Protein AF-0000000082273141 (afdb_homodimer)

Organism: NCBI:txid303405

Sequence (694 aa):
MTLQQPKITPKPLPSIAEYGPHAIEVQDLTFGYNTNASSSMVKENSSNVLHSLNLTLPTGSRCLLIGANGSGKSTLLRILAGRHLTQQPVKVLGLNSFRDTKLNFHRAYLDCDWGMTSIAFVGASVPMMADIPVHKMMERLQNSYPERRDELAVMLGIDLNWRMHQLSDGQRRRVQILLGLVRPFKILLLDEITTSLDVCVRQDLLKWLVKESDERGATILYATHIFDGLDDWASHLFYLTNKGTCGWQGKMEDLEVYKELKANNHPAKMLSIAEHWLRKELEEARAKNEYEKAQYAGMELDPTDRQGGYASGRNIPMEETTTTGGVKRQGRLSDLMGNAGKMDSHRMTLQQPKITPKPLPSIAEYGPHAIEVQDLTFGYNTNASSSMVKENSSNVLHSLNLTLPTGSRCLLIGANGSGKSTLLRILAGRHLTQQPVKVLGLNSFRDTKLNFHRAYLDCDWGMTSIAFVGASVPMMADIPVHKMMERLQNSYPERRDELAVMLGIDLNWRMHQLSDGQRRRVQILLGLVRPFKILLLDEITTSLDVCVRQDLLKWLVKESDERGATILYATHIFDGLDDWASHLFYLTNKGTCGWQGKMEDLEVYKELKANNHPAKMLSIAEHWLRKELEEARAKNEYEKAQYAGMELDPTDRQGGYASGRNIPMEETTTTGGVKRQGRLSDLMGNAGKMDSHR

pLDDT: mean 74.32, std 26.77, range [15.71, 98.38]

Secondary structure (DSSP, 8-state):
---------PPPPPPPPP--SEEEEEEEEEE-----S--TTS------SEEEEEEEEETT-EEEEEE-TTSSHHHHHHHHTT-S--SS-EEETTEETTT-GGGGGTEEEE-S--SSS----SS----TTSS-BGGGTTHHHHHHSHHHHHHHHHHHT--TT-BGGG--HHHHHHHHHHHHHSS--SEEEEESGGGGS-HHHHHHHHHHHHHHHHHH--EEEEE-S--TT-TTT-SEEEEE-TTSSEEEEEEGGG-HHHHHHHHTT-TTHHHHHHHHHHHHHHHHHHHHHHHHHHHHHHS---GGGG-----------------------------------------/---------PPPPPPPPP--SEEEEEEEEEE-----S--TTS------SEEEEEEEEETT-EEEEEE-TTSSHHHHHHHHTT-S--SS-EEETTEETTT-GGGGGTEEEE-S--SSS----SS----TTSS-BGGGTTHHHHHHSHHHHHHHHHHHT--TT-BGGG--HHHHHHHHHHHHHSS--SEEEEESGGGGS-HHHHHHHHHHHHHHHHHH--EEEEE-S--TT-TTT-SEEEEE-TTSSEEEEEEGGG-HHHHHHHHTT-S-HHHHHHHHHHHHHHHHHHHHHHHHHHHHHHS---GGGG-----------------------------------------

Nearest PDB structures (foldseek):
  4dbl-assembly1_C  TM=8.024E-01  e=1.564E-14  Escherichia coli K-12
  2qi9-assembly1_D  TM=7.974E-01  e=2.039E-13  Escherichia coli
  7z16-assembly1_J  TM=7.383E-01  e=4.704E-13  Escherichia coli
  8w9m-assembly1_C  TM=7.267E-01  e=9.631E-13  Nostoc sp. PCC 7120 = FACHB-418
  7kyo-assembly1_B  TM=7.365E-01  e=4.286E-12  Streptococcus pneumoniae D39

Structure (mmCIF, N/CA/C/O backbone):
data_AF-0000000082273141-model_v1
#
loop_
_entity.id
_entity.type
_entity.pdbx_description
1 polymer 'ABC transporter'
#
loop_
_atom_site.group_PDB
_atom_site.id
_atom_site.type_symbol
_atom_site.label_atom_id
_atom_site.label_alt_id
_atom_site.label_comp_id
_atom_site.label_asym_id
_atom_site.label_entity_id
_atom_site.label_seq_id
_atom_site.pdbx_PDB_ins_code
_atom_site.Cartn_x
_atom_site.Cartn_y
_atom_site.Cartn_z
_atom_site.occupancy
_atom_site.B_iso_or_equiv
_atom_site.auth_seq_id
_atom_site.auth_comp_id
_atom_site.auth_asym_id
_atom_site.auth_atom_id
_atom_site.pdbx_PDB_model_num
ATOM 1 N N . MET A 1 1 ? 36.844 30.719 -4.695 1 26.41 1 MET A N 1
ATOM 2 C CA . MET A 1 1 ? 35.688 31.422 -4.152 1 26.41 1 MET A CA 1
ATOM 3 C C . MET A 1 1 ? 34.406 30.594 -4.324 1 26.41 1 MET A C 1
ATOM 5 O O . MET A 1 1 ? 34.031 30.266 -5.449 1 26.41 1 MET A O 1
ATOM 9 N N . THR A 1 2 ? 34.156 29.656 -3.455 1 32 2 THR A N 1
ATOM 10 C CA . THR A 1 2 ? 33.031 28.75 -3.377 1 32 2 THR A CA 1
ATOM 11 C C . THR A 1 2 ? 31.703 29.516 -3.576 1 32 2 THR A C 1
ATOM 13 O O . THR A 1 2 ? 31.406 30.438 -2.834 1 32 2 THR A O 1
ATOM 16 N N . LEU A 1 3 ? 31.406 29.766 -4.801 1 34 3 LEU A N 1
ATOM 17 C CA . LEU A 1 3 ? 30.203 30.578 -4.973 1 34 3 LEU A CA 1
ATOM 18 C C . LEU A 1 3 ? 29.125 30.188 -3.961 1 34 3 LEU A C 1
ATOM 20 O O . LEU A 1 3 ? 28.656 29.047 -3.951 1 34 3 LEU A O 1
ATOM 24 N N . GLN A 1 4 ? 29.328 30.578 -2.779 1 38.22 4 GLN A N 1
ATOM 25 C CA . GLN A 1 4 ? 28.312 30.5 -1.731 1 38.22 4 GLN A CA 1
ATOM 26 C C . GLN A 1 4 ? 26.938 30.859 -2.27 1 38.22 4 GLN A C 1
ATOM 28 O O . GLN A 1 4 ? 26.75 31.953 -2.82 1 38.22 4 GLN A O 1
ATOM 33 N N . GLN A 1 5 ? 26.312 29.906 -2.91 1 45.69 5 GLN A N 1
ATOM 34 C CA . GLN A 1 5 ? 24.953 30.281 -3.287 1 45.69 5 GLN A CA 1
ATOM 35 C C . GLN A 1 5 ? 24.297 31.141 -2.211 1 45.69 5 GLN A C 1
ATOM 37 O O . GLN A 1 5 ? 24.438 30.875 -1.018 1 45.69 5 GLN A O 1
ATOM 42 N N . PRO A 1 6 ? 24.172 32.438 -2.459 1 43.22 6 PRO A N 1
ATOM 43 C CA . PRO A 1 6 ? 23.562 33.281 -1.438 1 43.22 6 PRO A CA 1
ATOM 44 C C . PRO A 1 6 ? 22.422 32.594 -0.688 1 43.22 6 PRO A C 1
ATOM 46 O O . PRO A 1 6 ? 21.609 31.906 -1.3 1 43.22 6 PRO A O 1
ATOM 49 N N . LYS A 1 7 ? 22.656 32.281 0.499 1 52.94 7 LYS A N 1
ATOM 50 C CA . LYS A 1 7 ? 21.609 31.797 1.394 1 52.94 7 LYS A CA 1
ATOM 51 C C . LYS A 1 7 ? 20.359 32.656 1.283 1 52.94 7 LYS A C 1
ATOM 53 O O . LYS A 1 7 ? 20.391 33.844 1.607 1 52.94 7 LYS A O 1
ATOM 58 N N . ILE A 1 8 ? 19.562 32.469 0.302 1 57.81 8 ILE A N 1
ATOM 59 C CA . ILE A 1 8 ? 18.281 33.188 0.272 1 57.81 8 ILE A CA 1
ATOM 60 C C . ILE A 1 8 ? 17.531 32.969 1.574 1 57.81 8 ILE A C 1
ATOM 62 O O . ILE A 1 8 ? 17.203 31.812 1.913 1 57.81 8 ILE A O 1
ATOM 66 N N . THR A 1 9 ? 17.578 33.906 2.494 1 62.28 9 THR A N 1
ATOM 67 C CA . THR A 1 9 ? 16.781 33.844 3.719 1 62.28 9 THR A CA 1
ATOM 68 C C . THR A 1 9 ? 15.297 33.75 3.4 1 62.28 9 THR A C 1
ATOM 70 O O . THR A 1 9 ? 14.758 34.625 2.707 1 62.28 9 THR A O 1
ATOM 73 N N . PRO A 1 10 ? 14.719 32.688 3.654 1 65.06 10 PRO A N 1
ATOM 74 C CA . PRO A 1 10 ? 13.289 32.594 3.369 1 65.06 10 PRO A CA 1
ATOM 75 C C . PRO A 1 10 ? 12.484 33.75 4.012 1 65.06 10 PRO A C 1
ATOM 77 O O . PRO A 1 10 ? 12.836 34.219 5.098 1 65.06 10 PRO A O 1
ATOM 80 N N . LYS A 1 11 ? 11.664 34.406 3.197 1 67.5 11 LYS A N 1
ATOM 81 C CA . LYS A 1 11 ? 10.734 35.375 3.795 1 67.5 11 LYS A CA 1
ATOM 82 C C . LYS A 1 11 ? 9.969 34.75 4.957 1 67.5 11 LYS A C 1
ATOM 84 O O . LYS A 1 11 ? 9.578 33.562 4.895 1 67.5 11 LYS A O 1
ATOM 89 N N . PRO A 1 12 ? 9.977 35.5 6.004 1 72.06 12 PRO A N 1
ATOM 90 C CA . PRO A 1 12 ? 9.258 34.969 7.156 1 72.06 12 PRO A CA 1
ATOM 91 C C . PRO A 1 12 ? 7.824 34.562 6.824 1 72.06 12 PRO A C 1
ATOM 93 O O . PRO A 1 12 ? 7.148 35.25 6.055 1 72.06 12 PRO A O 1
ATOM 96 N N . LEU A 1 13 ? 7.43 33.438 7.211 1 74.81 13 LEU A N 1
ATOM 97 C CA . LEU A 1 13 ? 6.07 32.938 7.02 1 74.81 13 LEU A CA 1
ATOM 98 C C . LEU A 1 13 ? 5.074 33.812 7.801 1 74.81 13 LEU A C 1
ATOM 100 O O . LEU A 1 13 ? 5.422 34.375 8.836 1 74.81 13 LEU A O 1
ATOM 104 N N . PRO A 1 14 ? 3.893 33.969 7.223 1 78.25 14 PRO A N 1
ATOM 105 C CA . PRO A 1 14 ? 2.877 34.719 7.984 1 78.25 14 PRO A CA 1
ATOM 106 C C . PRO A 1 14 ? 2.607 34.094 9.352 1 78.25 14 PRO A C 1
ATOM 108 O O . PRO A 1 14 ? 2.592 32.875 9.484 1 78.25 14 PRO A O 1
ATOM 111 N N . SER A 1 15 ? 2.574 34.938 10.344 1 80.44 15 SER A N 1
ATOM 112 C CA . SER A 1 15 ? 2.381 34.438 11.703 1 80.44 15 SER A CA 1
ATOM 113 C C . SER A 1 15 ? 0.929 34.031 11.945 1 80.44 15 SER A C 1
ATOM 115 O O . SER A 1 15 ? 0.011 34.656 11.383 1 80.44 15 SER A O 1
ATOM 117 N N . ILE A 1 16 ? 0.769 33 12.586 1 80.81 16 ILE A N 1
ATOM 118 C CA . ILE A 1 16 ? -0.553 32.562 13.023 1 80.81 16 ILE A CA 1
ATOM 119 C C . ILE A 1 16 ? -0.771 32.938 14.484 1 80.81 16 ILE A C 1
ATOM 121 O O . ILE A 1 16 ? 0.121 32.75 15.32 1 80.81 16 ILE A O 1
ATOM 125 N N . ALA A 1 17 ? -1.943 33.531 14.672 1 79.94 17 ALA A N 1
ATOM 126 C CA . ALA A 1 17 ? -2.291 33.906 16.047 1 79.94 17 ALA A CA 1
ATOM 127 C C . ALA A 1 17 ? -2.326 32.656 16.953 1 79.94 17 ALA A C 1
ATOM 129 O O . ALA A 1 17 ? -2.465 31.531 16.469 1 79.94 17 ALA A O 1
ATOM 130 N N . GLU A 1 18 ? -2.008 32.938 18.172 1 79.56 18 GLU A N 1
ATOM 131 C CA . GLU A 1 18 ? -2.104 31.859 19.156 1 79.56 18 GLU A CA 1
ATOM 132 C C . GLU A 1 18 ? -3.48 31.203 19.109 1 79.56 18 GLU A C 1
ATOM 134 O O . GLU A 1 18 ? -4.5 31.891 18.984 1 79.56 18 GLU A O 1
ATOM 139 N N . TYR A 1 19 ? -3.402 30.016 19.031 1 80.88 19 TYR A N 1
ATOM 140 C CA . TYR A 1 19 ? -4.648 29.266 19.031 1 80.88 19 TYR A CA 1
ATOM 141 C C . TYR A 1 19 ? -4.719 28.328 20.234 1 80.88 19 TYR A C 1
ATOM 143 O O . TYR A 1 19 ? -3.766 28.234 21.016 1 80.88 19 TYR A O 1
ATOM 151 N N . GLY A 1 20 ? -5.855 27.75 20.656 1 78.5 20 GLY A N 1
ATOM 152 C CA . GLY A 1 20 ? -6.098 26.875 21.781 1 78.5 20 GLY A CA 1
ATOM 153 C C . GLY A 1 20 ? -5.305 25.578 21.719 1 78.5 20 GLY A C 1
ATOM 154 O O . GLY A 1 20 ? -4.324 25.484 20.969 1 78.5 20 GLY A O 1
ATOM 155 N N . PRO A 1 21 ? -5.621 24.734 22.547 1 89.69 21 PRO A N 1
ATOM 156 C CA . PRO A 1 21 ? -4.883 23.469 22.703 1 89.69 21 PRO A CA 1
ATOM 157 C C . PRO A 1 21 ? -5.062 22.531 21.5 1 89.69 21 PRO A C 1
ATOM 159 O O . PRO A 1 21 ? -4.277 21.609 21.328 1 89.69 21 PRO A O 1
ATOM 162 N N . HIS A 1 22 ? -6.07 22.906 20.719 1 93.94 22 HIS A N 1
ATOM 163 C CA . HIS A 1 22 ? -6.367 21.984 19.625 1 93.94 22 HIS A CA 1
ATOM 164 C C . HIS A 1 22 ? -5.957 22.578 18.281 1 93.94 22 HIS A C 1
ATOM 166 O O . HIS A 1 22 ? -6.352 23.703 17.938 1 93.94 22 HIS A O 1
ATOM 172 N N . ALA A 1 23 ? -5.184 21.859 17.531 1 95.12 23 ALA A N 1
ATOM 173 C CA . ALA A 1 23 ? -4.738 22.281 16.219 1 95.12 23 ALA A CA 1
ATOM 174 C C . ALA A 1 23 ? -5.852 22.125 15.18 1 95.12 23 ALA A C 1
ATOM 176 O O . ALA A 1 23 ? -5.918 22.875 14.203 1 95.12 23 ALA A O 1
ATOM 177 N N . ILE A 1 24 ? -6.688 21.125 15.367 1 95.81 24 ILE A N 1
ATOM 178 C CA . ILE A 1 24 ? -7.812 20.875 14.477 1 95.81 24 ILE A CA 1
ATOM 179 C C . ILE A 1 24 ? -9.102 20.75 15.297 1 95.81 24 ILE A C 1
ATOM 181 O O . ILE A 1 24 ? -9.133 20.031 16.297 1 95.81 24 ILE A O 1
ATOM 185 N N . GLU A 1 25 ? -10.125 21.5 14.852 1 95.12 25 GLU A N 1
ATOM 186 C CA . GLU A 1 25 ? -11.445 21.453 15.477 1 95.12 25 GLU A CA 1
ATOM 187 C C . GLU A 1 25 ? -12.555 21.422 14.422 1 95.12 25 GLU A C 1
ATOM 189 O O . GLU A 1 25 ? -12.719 22.375 13.664 1 95.12 25 GLU A O 1
ATOM 194 N N . VAL A 1 26 ? -13.227 20.344 14.406 1 94.88 26 VAL A N 1
ATOM 195 C CA . VAL A 1 26 ? -14.375 20.172 13.523 1 94.88 26 VAL A CA 1
ATOM 196 C C . VAL A 1 26 ? -15.625 19.906 14.352 1 94.88 26 VAL A C 1
ATOM 198 O O . VAL A 1 26 ? -15.641 19 15.203 1 94.88 26 VAL A O 1
ATOM 201 N N . GLN A 1 27 ? -16.656 20.688 14.078 1 92.81 27 GLN A N 1
ATOM 202 C CA . GLN A 1 27 ? -17.891 20.547 14.836 1 92.81 27 GLN A CA 1
ATOM 203 C C . GLN A 1 27 ? -19.078 20.266 13.922 1 92.81 27 GLN A C 1
ATOM 205 O O . GLN A 1 27 ? -19.406 21.094 13.062 1 92.81 27 GLN A O 1
ATOM 210 N N . ASP A 1 28 ? -19.688 19.141 14.125 1 93.81 28 ASP A N 1
ATOM 211 C CA . ASP A 1 28 ? -20.938 18.75 13.477 1 93.81 28 ASP A CA 1
ATOM 212 C C . ASP A 1 28 ? -20.844 18.922 11.961 1 93.81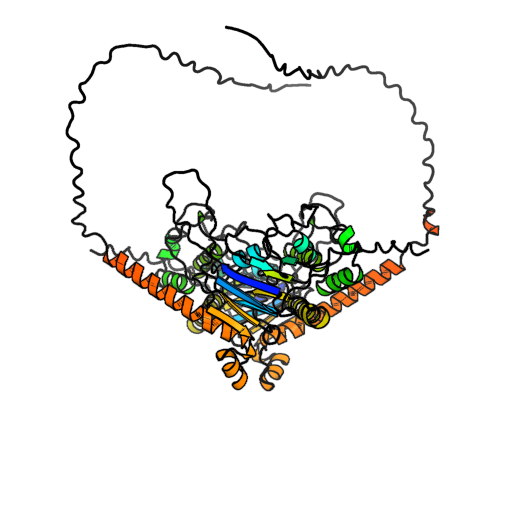 28 ASP A C 1
ATOM 214 O O . ASP A 1 28 ? -21.719 19.547 11.352 1 93.81 28 ASP A O 1
ATOM 218 N N . LEU A 1 29 ? -19.844 18.453 11.43 1 93.69 29 LEU A N 1
ATOM 219 C CA . LEU A 1 29 ? -19.609 18.609 10.008 1 93.69 29 LEU A CA 1
ATOM 220 C C . LEU A 1 29 ? -20.422 17.609 9.195 1 93.69 29 LEU A C 1
ATOM 222 O O . LEU A 1 29 ? -20.312 16.391 9.414 1 93.69 29 LEU A O 1
ATOM 226 N N . THR A 1 30 ? -21.266 18.078 8.391 1 93.19 30 THR A N 1
ATOM 227 C CA . THR A 1 30 ? -21.953 17.281 7.375 1 93.19 30 THR A CA 1
ATOM 228 C C . THR A 1 30 ? -21.578 17.75 5.973 1 93.19 30 THR A C 1
ATOM 230 O O . THR A 1 30 ? -21.578 18.953 5.695 1 93.19 30 THR A O 1
ATOM 233 N N . PHE A 1 31 ? -21.109 16.812 5.18 1 92.38 31 PHE A N 1
ATOM 234 C CA . PHE A 1 31 ? -20.609 17.188 3.867 1 92.38 31 PHE A CA 1
ATOM 235 C C . PHE A 1 31 ? -20.938 16.125 2.828 1 92.38 31 PHE A C 1
ATOM 237 O O . PHE A 1 31 ? -20.828 14.93 3.104 1 92.38 31 PHE A O 1
ATOM 244 N N . GLY A 1 32 ? -21.312 16.562 1.681 1 88.19 32 GLY A N 1
ATOM 245 C CA . GLY A 1 32 ? -21.531 15.742 0.5 1 88.19 32 GLY A CA 1
ATOM 246 C C . GLY A 1 32 ? -21.125 16.438 -0.789 1 88.19 32 GLY A C 1
ATOM 247 O O . GLY A 1 32 ? -21.094 17.656 -0.86 1 88.19 32 GLY A O 1
ATOM 248 N N . TYR A 1 33 ? -20.641 15.664 -1.784 1 81.19 33 TYR A N 1
ATOM 249 C CA . TYR A 1 33 ? -20.266 16.219 -3.078 1 81.19 33 TYR A CA 1
ATOM 250 C C . TYR A 1 33 ? -21.5 16.562 -3.908 1 81.19 33 TYR A C 1
ATOM 252 O O . TYR A 1 33 ? -22.484 15.828 -3.869 1 81.19 33 TYR A O 1
ATOM 260 N N . ASN A 1 34 ? -21.609 17.844 -4.281 1 64.12 34 ASN A N 1
ATOM 261 C CA . ASN A 1 34 ? -22.75 18.234 -5.113 1 64.12 34 ASN A CA 1
ATOM 262 C C . ASN A 1 34 ? -22.656 17.641 -6.516 1 64.12 34 ASN A C 1
ATOM 264 O O . ASN A 1 34 ? -21.609 17.734 -7.168 1 64.12 34 ASN A O 1
ATOM 268 N N . THR A 1 35 ? -22.938 16.594 -6.859 1 52.5 35 THR A N 1
ATOM 269 C CA . THR A 1 35 ? -23.062 16.203 -8.258 1 52.5 35 THR A CA 1
ATOM 270 C C . THR A 1 35 ? -23.766 17.297 -9.062 1 52.5 35 THR A C 1
ATOM 272 O O . THR A 1 35 ? -24.875 17.719 -8.703 1 52.5 35 THR A O 1
ATOM 275 N N . ASN A 1 36 ? -23.141 18.375 -9.602 1 44.72 36 ASN A N 1
ATOM 276 C CA . ASN A 1 36 ? -23.812 19.344 -10.469 1 44.72 36 ASN A CA 1
ATOM 277 C C . ASN A 1 36 ? -25.125 18.781 -11.016 1 44.72 36 ASN A C 1
ATOM 279 O O . ASN A 1 36 ? -25.312 17.578 -11.102 1 44.72 36 ASN A O 1
ATOM 283 N N . ALA A 1 37 ? -25.969 20.031 -11.812 1 34.28 37 ALA A N 1
ATOM 284 C CA . ALA A 1 37 ? -27.312 20.484 -12.211 1 34.28 37 ALA A CA 1
ATOM 285 C C . ALA A 1 37 ? -27.906 19.562 -13.273 1 34.28 37 ALA A C 1
ATOM 287 O O . ALA A 1 37 ? -29.094 19.656 -13.578 1 34.28 37 ALA A O 1
ATOM 288 N N . SER A 1 38 ? -27.234 19.453 -14.508 1 34.12 38 SER A N 1
ATOM 289 C CA . SER A 1 38 ? -28.172 19.438 -15.617 1 34.12 38 SER A CA 1
ATOM 290 C C . SER A 1 38 ? -29.109 18.25 -15.523 1 34.12 38 SER A C 1
ATOM 292 O O . SER A 1 38 ? -30.234 18.281 -16.047 1 34.12 38 SER A O 1
ATOM 294 N N . SER A 1 39 ? -28.688 16.984 -16.078 1 32.84 39 SER A N 1
ATOM 295 C CA . SER A 1 39 ? -29.844 16.203 -16.516 1 32.84 39 SER A CA 1
ATOM 296 C C . SER A 1 39 ? -30.797 15.93 -15.344 1 32.84 39 SER A C 1
ATOM 298 O O . SER A 1 39 ? -30.359 15.727 -14.211 1 32.84 39 SER A O 1
ATOM 300 N N . SER A 1 40 ? -32.094 16.344 -15.492 1 34.38 40 SER A N 1
ATOM 301 C CA . SER A 1 40 ? -33.375 16.172 -14.836 1 34.38 40 SER A CA 1
ATOM 302 C C . SER A 1 40 ? -33.406 14.945 -13.938 1 34.38 40 SER A C 1
ATOM 304 O O . SER A 1 40 ? -34.062 14.938 -12.906 1 34.38 40 SER A O 1
ATOM 306 N N . MET A 1 41 ? -33.406 13.766 -14.617 1 31.83 41 MET A N 1
ATOM 307 C CA . MET A 1 41 ? -33.906 12.531 -14.031 1 31.83 41 MET A CA 1
ATOM 308 C C . MET A 1 41 ? -32.938 11.953 -13.023 1 31.83 41 MET A C 1
ATOM 310 O O . MET A 1 41 ? -33.062 10.797 -12.617 1 31.83 41 MET A O 1
ATOM 314 N N . VAL A 1 42 ? -31.672 12.305 -13.281 1 35.78 42 VAL A N 1
ATOM 315 C CA . VAL A 1 42 ? -30.812 11.414 -12.516 1 35.78 42 VAL A CA 1
ATOM 316 C C . VAL A 1 42 ? -31.047 11.617 -11.023 1 35.78 42 VAL A C 1
ATOM 318 O O . VAL A 1 42 ? -31.109 12.75 -10.547 1 35.78 42 VAL A O 1
ATOM 321 N N . LYS A 1 43 ? -31.281 10.578 -10.281 1 37.06 43 LYS A N 1
ATOM 322 C CA . LYS A 1 43 ? -31.672 10.359 -8.898 1 37.06 43 LYS A CA 1
ATOM 323 C C . LYS A 1 43 ? -30.828 11.195 -7.938 1 37.06 43 LYS A C 1
ATOM 325 O O . LYS A 1 43 ? -29.625 11.297 -8.102 1 37.06 43 LYS A O 1
ATOM 330 N N . GLU A 1 44 ? -31.156 12.312 -7.301 1 38.47 44 GLU A N 1
ATOM 331 C CA . GLU A 1 44 ? -30.891 13.148 -6.133 1 38.47 44 GLU A CA 1
ATOM 332 C C . GLU A 1 44 ? -30.031 12.422 -5.105 1 38.47 44 GLU A C 1
ATOM 334 O O . GLU A 1 44 ? -29.938 12.844 -3.953 1 38.47 44 GLU A O 1
ATOM 339 N N . ASN A 1 45 ? -29.719 11.203 -5.18 1 42.81 45 ASN A N 1
ATOM 340 C CA . ASN A 1 45 ? -29.172 10.703 -3.918 1 42.81 45 ASN A CA 1
ATOM 341 C C . ASN A 1 45 ? -27.828 11.344 -3.602 1 42.81 45 ASN A C 1
ATOM 343 O O . ASN A 1 45 ? -26.781 10.836 -4.016 1 42.81 45 ASN A O 1
ATOM 347 N N . SER A 1 46 ? -27.703 12.594 -3.625 1 50.5 46 SER A N 1
ATOM 348 C CA . SER A 1 46 ? -26.594 13.367 -3.074 1 50.5 46 SER A CA 1
ATOM 349 C C . SER A 1 46 ? -26.109 12.781 -1.752 1 50.5 46 SER A C 1
ATOM 351 O O . SER A 1 46 ? -26.672 13.078 -0.694 1 50.5 46 SER A O 1
ATOM 353 N N . SER A 1 47 ? -25.672 11.555 -1.657 1 67.75 47 SER A N 1
ATOM 354 C CA . SER A 1 47 ? -25.406 10.883 -0.388 1 67.75 47 SER A CA 1
ATOM 355 C C . SER A 1 47 ? -24.203 11.516 0.316 1 67.75 47 SER A C 1
ATOM 357 O O . SER A 1 47 ? -23.156 11.727 -0.299 1 67.75 47 SER A O 1
ATOM 359 N N . ASN A 1 48 ? -24.5 12.305 1.427 1 81.88 48 ASN A N 1
ATOM 360 C CA . ASN A 1 48 ? -23.469 12.82 2.336 1 81.88 48 ASN A CA 1
ATOM 361 C C . ASN A 1 48 ? -22.406 11.766 2.637 1 81.88 48 ASN A C 1
ATOM 363 O O . ASN A 1 48 ? -22.719 10.586 2.803 1 81.88 48 ASN A O 1
ATOM 367 N N . VAL A 1 49 ? -21.219 12.242 2.443 1 89.38 49 VAL A N 1
ATOM 368 C CA . VAL A 1 49 ? -20.078 11.383 2.736 1 89.38 49 VAL A CA 1
ATOM 369 C C . VAL A 1 49 ? -19.766 11.438 4.23 1 89.38 49 VAL A C 1
ATOM 371 O O . VAL A 1 49 ? -19.438 10.414 4.84 1 89.38 49 VAL A O 1
ATOM 374 N N . LEU A 1 50 ? -19.859 12.633 4.824 1 94.62 50 LEU A N 1
ATOM 375 C CA . LEU A 1 50 ? -19.641 12.844 6.25 1 94.62 50 LEU A CA 1
ATOM 376 C C . LEU A 1 50 ? -20.922 13.297 6.93 1 94.62 50 LEU A C 1
ATOM 378 O O . LEU A 1 50 ? -21.688 14.094 6.367 1 94.62 50 LEU A O 1
ATOM 382 N N . HIS A 1 51 ? -21.156 12.773 8.117 1 95 51 HIS A N 1
ATOM 383 C CA . HIS A 1 51 ? -22.406 13.047 8.828 1 95 51 HIS A CA 1
ATOM 384 C C . HIS A 1 51 ? -22.141 13.469 10.266 1 95 51 HIS A C 1
ATOM 386 O O . HIS A 1 51 ? -21.734 12.648 11.094 1 95 51 HIS A O 1
ATOM 392 N N . SER A 1 52 ? -22.453 14.727 10.555 1 94.81 52 SER A N 1
ATOM 393 C CA . SER A 1 52 ? -22.359 15.281 11.898 1 94.81 52 SER A CA 1
ATOM 394 C C . SER A 1 52 ? -21.047 14.875 12.57 1 94.81 52 SER A C 1
ATOM 396 O O . SER A 1 52 ? -21.047 14.367 13.688 1 94.81 52 SER A O 1
ATOM 398 N N . LEU A 1 53 ? -20 15.086 11.898 1 96.38 53 LEU A N 1
ATOM 399 C CA . LEU A 1 53 ? -18.688 14.625 12.336 1 96.38 53 LEU A CA 1
ATOM 400 C C . LEU A 1 53 ? -18.047 15.633 13.281 1 96.38 53 LEU A C 1
ATOM 402 O O . LEU A 1 53 ? -18.031 16.844 13 1 96.38 53 LEU A O 1
ATOM 406 N N . ASN A 1 54 ? -17.578 15.164 14.414 1 96.56 54 ASN A N 1
ATOM 407 C CA . ASN A 1 54 ? -16.781 15.938 15.359 1 96.56 54 ASN A CA 1
ATOM 408 C C . ASN A 1 54 ? -15.344 15.414 15.43 1 96.56 54 ASN A C 1
ATOM 410 O O . ASN A 1 54 ? -15.125 14.203 15.5 1 96.56 54 ASN A O 1
ATOM 414 N N . LEU A 1 55 ? -14.422 16.281 15.328 1 96.81 55 LEU A N 1
ATOM 415 C CA . LEU A 1 55 ? -13.008 15.93 15.383 1 96.81 55 LEU A CA 1
ATOM 416 C C . LEU A 1 55 ? -12.211 16.984 16.141 1 96.81 55 LEU A C 1
ATOM 418 O O . LEU A 1 55 ? -12.328 18.188 15.852 1 96.81 55 LEU A O 1
ATOM 422 N N . THR A 1 56 ? -11.523 16.625 17.125 1 96.38 56 THR A N 1
ATOM 423 C CA . THR A 1 56 ? -10.609 17.5 17.859 1 96.38 56 THR A CA 1
ATOM 424 C C . THR A 1 56 ? -9.227 16.859 17.969 1 96.38 56 THR A C 1
ATOM 426 O O . THR A 1 56 ? -9.094 15.734 18.469 1 96.38 56 THR A O 1
ATOM 429 N N . LEU A 1 57 ? -8.25 17.531 17.516 1 97.12 57 LEU A N 1
ATOM 430 C CA . LEU A 1 57 ? -6.879 17.047 17.594 1 97.12 57 LEU A CA 1
ATOM 431 C C . LEU A 1 57 ? -5.984 18.031 18.344 1 97.12 57 LEU A C 1
ATOM 433 O O . LEU A 1 57 ? -5.867 19.188 17.938 1 97.12 57 LEU A O 1
ATOM 437 N N . PRO A 1 58 ? -5.324 17.609 19.406 1 96.94 58 PRO A N 1
ATOM 438 C CA . PRO A 1 58 ? -4.406 18.484 20.141 1 96.94 58 PRO A CA 1
ATOM 439 C C . PRO A 1 58 ? -3.18 18.875 19.312 1 96.94 58 PRO A C 1
ATOM 441 O O . PRO A 1 58 ? -2.727 18.094 18.469 1 96.94 58 PRO A O 1
ATOM 444 N N . THR A 1 59 ? -2.686 20.031 19.641 1 95.75 59 THR A N 1
ATOM 445 C CA . THR A 1 59 ? -1.464 20.5 18.984 1 95.75 59 THR A CA 1
ATOM 446 C C . THR A 1 59 ? -0.295 19.562 19.312 1 95.75 59 THR A C 1
ATOM 448 O O . THR A 1 59 ? -0.115 19.156 20.453 1 95.75 59 THR A O 1
ATOM 451 N N . GLY A 1 60 ? 0.429 19.141 18.25 1 96 60 GLY A N 1
ATOM 452 C CA . GLY A 1 60 ? 1.604 18.297 18.438 1 96 60 GLY A CA 1
ATOM 453 C C . GLY A 1 60 ? 1.285 16.812 18.438 1 96 60 GLY A C 1
ATOM 454 O O . GLY A 1 60 ? 2.174 15.984 18.625 1 96 60 GLY A O 1
ATOM 455 N N . SER A 1 61 ? 0.056 16.5 18.188 1 97.06 61 SER A N 1
ATOM 456 C CA . SER A 1 61 ? -0.341 15.094 18.203 1 97.06 61 SER A CA 1
ATOM 457 C C . SER A 1 61 ? -0.063 14.422 16.859 1 97.06 61 SER A C 1
ATOM 459 O O . SER A 1 61 ? -0.004 15.094 15.828 1 97.06 61 SER A O 1
ATOM 461 N N . ARG A 1 62 ? 0.245 13.203 16.875 1 98.12 62 ARG A N 1
ATOM 462 C CA . ARG A 1 62 ? 0.285 12.305 15.719 1 98.12 62 ARG A CA 1
ATOM 463 C C . ARG A 1 62 ? -0.909 11.352 15.727 1 98.12 62 ARG A C 1
ATOM 465 O O . ARG A 1 62 ? -0.941 10.391 16.5 1 98.12 62 ARG A O 1
ATOM 472 N N . CYS A 1 63 ? -1.835 11.633 14.82 1 98.38 63 CYS A N 1
ATOM 473 C CA . CYS A 1 63 ? -3.098 10.906 14.836 1 98.38 63 CYS A CA 1
ATOM 474 C C . CYS A 1 63 ? -3.227 10.008 13.609 1 98.38 63 CYS A C 1
ATOM 476 O O . CYS A 1 63 ? -2.982 10.445 12.484 1 98.38 63 CYS A O 1
ATOM 478 N N . LEU A 1 64 ? -3.537 8.773 13.875 1 97.81 64 LEU A N 1
ATOM 479 C CA . LEU A 1 64 ? -3.877 7.855 12.789 1 97.81 64 LEU A CA 1
ATOM 480 C C . LEU A 1 64 ? -5.375 7.887 12.5 1 97.81 64 LEU A C 1
ATOM 482 O O . LEU A 1 64 ? -6.191 7.738 13.414 1 97.81 64 LEU A O 1
ATOM 486 N N . LEU A 1 65 ? -5.695 8.195 11.289 1 97.75 65 LEU A N 1
ATOM 487 C CA . LEU A 1 65 ? -7.074 8.156 10.805 1 97.75 65 LEU A CA 1
ATOM 488 C C . LEU A 1 65 ? -7.418 6.781 10.242 1 97.75 65 LEU A C 1
ATOM 490 O O . LEU A 1 65 ? -6.914 6.395 9.188 1 97.75 65 LEU A O 1
ATOM 494 N N . ILE A 1 66 ? -8.266 6.082 10.984 1 96.81 66 ILE A N 1
ATOM 495 C CA . ILE A 1 66 ? -8.617 4.715 10.617 1 96.81 66 ILE A CA 1
ATOM 496 C C . ILE A 1 66 ? -10.062 4.668 10.133 1 96.81 66 ILE A C 1
ATOM 498 O O . ILE A 1 66 ? -10.953 5.258 10.75 1 96.81 66 ILE A O 1
ATOM 502 N N . GLY A 1 67 ? -10.305 4.008 9.07 1 95.25 67 GLY A N 1
ATOM 503 C CA . GLY A 1 67 ? -11.617 3.834 8.477 1 95.25 67 GLY A CA 1
ATOM 504 C C . GLY A 1 67 ? -11.609 2.941 7.254 1 95.25 67 GLY A C 1
ATOM 505 O O . GLY A 1 67 ? -10.555 2.732 6.641 1 95.25 67 GLY A O 1
ATOM 506 N N . ALA A 1 68 ? -12.773 2.445 6.953 1 90.88 68 ALA A N 1
ATOM 507 C CA . ALA A 1 68 ? -12.898 1.587 5.781 1 90.88 68 ALA A CA 1
ATOM 508 C C . ALA A 1 68 ? -12.727 2.389 4.492 1 90.88 68 ALA A C 1
ATOM 510 O O . ALA A 1 68 ? -12.766 3.621 4.512 1 90.88 68 ALA A O 1
ATOM 511 N N . ASN A 1 69 ? -12.438 1.63 3.418 1 85.56 69 ASN A N 1
ATOM 512 C CA . ASN A 1 69 ? -12.438 2.297 2.121 1 85.56 69 ASN A CA 1
ATOM 513 C C . ASN A 1 69 ? -13.789 2.939 1.815 1 85.56 69 ASN A C 1
ATOM 515 O O . ASN A 1 69 ? -14.836 2.324 2.027 1 85.56 69 ASN A O 1
ATOM 519 N N . GLY A 1 70 ? -13.805 4.141 1.436 1 83.62 70 GLY A N 1
ATOM 520 C CA . GLY A 1 70 ? -15.031 4.848 1.093 1 83.62 70 GLY A CA 1
ATOM 521 C C . GLY A 1 70 ? -15.695 5.492 2.289 1 83.62 70 GLY A C 1
ATOM 522 O O . GLY A 1 70 ? -16.781 6.066 2.166 1 83.62 70 GLY A O 1
ATOM 523 N N . SER A 1 71 ? -15.047 5.434 3.391 1 90.94 71 SER A N 1
ATOM 524 C CA . SER A 1 71 ? -15.648 5.977 4.605 1 90.94 71 SER A CA 1
ATOM 525 C C . SER A 1 71 ? -15.648 7.5 4.586 1 90.94 71 SER A C 1
ATOM 527 O O . SER A 1 71 ? -16.391 8.133 5.348 1 90.94 71 SER A O 1
ATOM 529 N N . GLY A 1 72 ? -14.758 8.117 3.818 1 92.56 72 GLY A N 1
ATOM 530 C CA . GLY A 1 72 ? -14.68 9.57 3.742 1 92.56 72 GLY A CA 1
ATOM 531 C C . GLY A 1 72 ? -13.359 10.125 4.238 1 92.56 72 GLY A C 1
ATOM 532 O O . GLY A 1 72 ? -13.219 11.336 4.414 1 92.56 72 GLY A O 1
ATOM 533 N N . LYS A 1 73 ? -12.383 9.266 4.465 1 95.06 73 LYS A N 1
ATOM 534 C CA . LYS A 1 73 ? -11.078 9.703 4.965 1 95.06 73 LYS A CA 1
ATOM 535 C C . LYS A 1 73 ? -10.484 10.789 4.07 1 95.06 73 LYS A C 1
ATOM 537 O O . LYS A 1 73 ? -10.086 11.852 4.551 1 95.06 73 LYS A O 1
ATOM 542 N N . SER A 1 74 ? -10.477 10.508 2.773 1 91.44 74 SER A N 1
ATOM 543 C CA . SER A 1 74 ? -9.906 11.461 1.827 1 91.44 74 SER A CA 1
ATOM 544 C C . SER A 1 74 ? -10.711 12.75 1.787 1 91.44 74 SER A C 1
ATOM 546 O O . SER A 1 74 ? -10.141 13.836 1.683 1 91.44 74 SER A O 1
ATOM 548 N N . THR A 1 75 ? -11.992 12.641 1.876 1 91 75 THR A N 1
ATOM 549 C CA . THR A 1 75 ? -12.852 13.82 1.905 1 91 75 THR A CA 1
ATOM 550 C C . THR A 1 75 ? -12.547 14.68 3.129 1 91 75 THR A C 1
ATOM 552 O O . THR A 1 75 ? -12.391 15.898 3.016 1 91 75 THR A O 1
ATOM 555 N N . LEU A 1 76 ? -12.438 14.031 4.258 1 95.38 76 LEU A N 1
ATOM 556 C CA . LEU A 1 76 ? -12.125 14.742 5.488 1 95.38 76 LEU A CA 1
ATOM 557 C C . LEU A 1 76 ? -10.781 15.453 5.379 1 95.38 76 LEU A C 1
ATOM 559 O O . LEU A 1 76 ? -10.672 16.641 5.715 1 95.38 76 LEU A O 1
ATOM 563 N N . LEU A 1 77 ? -9.805 14.773 4.879 1 94.94 77 LEU A N 1
ATOM 564 C CA . LEU A 1 77 ? -8.469 15.352 4.746 1 94.94 77 LEU A CA 1
ATOM 565 C C . LEU A 1 77 ? -8.469 16.516 3.76 1 94.94 77 LEU A C 1
ATOM 567 O O . LEU A 1 77 ? -7.801 17.516 3.982 1 94.94 77 LEU A O 1
ATOM 571 N N . ARG A 1 78 ? -9.234 16.422 2.748 1 91.5 78 ARG A N 1
ATOM 572 C CA . ARG A 1 78 ? -9.336 17.5 1.771 1 91.5 78 ARG A CA 1
ATOM 573 C C . ARG A 1 78 ? -10.008 18.734 2.377 1 91.5 78 ARG A C 1
ATOM 575 O O . ARG A 1 78 ? -9.617 19.859 2.084 1 91.5 78 ARG A O 1
ATOM 582 N N . ILE A 1 79 ? -10.977 18.484 3.121 1 92.62 79 ILE A N 1
ATOM 583 C CA . ILE A 1 79 ? -11.656 19.578 3.797 1 92.62 79 ILE A CA 1
ATOM 584 C C . ILE A 1 79 ? -10.688 20.281 4.742 1 92.62 79 ILE A C 1
ATOM 586 O O . ILE A 1 79 ? -10.594 21.516 4.742 1 92.62 79 ILE A O 1
ATOM 590 N N . LEU A 1 80 ? -9.953 19.516 5.504 1 94.56 80 LEU A N 1
ATOM 591 C CA . LEU A 1 80 ? -8.984 20.078 6.434 1 94.56 80 LEU A CA 1
ATOM 592 C C . LEU A 1 80 ? -7.871 20.812 5.684 1 94.56 80 LEU A C 1
ATOM 594 O O . LEU A 1 80 ? -7.285 21.766 6.207 1 94.56 80 LEU A O 1
ATOM 598 N N . ALA A 1 81 ? -7.625 20.312 4.465 1 91.75 81 ALA A N 1
ATOM 599 C CA . ALA A 1 81 ? -6.598 20.906 3.623 1 91.75 81 ALA A CA 1
ATOM 600 C C . ALA A 1 81 ? -7.105 22.188 2.965 1 91.75 81 ALA A C 1
ATOM 602 O O . ALA A 1 81 ? -6.352 22.891 2.283 1 91.75 81 ALA A O 1
ATOM 603 N N . GLY A 1 82 ? -8.383 22.469 3.104 1 89.69 82 GLY A N 1
ATOM 604 C CA . GLY A 1 82 ? -8.969 23.688 2.545 1 89.69 82 GLY A CA 1
ATOM 605 C C . GLY A 1 82 ? -9.359 23.531 1.086 1 89.69 82 GLY A C 1
ATOM 606 O O . GLY A 1 82 ? -9.453 24.531 0.358 1 89.69 82 GLY A O 1
ATOM 607 N N . ARG A 1 83 ? -9.539 22.328 0.697 1 86.06 83 ARG A N 1
ATOM 608 C CA . ARG A 1 83 ? -9.859 22.094 -0.707 1 86.06 83 ARG A CA 1
ATOM 609 C C . ARG A 1 83 ? -11.367 22.141 -0.94 1 86.06 83 ARG A C 1
ATOM 611 O O . ARG A 1 83 ? -11.82 22.25 -2.082 1 86.06 83 ARG A O 1
ATOM 618 N N . HIS A 1 84 ? -12.102 22.109 0.078 1 86 84 HIS A N 1
ATOM 619 C CA . HIS A 1 84 ? -13.555 22.172 -0.034 1 86 84 HIS A CA 1
ATOM 620 C C . HIS A 1 84 ? -14.141 23.141 0.993 1 86 84 HIS A C 1
ATOM 622 O O . HIS A 1 84 ? -13.688 23.188 2.139 1 86 84 HIS A O 1
ATOM 628 N N . LEU A 1 85 ? -15.141 23.812 0.49 1 81.31 85 LEU A N 1
ATOM 629 C CA . LEU A 1 85 ? -15.906 24.656 1.39 1 81.31 85 LEU A CA 1
ATOM 630 C C . LEU A 1 85 ? -16.969 23.859 2.137 1 81.31 85 LEU A C 1
ATOM 632 O O . LEU A 1 85 ? -17.578 22.953 1.568 1 81.31 85 LEU A O 1
ATOM 636 N N . THR A 1 86 ? -17.078 24.188 3.369 1 84.88 86 THR A N 1
ATOM 637 C CA . THR A 1 86 ? -18.078 23.531 4.188 1 84.88 86 THR A CA 1
ATOM 638 C C . THR A 1 86 ? -19.016 24.547 4.824 1 84.88 86 THR A C 1
ATOM 640 O O . THR A 1 86 ? -18.656 25.719 4.977 1 84.88 86 THR A O 1
ATOM 643 N N . GLN A 1 87 ? -20.172 24.047 5.133 1 82.25 87 GLN A N 1
ATOM 644 C CA . GLN A 1 87 ? -21.141 24.891 5.809 1 82.25 87 GLN A CA 1
ATOM 645 C C . GLN A 1 87 ? -20.828 25.031 7.293 1 82.25 87 GLN A C 1
ATOM 647 O O . GLN A 1 87 ? -20.969 26.094 7.875 1 82.25 87 GLN A O 1
ATOM 652 N N . GLN A 1 88 ? -20.406 24 7.863 1 84.31 88 GLN A N 1
ATOM 653 C CA . GLN A 1 88 ? -20.078 23.984 9.289 1 84.31 88 GLN A CA 1
ATOM 654 C C . GLN A 1 88 ? -18.625 24.406 9.523 1 84.31 88 GLN A C 1
ATOM 656 O O . GLN A 1 88 ? -17.797 24.344 8.609 1 84.31 88 GLN A O 1
ATOM 661 N N . PRO A 1 89 ? -18.438 24.828 10.68 1 84.56 89 PRO A N 1
ATOM 662 C CA . PRO A 1 89 ? -17.094 25.328 10.992 1 84.56 89 PRO A CA 1
ATOM 663 C C . PRO A 1 89 ? -16.047 24.219 11.023 1 84.56 89 PRO A C 1
ATOM 665 O O . PRO A 1 89 ? -16.25 23.188 11.688 1 84.56 89 PRO A O 1
ATOM 668 N N . VAL A 1 90 ? -15.078 24.422 10.289 1 89.06 90 VAL A N 1
ATOM 669 C CA . VAL A 1 90 ? -13.859 23.625 10.312 1 89.06 90 VAL A CA 1
ATOM 670 C C . VAL A 1 90 ? -12.656 24.516 10.57 1 89.06 90 VAL A C 1
ATOM 672 O O . VAL A 1 90 ? -12.305 25.359 9.742 1 89.06 90 VAL A O 1
ATOM 675 N N . LYS A 1 91 ? -12.117 24.328 11.75 1 87.94 91 LYS A N 1
ATOM 676 C CA . LYS A 1 91 ? -11.008 25.188 12.141 1 87.94 91 LYS A CA 1
ATOM 677 C C . LYS A 1 91 ? -9.695 24.422 12.164 1 87.94 91 LYS A C 1
ATOM 679 O O . LYS A 1 91 ? -9.633 23.297 12.688 1 87.94 91 LYS A O 1
ATOM 684 N N . VAL A 1 92 ? -8.711 25.047 11.625 1 86.5 92 VAL A N 1
ATOM 685 C CA . VAL A 1 92 ? -7.336 24.562 11.641 1 86.5 92 VAL A CA 1
ATOM 686 C C . VAL A 1 92 ? -6.41 25.656 12.156 1 86.5 92 VAL A C 1
ATOM 688 O O . VAL A 1 92 ? -6.379 26.766 11.609 1 86.5 92 VAL A O 1
ATOM 691 N N . LEU A 1 93 ? -5.723 25.391 13.211 1 90.5 93 LEU A N 1
ATOM 692 C CA . LEU A 1 93 ? -4.895 26.375 13.891 1 90.5 93 LEU A CA 1
ATOM 693 C C . LEU A 1 93 ? -5.707 27.625 14.234 1 90.5 93 LEU A C 1
ATOM 695 O O . LEU A 1 93 ? -5.246 28.75 14.031 1 90.5 93 LEU A O 1
ATOM 699 N N . GLY A 1 94 ? -6.898 27.328 14.555 1 86.19 94 GLY A N 1
ATOM 700 C CA . GLY A 1 94 ? -7.785 28.406 14.977 1 86.19 94 GLY A CA 1
ATOM 701 C C . GLY A 1 94 ? -8.391 29.172 13.812 1 86.19 94 GLY A C 1
ATOM 702 O O . GLY A 1 94 ? -9.188 30.094 14.016 1 86.19 94 GLY A O 1
ATOM 703 N N . LEU A 1 95 ? -8 28.812 12.625 1 85.75 95 LEU A N 1
ATOM 704 C CA . LEU A 1 95 ? -8.453 29.516 11.422 1 85.75 95 LEU A CA 1
ATOM 705 C C . LEU A 1 95 ? -9.391 28.656 10.602 1 85.75 95 LEU A C 1
ATOM 707 O O . LEU A 1 95 ? -9.375 27.422 10.719 1 85.75 95 LEU A O 1
ATOM 711 N N . ASN A 1 96 ? -10.195 29.328 9.867 1 85.25 96 ASN A N 1
ATOM 712 C CA . ASN A 1 96 ? -11.078 28.594 8.977 1 85.25 96 ASN A CA 1
ATOM 713 C C . ASN A 1 96 ? -10.289 27.875 7.883 1 85.25 96 ASN A C 1
ATOM 715 O O . ASN A 1 96 ? -9.539 28.5 7.137 1 85.25 96 ASN A O 1
ATOM 719 N N . SER A 1 97 ? -10.5 26.656 7.758 1 82.38 97 SER A N 1
ATOM 720 C CA . SER A 1 97 ? -9.68 25.797 6.918 1 82.38 97 SER A CA 1
ATOM 721 C C . SER A 1 97 ? -9.727 26.234 5.457 1 82.38 97 SER A C 1
ATOM 723 O O . SER A 1 97 ? -8.719 26.156 4.75 1 82.38 97 SER A O 1
ATOM 725 N N . PHE A 1 98 ? -10.82 26.688 5.023 1 80.31 98 PHE A N 1
ATOM 726 C CA . PHE A 1 98 ? -11 27.047 3.619 1 80.31 98 PHE A CA 1
ATOM 727 C C . PHE A 1 98 ? -10.703 28.516 3.383 1 80.31 98 PHE A C 1
ATOM 729 O O . PHE A 1 98 ? -10.016 28.875 2.422 1 80.31 98 PHE A O 1
ATOM 736 N N . ARG A 1 99 ? -11.047 29.359 4.191 1 79.12 99 ARG A N 1
ATOM 737 C CA . ARG A 1 99 ? -11.102 30.781 3.928 1 79.12 99 ARG A CA 1
ATOM 738 C C . ARG A 1 99 ? -9.766 31.453 4.25 1 79.12 99 ARG A C 1
ATOM 740 O O . ARG A 1 99 ? -9.414 32.469 3.641 1 79.12 99 ARG A O 1
ATOM 747 N N . ASP A 1 100 ? -9.094 30.906 5.168 1 83.88 100 ASP A N 1
ATOM 748 C CA . ASP A 1 100 ? -7.883 31.594 5.613 1 83.88 100 ASP A CA 1
ATOM 749 C C . ASP A 1 100 ? -6.66 31.109 4.832 1 83.88 100 ASP A C 1
ATOM 751 O O . ASP A 1 100 ? -6.121 30.031 5.109 1 83.88 100 ASP A O 1
ATOM 755 N N . THR A 1 101 ? -6.125 31.844 4.027 1 79.19 101 THR A N 1
ATOM 756 C CA . THR A 1 101 ? -5.055 31.5 3.1 1 79.19 101 THR A CA 1
ATOM 757 C C . THR A 1 101 ? -3.713 31.422 3.822 1 79.19 101 THR A C 1
ATOM 759 O O . THR A 1 101 ? -2.754 30.859 3.305 1 79.19 101 THR A O 1
ATOM 762 N N . LYS A 1 102 ? -3.656 32.031 5.008 1 80.31 102 LYS A N 1
ATOM 763 C CA . LYS A 1 102 ? -2.432 31.922 5.797 1 80.31 102 LYS A CA 1
ATOM 764 C C . LYS A 1 102 ? -2.09 30.469 6.086 1 80.31 102 LYS A C 1
ATOM 766 O O . LYS A 1 102 ? -0.919 30.125 6.258 1 80.31 102 LYS A O 1
ATOM 771 N N . LEU A 1 103 ? -3.104 29.719 6.113 1 85.81 103 LEU A N 1
ATOM 772 C CA . LEU A 1 103 ? -2.93 28.312 6.438 1 85.81 103 LEU A CA 1
ATOM 773 C C . LEU A 1 103 ? -2.107 27.609 5.363 1 85.81 103 LEU A C 1
ATOM 775 O O . LEU A 1 103 ? -1.483 26.578 5.633 1 85.81 103 LEU A O 1
ATOM 779 N N . ASN A 1 104 ? -2.092 28.125 4.273 1 82.12 104 ASN A N 1
ATOM 780 C CA . ASN A 1 104 ? -1.383 27.5 3.166 1 82.12 104 ASN A CA 1
ATOM 781 C C . ASN A 1 104 ? 0.122 27.453 3.418 1 82.12 104 ASN A C 1
ATOM 783 O O . ASN A 1 104 ? 0.823 26.609 2.863 1 82.12 104 ASN A O 1
ATOM 787 N N . PHE A 1 105 ? 0.514 28.281 4.316 1 82.94 105 PHE A N 1
ATOM 788 C CA . PHE A 1 105 ? 1.941 28.344 4.609 1 82.94 105 PHE A CA 1
ATOM 789 C C . PHE A 1 105 ? 2.297 27.422 5.777 1 82.94 105 PHE A C 1
ATOM 791 O O . PHE A 1 105 ? 3.473 27.141 6.008 1 82.94 105 PHE A O 1
ATOM 798 N N . HIS A 1 106 ? 1.273 27 6.453 1 90.25 106 HIS A N 1
ATOM 799 C CA . HIS A 1 106 ? 1.542 26.266 7.68 1 90.25 106 HIS A CA 1
ATOM 800 C C . HIS A 1 106 ? 0.968 24.844 7.609 1 90.25 106 HIS A C 1
ATOM 802 O O . HIS A 1 106 ? 1.19 24.031 8.508 1 90.25 106 HIS A O 1
ATOM 808 N N . ARG A 1 107 ? 0.291 24.609 6.527 1 91.75 107 ARG A N 1
ATOM 809 C CA . ARG A 1 107 ? -0.373 23.328 6.328 1 91.75 107 ARG A CA 1
ATOM 810 C C . ARG A 1 107 ? 0.166 22.609 5.094 1 91.75 107 ARG A C 1
ATOM 812 O O . ARG A 1 107 ? 0.332 23.234 4.039 1 91.75 107 ARG A O 1
ATOM 819 N N . ALA A 1 108 ? 0.522 21.359 5.25 1 91.81 108 ALA A N 1
ATOM 820 C CA . ALA A 1 108 ? 0.916 20.516 4.129 1 91.81 108 ALA A CA 1
ATOM 821 C C . ALA A 1 108 ? -0.051 19.344 3.955 1 91.81 108 ALA A C 1
ATOM 823 O O . ALA A 1 108 ? -0.496 18.75 4.938 1 91.81 108 ALA A O 1
ATOM 824 N N . TYR A 1 109 ? -0.425 19.172 2.768 1 91.88 109 TYR A N 1
ATOM 825 C CA . TYR A 1 109 ? -1.301 18.062 2.408 1 91.88 109 TYR A CA 1
ATOM 826 C C . TYR A 1 109 ? -0.678 17.219 1.311 1 91.88 109 TYR A C 1
ATOM 828 O O . TYR A 1 109 ? -0.34 17.719 0.238 1 91.88 109 TYR A O 1
ATOM 836 N N . LEU A 1 110 ? -0.476 15.906 1.602 1 91.06 110 LEU A N 1
ATOM 837 C CA . LEU A 1 110 ? 0.091 14.961 0.644 1 91.06 110 LEU A CA 1
ATOM 838 C C . LEU A 1 110 ? -0.875 13.82 0.373 1 91.06 110 LEU A C 1
ATOM 840 O O . LEU A 1 110 ? -1.327 13.148 1.305 1 91.06 110 LEU A O 1
ATOM 844 N N . ASP A 1 111 ? -1.263 13.617 -0.867 1 86.81 111 ASP A N 1
ATOM 845 C CA . ASP A 1 111 ? -2.111 12.5 -1.27 1 86.81 111 ASP A CA 1
ATOM 846 C C . ASP A 1 111 ? -1.496 11.734 -2.439 1 86.81 111 ASP A C 1
ATOM 848 O O . ASP A 1 111 ? -0.403 12.07 -2.9 1 86.81 111 ASP A O 1
ATOM 852 N N . CYS A 1 112 ? -2.107 10.562 -2.877 1 72.12 112 CYS A N 1
ATOM 853 C CA . CYS A 1 112 ? -1.582 9.711 -3.938 1 72.12 112 CYS A CA 1
ATOM 854 C C . CYS A 1 112 ? -1.943 10.266 -5.312 1 72.12 112 CYS A C 1
ATOM 856 O O . CYS A 1 112 ? -1.392 9.828 -6.324 1 72.12 112 CYS A O 1
ATOM 858 N N . ASP A 1 113 ? -2.906 11.07 -5.547 1 59.91 113 ASP A N 1
ATOM 859 C CA . ASP A 1 113 ? -3.387 11.547 -6.84 1 59.91 113 ASP A CA 1
ATOM 860 C C . ASP A 1 113 ? -2.438 12.594 -7.43 1 59.91 113 ASP A C 1
ATOM 862 O O . ASP A 1 113 ? -2.236 13.656 -6.844 1 59.91 113 ASP A O 1
ATOM 866 N N . TRP A 1 114 ? -1.374 12.133 -8.164 1 49.62 114 TRP A N 1
ATOM 867 C CA . TRP A 1 114 ? -0.43 13.047 -8.789 1 49.62 114 TRP A CA 1
ATOM 868 C C . TRP A 1 114 ? -1.134 13.953 -9.797 1 49.62 114 TRP A C 1
ATOM 870 O O . TRP A 1 114 ? -0.722 15.094 -10.016 1 49.62 114 TRP A O 1
ATOM 880 N N . GLY A 1 115 ? -1.745 13.188 -10.82 1 43.81 115 GLY A N 1
ATOM 881 C CA . GLY A 1 115 ? -2.146 13.844 -12.055 1 43.81 115 GLY A CA 1
ATOM 882 C C . GLY A 1 115 ? -2.758 15.211 -11.828 1 43.81 115 GLY A C 1
ATOM 883 O O . GLY A 1 115 ? -2.582 16.125 -12.648 1 43.81 115 GLY A O 1
ATOM 884 N N . MET A 1 116 ? -3.939 15.117 -11.305 1 37.78 116 MET A N 1
ATOM 885 C CA . MET A 1 116 ? -4.797 16.297 -11.43 1 37.78 116 MET A CA 1
ATOM 886 C C . MET A 1 116 ? -4.227 17.469 -10.648 1 37.78 116 MET A C 1
ATOM 888 O O . MET A 1 116 ? -4.652 18.609 -10.836 1 37.78 116 MET A O 1
ATOM 892 N N . THR A 1 117 ? -4.059 17.234 -9.383 1 36.44 117 THR A N 1
ATOM 893 C CA . THR A 1 117 ? -3.834 18.453 -8.617 1 36.44 117 THR A CA 1
ATOM 894 C C . THR A 1 117 ? -2.424 18.984 -8.859 1 36.44 117 THR A C 1
ATOM 896 O O . THR A 1 117 ? -1.446 18.25 -8.75 1 36.44 117 THR A O 1
ATOM 899 N N . SER A 1 118 ? -2.25 19.922 -9.68 1 35.69 118 SER A N 1
ATOM 900 C CA . SER A 1 118 ? -1.18 20.891 -9.469 1 35.69 118 SER A CA 1
ATOM 901 C C . SER A 1 118 ? -0.685 20.859 -8.023 1 35.69 118 SER A C 1
ATOM 903 O O . SER A 1 118 ? -1.484 20.797 -7.09 1 35.69 118 SER A O 1
ATOM 905 N N . ILE A 1 119 ? 0.216 19.906 -7.656 1 38.38 119 ILE A N 1
ATOM 906 C CA . ILE A 1 119 ? 0.687 20.375 -6.359 1 38.38 119 ILE A CA 1
ATOM 907 C C . ILE A 1 119 ? 0.286 21.844 -6.168 1 38.38 119 ILE A C 1
ATOM 909 O O . ILE A 1 119 ? 0.738 22.719 -6.906 1 38.38 119 ILE A O 1
ATOM 913 N N . ALA A 1 120 ? -0.94 22.125 -6.176 1 34.62 120 ALA A N 1
ATOM 914 C CA . ALA A 1 120 ? -1.318 23.5 -5.855 1 34.62 120 ALA A CA 1
ATOM 915 C C . ALA A 1 120 ? -0.288 24.141 -4.938 1 34.62 120 ALA A C 1
ATOM 917 O O . ALA A 1 120 ? -0.368 24.016 -3.715 1 34.62 120 ALA A O 1
ATOM 918 N N . PHE A 1 121 ? 0.977 23.797 -5.18 1 35.81 121 PHE A N 1
ATOM 919 C CA . PHE A 1 121 ? 1.784 24.766 -4.449 1 35.81 121 PHE A CA 1
ATOM 920 C C . PHE A 1 121 ? 1.314 26.188 -4.734 1 35.81 121 PHE A C 1
ATOM 922 O O . PHE A 1 121 ? 0.766 26.453 -5.805 1 35.81 121 PHE A O 1
ATOM 929 N N . VAL A 1 122 ? 1.022 26.766 -3.832 1 33.09 122 VAL A N 1
ATOM 930 C CA . VAL A 1 122 ? 0.839 28.203 -3.992 1 33.09 122 VAL A CA 1
ATOM 931 C C . VAL A 1 122 ? 1.829 28.734 -5.023 1 33.09 122 VAL A C 1
ATOM 933 O O . VAL A 1 122 ? 3.039 28.75 -4.785 1 33.09 122 VAL A O 1
ATOM 936 N N . GLY A 1 123 ? 1.463 28.844 -6.352 1 35.16 123 GLY A N 1
ATOM 937 C CA . GLY A 1 123 ? 2.059 29.688 -7.371 1 35.16 123 GLY A CA 1
ATOM 938 C C . GLY A 1 123 ? 2.469 28.938 -8.617 1 35.16 123 GLY A C 1
ATOM 939 O O . GLY A 1 123 ? 2.74 29.531 -9.656 1 35.16 123 GLY A O 1
ATOM 940 N N . ALA A 1 124 ? 3.133 27.641 -8.641 1 36.22 124 ALA A N 1
ATOM 941 C CA . ALA A 1 124 ? 3.598 27.141 -9.93 1 36.22 124 ALA A CA 1
ATOM 942 C C . ALA A 1 124 ? 3.141 25.703 -10.164 1 36.22 124 ALA A C 1
ATOM 944 O O . ALA A 1 124 ? 3.365 24.844 -9.312 1 36.22 124 ALA A O 1
ATOM 945 N N . SER A 1 125 ? 2.014 25.469 -10.844 1 43 125 SER A N 1
ATOM 946 C CA . SER A 1 125 ? 1.657 24.156 -11.352 1 43 125 SER A CA 1
ATOM 947 C C . SER A 1 125 ? 2.76 23.578 -12.234 1 43 125 SER A C 1
ATOM 949 O O . SER A 1 125 ? 3.119 24.172 -13.25 1 43 125 SER A O 1
ATOM 951 N N . VAL A 1 126 ? 3.801 22.984 -11.875 1 45.28 126 VAL A N 1
ATOM 952 C CA . VAL A 1 126 ? 4.824 22.422 -12.742 1 45.28 126 VAL A CA 1
ATOM 953 C C . VAL A 1 126 ? 4.355 21.078 -13.297 1 45.28 126 VAL A C 1
ATOM 955 O O . VAL A 1 126 ? 3.973 20.188 -12.539 1 45.28 126 VAL A O 1
ATOM 958 N N . PRO A 1 127 ? 4.098 21.078 -14.539 1 49.97 127 PRO A N 1
ATOM 959 C CA . PRO A 1 127 ? 3.809 19.766 -15.133 1 49.97 127 PRO A CA 1
ATOM 960 C C . PRO A 1 127 ? 4.887 18.734 -14.828 1 49.97 127 PRO A C 1
ATOM 962 O O . PRO A 1 127 ? 6.074 18.984 -15.062 1 49.97 127 PRO A O 1
ATOM 965 N N . MET A 1 128 ? 4.676 17.875 -13.969 1 54.94 128 MET A N 1
ATOM 966 C CA . MET A 1 128 ? 5.625 16.859 -13.516 1 54.94 128 MET A CA 1
ATOM 967 C C . MET A 1 128 ? 6.191 16.078 -14.703 1 54.94 128 MET A C 1
ATOM 969 O O . MET A 1 128 ? 7.172 15.352 -14.555 1 54.94 128 MET A O 1
ATOM 973 N N . MET A 1 129 ? 5.656 16.266 -15.875 1 58.28 129 MET A N 1
ATOM 974 C CA . MET A 1 129 ? 6.148 15.516 -17.031 1 58.28 129 MET A CA 1
ATOM 975 C C . MET A 1 129 ? 7.156 16.328 -17.828 1 58.28 129 MET A C 1
ATOM 977 O O . MET A 1 129 ? 7.676 15.867 -18.844 1 58.28 129 MET A O 1
ATOM 981 N N . ALA A 1 130 ? 7.512 17.5 -17.266 1 59.5 130 ALA A N 1
ATOM 982 C CA . ALA A 1 130 ? 8.469 18.344 -17.984 1 59.5 130 ALA A CA 1
ATOM 983 C C . ALA A 1 130 ? 9.906 17.891 -17.703 1 59.5 130 ALA A C 1
ATOM 985 O O . ALA A 1 130 ? 10.156 17.188 -16.734 1 59.5 130 ALA A O 1
ATOM 986 N N . ASP A 1 131 ? 10.828 18 -18.641 1 72.62 131 ASP A N 1
ATOM 987 C CA . ASP A 1 131 ? 12.258 17.75 -18.469 1 72.62 131 ASP A CA 1
ATOM 988 C C . ASP A 1 131 ? 12.875 18.75 -17.484 1 72.62 131 ASP A C 1
ATOM 990 O O . ASP A 1 131 ? 13.625 19.641 -17.891 1 72.62 131 ASP A O 1
ATOM 994 N N . ILE A 1 132 ? 12.555 18.656 -16.281 1 78.5 132 ILE A N 1
ATOM 995 C CA . ILE A 1 132 ? 13.023 19.516 -15.203 1 78.5 132 ILE A CA 1
ATOM 996 C C . ILE A 1 132 ? 13.703 18.688 -14.117 1 78.5 132 ILE A C 1
ATOM 998 O O . ILE A 1 132 ? 13.141 17.688 -13.648 1 78.5 132 ILE A O 1
ATOM 1002 N N . PRO A 1 133 ? 14.945 19.031 -13.891 1 83.56 133 PRO A N 1
ATOM 1003 C CA . PRO A 1 133 ? 15.57 18.328 -12.773 1 83.56 133 PRO A CA 1
ATOM 1004 C C . PRO A 1 133 ? 14.875 18.594 -11.438 1 83.56 133 PRO A C 1
ATOM 1006 O O . PRO A 1 133 ? 14.25 19.641 -11.258 1 83.56 133 PRO A O 1
ATOM 1009 N N . VAL A 1 134 ? 15.023 17.766 -10.492 1 84.19 134 VAL A N 1
ATOM 1010 C CA . VAL A 1 134 ? 14.336 17.797 -9.203 1 84.19 134 VAL A CA 1
ATOM 1011 C C . VAL A 1 134 ? 14.742 19.062 -8.438 1 84.19 134 VAL A C 1
ATOM 1013 O O . VAL A 1 134 ? 13.906 19.719 -7.828 1 84.19 134 VAL A O 1
ATOM 1016 N N . HIS A 1 135 ? 16.047 19.391 -8.531 1 85.88 135 HIS A N 1
ATOM 1017 C CA . HIS A 1 135 ? 16.516 20.531 -7.738 1 85.88 135 HIS A CA 1
ATOM 1018 C C . HIS A 1 135 ? 15.93 21.828 -8.258 1 85.88 135 HIS A C 1
ATOM 1020 O O . HIS A 1 135 ? 15.953 22.844 -7.562 1 85.88 135 HIS A O 1
ATOM 1026 N N . LYS A 1 136 ? 15.383 21.812 -9.453 1 82.88 136 LYS A N 1
ATOM 1027 C CA . LYS A 1 136 ? 14.789 23 -10.047 1 82.88 136 LYS A CA 1
ATOM 1028 C C . LYS A 1 136 ? 13.289 23.062 -9.773 1 82.88 136 LYS A C 1
ATOM 1030 O O . LYS A 1 136 ? 12.648 24.078 -10.031 1 82.88 136 LYS A O 1
ATOM 1035 N N . MET A 1 137 ? 12.852 21.984 -9.32 1 78.06 137 MET A N 1
ATOM 1036 C CA . MET A 1 137 ? 11.445 22 -8.914 1 78.06 137 MET A CA 1
ATOM 1037 C C . MET A 1 137 ? 11.25 22.859 -7.676 1 78.06 137 MET A C 1
ATOM 1039 O O . MET A 1 137 ? 11.859 22.609 -6.637 1 78.06 137 MET A O 1
ATOM 1043 N N . MET A 1 138 ? 10.414 23.859 -7.762 1 77.31 138 MET A N 1
ATOM 1044 C CA . MET A 1 138 ? 10.227 24.797 -6.648 1 77.31 138 MET A CA 1
ATOM 1045 C C . MET A 1 138 ? 11.562 25.234 -6.078 1 77.31 138 MET A C 1
ATOM 1047 O O . MET A 1 138 ? 11.789 25.172 -4.867 1 77.31 138 MET A O 1
ATOM 1051 N N . GLU A 1 139 ? 12.352 25.609 -6.898 1 82.19 139 GLU A N 1
ATOM 1052 C CA . GLU A 1 139 ? 13.742 25.938 -6.602 1 82.19 139 GLU A CA 1
ATOM 1053 C C . GLU A 1 139 ? 13.836 26.953 -5.461 1 82.19 139 GLU A C 1
ATOM 1055 O O . GLU A 1 139 ? 14.656 26.797 -4.555 1 82.19 139 GLU A O 1
ATOM 1060 N N . ARG A 1 140 ? 13.016 27.922 -5.457 1 79.94 140 ARG A N 1
ATOM 1061 C CA . ARG A 1 140 ? 13.047 28.938 -4.41 1 79.94 140 ARG A CA 1
ATOM 1062 C C . ARG A 1 140 ? 12.734 28.328 -3.047 1 79.94 140 ARG A C 1
ATOM 1064 O O . ARG A 1 140 ? 13.398 28.641 -2.055 1 79.94 140 ARG A O 1
ATOM 1071 N N . LEU A 1 141 ? 11.781 27.531 -3.047 1 82.56 141 LEU A N 1
ATOM 1072 C CA . LEU A 1 141 ? 11.398 26.875 -1.805 1 82.56 141 LEU A CA 1
ATOM 1073 C C . LEU A 1 141 ? 12.523 25.969 -1.304 1 82.56 141 LEU A C 1
ATOM 1075 O O . LEU A 1 141 ? 12.898 26.031 -0.13 1 82.56 141 LEU A O 1
ATOM 1079 N N . GLN A 1 142 ? 13.023 25.25 -2.17 1 84.94 142 GLN A N 1
ATOM 1080 C CA . GLN A 1 142 ? 14.086 24.312 -1.799 1 84.94 142 GLN A CA 1
ATOM 1081 C C . GLN A 1 142 ? 15.312 25.062 -1.281 1 84.94 142 GLN A C 1
ATOM 1083 O O . GLN A 1 142 ? 15.945 24.641 -0.312 1 84.94 142 GLN A O 1
ATOM 1088 N N . ASN A 1 143 ? 15.547 26.125 -1.897 1 88.25 143 ASN A N 1
ATOM 1089 C CA . ASN A 1 143 ? 16.719 26.906 -1.519 1 88.25 143 ASN A CA 1
ATOM 1090 C C . ASN A 1 143 ? 16.5 27.641 -0.204 1 88.25 143 ASN A C 1
ATOM 1092 O O . ASN A 1 143 ? 17.453 28.062 0.446 1 88.25 143 ASN A O 1
ATOM 1096 N N . SER A 1 144 ? 15.305 27.812 0.113 1 90 144 SER A N 1
ATOM 1097 C CA . SER A 1 144 ? 14.992 28.469 1.376 1 90 144 SER A CA 1
ATOM 1098 C C . SER A 1 144 ? 15.258 27.547 2.562 1 90 144 SER A C 1
ATOM 1100 O O . SER A 1 144 ? 15.445 28.016 3.688 1 90 144 SER A O 1
ATOM 1102 N N . TYR A 1 145 ? 15.266 26.266 2.309 1 92.06 145 TYR A N 1
ATOM 1103 C CA . TYR A 1 145 ? 15.484 25.281 3.359 1 92.06 145 TYR A CA 1
ATOM 1104 C C . TYR A 1 145 ? 16.453 24.188 2.896 1 92.06 145 TYR A C 1
ATOM 1106 O O . TYR A 1 145 ? 16.109 23.016 2.895 1 92.06 145 TYR A O 1
ATOM 1114 N N . PRO A 1 146 ? 17.641 24.531 2.668 1 91.81 146 PRO A N 1
ATOM 1115 C CA . PRO A 1 146 ? 18.594 23.594 2.061 1 91.81 146 PRO A CA 1
ATOM 1116 C C . PRO A 1 146 ? 18.906 22.406 2.965 1 91.81 146 PRO A C 1
ATOM 1118 O O . PRO A 1 146 ? 19.047 21.281 2.482 1 91.81 146 PRO A O 1
ATOM 1121 N N . GLU A 1 147 ? 19.078 22.688 4.27 1 93.25 147 GLU A N 1
ATOM 1122 C CA . GLU A 1 147 ? 19.391 21.594 5.184 1 93.25 147 GLU A CA 1
ATOM 1123 C C . GLU A 1 147 ? 18.25 20.578 5.25 1 93.25 147 GLU A C 1
ATOM 1125 O O . GLU A 1 147 ? 18.484 19.375 5.195 1 93.25 147 GLU A O 1
ATOM 1130 N N . ARG A 1 148 ? 17.094 21.125 5.363 1 94.12 148 ARG A N 1
ATOM 1131 C CA . ARG A 1 148 ? 15.906 20.281 5.395 1 94.12 148 ARG A CA 1
ATOM 1132 C C . ARG A 1 148 ? 15.742 19.516 4.082 1 94.12 148 ARG A C 1
ATOM 1134 O O . ARG A 1 148 ? 15.453 18.312 4.082 1 94.12 148 ARG A O 1
ATOM 1141 N N . ARG A 1 149 ? 15.945 20.188 3.035 1 94 149 ARG A N 1
ATOM 1142 C CA . ARG A 1 149 ? 15.883 19.578 1.713 1 94 149 ARG A CA 1
ATOM 1143 C C . ARG A 1 149 ? 16.875 18.422 1.605 1 94 149 ARG A C 1
ATOM 1145 O O . ARG A 1 149 ? 16.5 17.328 1.171 1 94 149 ARG A O 1
ATOM 1152 N N . ASP A 1 150 ? 18.047 18.656 2.012 1 93.38 150 ASP A N 1
ATOM 1153 C CA . ASP A 1 150 ? 19.094 17.641 1.884 1 93.38 150 ASP A CA 1
ATOM 1154 C C . ASP A 1 150 ? 18.812 16.438 2.785 1 93.38 150 ASP A C 1
ATOM 1156 O O . ASP A 1 150 ? 19.031 15.297 2.387 1 93.38 150 ASP A O 1
ATOM 1160 N N . GLU A 1 151 ? 18.359 16.703 3.928 1 95.12 151 GLU A N 1
ATOM 1161 C CA . GLU A 1 151 ? 17.984 15.633 4.844 1 95.12 151 GLU A CA 1
ATOM 1162 C C . GLU A 1 151 ? 16.875 14.766 4.246 1 95.12 151 GLU A C 1
ATOM 1164 O O . GLU A 1 151 ? 16.969 13.531 4.266 1 95.12 151 GLU A O 1
ATOM 1169 N N . LEU A 1 152 ? 15.906 15.391 3.707 1 96.19 152 LEU A N 1
ATOM 1170 C CA . LEU A 1 152 ? 14.781 14.688 3.102 1 96.19 152 LEU A CA 1
ATOM 1171 C C . LEU A 1 152 ? 15.227 13.914 1.862 1 96.19 152 LEU A C 1
ATOM 1173 O O . LEU A 1 152 ? 14.797 12.781 1.644 1 96.19 152 LEU A O 1
ATOM 1177 N N . ALA A 1 153 ? 16.047 14.523 1.076 1 93.44 153 ALA A N 1
ATOM 1178 C CA . ALA A 1 153 ? 16.547 13.875 -0.138 1 93.44 153 ALA A CA 1
ATOM 1179 C C . ALA A 1 153 ? 17.297 12.594 0.191 1 93.44 153 ALA A C 1
ATOM 1181 O O . ALA A 1 153 ? 17.078 11.555 -0.445 1 93.44 153 ALA A O 1
ATOM 1182 N N . VAL A 1 154 ? 18.094 12.672 1.18 1 92.12 154 VAL A N 1
ATOM 1183 C CA . VAL A 1 154 ? 18.875 11.508 1.604 1 92.12 154 VAL A CA 1
ATOM 1184 C C . VAL A 1 154 ? 17.938 10.438 2.158 1 92.12 154 VAL A C 1
ATOM 1186 O O . VAL A 1 154 ? 18.031 9.266 1.785 1 92.12 154 VAL A O 1
ATOM 1189 N N . MET A 1 155 ? 17.078 10.789 2.941 1 93.62 155 MET A N 1
ATOM 1190 C CA . MET A 1 155 ? 16.156 9.859 3.588 1 93.62 155 MET A CA 1
ATOM 1191 C C . MET A 1 155 ? 15.289 9.148 2.557 1 93.62 155 MET A C 1
ATOM 1193 O O . MET A 1 155 ? 15.078 7.941 2.645 1 93.62 155 MET A O 1
ATOM 1197 N N . LEU A 1 156 ? 14.844 9.922 1.558 1 92.75 156 LEU A N 1
ATOM 1198 C CA . LEU A 1 156 ? 13.93 9.383 0.562 1 92.75 156 LEU A CA 1
ATOM 1199 C C . LEU A 1 156 ? 14.695 8.75 -0.595 1 92.75 156 LEU A C 1
ATOM 1201 O O . LEU A 1 156 ? 14.094 8.148 -1.486 1 92.75 156 LEU A O 1
ATOM 1205 N N . GLY A 1 157 ? 15.953 8.859 -0.574 1 88.12 157 GLY A N 1
ATOM 1206 C CA . GLY A 1 157 ? 16.766 8.305 -1.643 1 88.12 157 GLY A CA 1
ATOM 1207 C C . GLY A 1 157 ? 16.594 9.023 -2.969 1 88.12 157 GLY A C 1
ATOM 1208 O O . GLY A 1 157 ? 16.453 8.375 -4.012 1 88.12 157 GLY A O 1
ATOM 1209 N N . ILE A 1 158 ? 16.547 10.289 -2.898 1 89.31 158 ILE A N 1
ATOM 1210 C CA . ILE A 1 158 ? 16.312 11.102 -4.09 1 89.31 158 ILE A CA 1
ATOM 1211 C C . ILE A 1 158 ? 17.625 11.719 -4.555 1 89.31 158 ILE A C 1
ATOM 1213 O O . ILE A 1 158 ? 18.391 12.25 -3.744 1 89.31 158 ILE A O 1
ATOM 1217 N N . ASP A 1 159 ? 17.828 11.57 -5.816 1 87.31 159 ASP A N 1
ATOM 1218 C CA . ASP A 1 159 ? 18.875 12.344 -6.469 1 87.31 159 ASP A CA 1
ATOM 1219 C C . ASP A 1 159 ? 18.328 13.641 -7.059 1 87.31 159 ASP A C 1
ATOM 1221 O O . ASP A 1 159 ? 17.469 13.602 -7.953 1 87.31 159 ASP A O 1
ATOM 1225 N N . LEU A 1 160 ? 18.844 14.656 -6.598 1 89.44 160 LEU A N 1
ATOM 1226 C CA . LEU A 1 160 ? 18.312 15.961 -6.984 1 89.44 160 LEU A CA 1
ATOM 1227 C C . LEU A 1 160 ? 18.578 16.25 -8.453 1 89.44 160 LEU A C 1
ATOM 1229 O O . LEU A 1 160 ? 17.969 17.141 -9.039 1 89.44 160 LEU A O 1
ATOM 1233 N N . ASN A 1 161 ? 19.391 15.492 -9.047 1 87.38 161 ASN A N 1
ATOM 1234 C CA . ASN A 1 161 ? 19.703 15.68 -10.461 1 87.38 161 ASN A CA 1
ATOM 1235 C C . ASN A 1 161 ? 18.797 14.836 -11.352 1 87.38 161 ASN A C 1
ATOM 1237 O O . ASN A 1 161 ? 18.844 14.961 -12.578 1 87.38 161 ASN A O 1
ATOM 1241 N N . TRP A 1 162 ? 18.031 14.039 -10.664 1 85.19 162 TRP A N 1
ATOM 1242 C CA . TRP A 1 162 ? 17.047 13.297 -11.453 1 85.19 162 TRP A CA 1
ATOM 1243 C C . TRP A 1 162 ? 16.219 14.234 -12.312 1 85.19 162 TRP A C 1
ATOM 1245 O O . TRP A 1 162 ? 15.828 15.32 -11.859 1 85.19 162 TRP A O 1
ATOM 1255 N N . ARG A 1 163 ? 15.977 13.789 -13.484 1 84.5 163 ARG A N 1
ATOM 1256 C CA . ARG A 1 163 ? 15.055 14.531 -14.336 1 84.5 163 ARG A CA 1
ATOM 1257 C C . ARG A 1 163 ? 13.641 13.945 -14.242 1 84.5 163 ARG A C 1
ATOM 1259 O O . ARG A 1 163 ? 13.453 12.742 -14.414 1 84.5 163 ARG A O 1
ATOM 1266 N N . MET A 1 164 ? 12.641 14.703 -14.133 1 82 164 MET A N 1
ATOM 1267 C CA . MET A 1 164 ? 11.281 14.305 -13.773 1 82 164 MET A CA 1
ATOM 1268 C C . MET A 1 164 ? 10.688 13.383 -14.836 1 82 164 MET A C 1
ATOM 1270 O O . MET A 1 164 ? 10.016 12.406 -14.5 1 82 164 MET A O 1
ATOM 1274 N N . HIS A 1 165 ? 10.93 13.656 -16.031 1 76.19 165 HIS A N 1
ATOM 1275 C CA . HIS A 1 165 ? 10.32 12.891 -17.109 1 76.19 165 HIS A CA 1
ATOM 1276 C C . HIS A 1 165 ? 10.891 11.477 -17.156 1 76.19 165 HIS A C 1
ATOM 1278 O O . HIS A 1 165 ? 10.297 10.586 -17.781 1 76.19 165 HIS A O 1
ATOM 1284 N N . GLN A 1 166 ? 11.992 11.258 -16.547 1 78.44 166 GLN A N 1
ATOM 1285 C CA . GLN A 1 166 ? 12.664 9.969 -16.594 1 78.44 166 GLN A CA 1
ATOM 1286 C C . GLN A 1 166 ? 12.352 9.141 -15.344 1 78.44 166 GLN A C 1
ATOM 1288 O O . GLN A 1 166 ? 12.766 7.984 -15.242 1 78.44 166 GLN A O 1
ATOM 1293 N N . LEU A 1 167 ? 11.594 9.695 -14.516 1 78.69 167 LEU A N 1
ATOM 1294 C CA . LEU A 1 167 ? 11.383 9.047 -13.227 1 78.69 167 LEU A CA 1
ATOM 1295 C C . LEU A 1 167 ? 10.25 8.023 -13.312 1 78.69 167 LEU A C 1
ATOM 1297 O O . LEU A 1 167 ? 9.258 8.258 -14.008 1 78.69 167 LEU A O 1
ATOM 1301 N N . SER A 1 168 ? 10.484 6.922 -12.664 1 71.88 168 SER A N 1
ATOM 1302 C CA . SER A 1 168 ? 9.375 5.992 -12.445 1 71.88 168 SER A CA 1
ATOM 1303 C C . SER A 1 168 ? 8.289 6.617 -11.578 1 71.88 168 SER A C 1
ATOM 1305 O O . SER A 1 168 ? 8.492 7.68 -10.992 1 71.88 168 SER A O 1
ATOM 1307 N N . ASP A 1 169 ? 7.109 5.988 -11.484 1 71.31 169 ASP A N 1
ATOM 1308 C CA . ASP A 1 169 ? 6.023 6.473 -10.641 1 71.31 169 ASP A CA 1
ATOM 1309 C C . ASP A 1 169 ? 6.445 6.523 -9.172 1 71.31 169 ASP A C 1
ATOM 1311 O O . ASP A 1 169 ? 6.125 7.477 -8.461 1 71.31 169 ASP A O 1
ATOM 1315 N N . GLY A 1 170 ? 7.133 5.512 -8.805 1 76 170 GLY A N 1
ATOM 1316 C CA . GLY A 1 170 ? 7.602 5.492 -7.43 1 76 170 GLY A CA 1
ATOM 1317 C C . GLY A 1 170 ? 8.594 6.602 -7.121 1 76 170 GLY A C 1
ATOM 1318 O O . GLY A 1 170 ? 8.531 7.211 -6.051 1 76 170 GLY A O 1
ATOM 1319 N N . GLN A 1 171 ? 9.461 6.828 -8.008 1 78.81 171 GLN A N 1
ATOM 1320 C CA . GLN A 1 171 ? 10.43 7.906 -7.84 1 78.81 171 GLN A CA 1
ATOM 1321 C C . GLN A 1 171 ? 9.742 9.266 -7.824 1 78.81 171 GLN A C 1
ATOM 1323 O O . GLN A 1 171 ? 10.102 10.141 -7.031 1 78.81 171 GLN A O 1
ATOM 1328 N N . ARG A 1 172 ? 8.852 9.36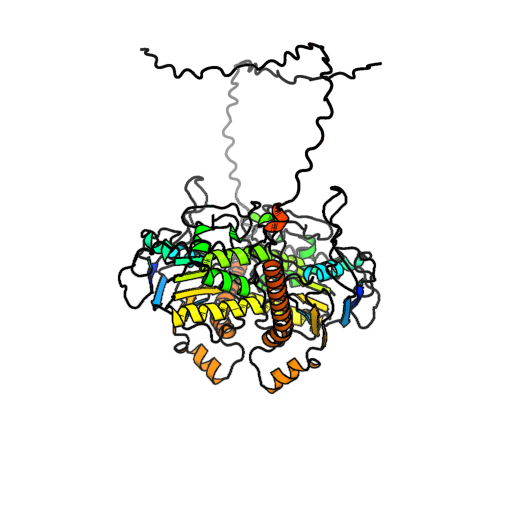7 -8.633 1 82.06 172 ARG A N 1
ATOM 1329 C CA . ARG A 1 172 ? 8.094 10.609 -8.688 1 82.06 172 ARG A CA 1
ATOM 1330 C C . ARG A 1 172 ? 7.375 10.867 -7.367 1 82.06 172 ARG A C 1
ATOM 1332 O O . ARG A 1 172 ? 7.32 12 -6.895 1 82.06 172 ARG A O 1
ATOM 1339 N N . ARG A 1 173 ? 6.883 9.867 -6.867 1 84.19 173 ARG A N 1
ATOM 1340 C CA . ARG A 1 173 ? 6.199 9.992 -5.582 1 84.19 173 ARG A CA 1
ATOM 1341 C C . ARG A 1 173 ? 7.164 10.445 -4.488 1 84.19 173 ARG A C 1
ATOM 1343 O O . ARG A 1 173 ? 6.812 11.273 -3.652 1 84.19 173 ARG A O 1
ATOM 1350 N N . ARG A 1 174 ? 8.281 9.922 -4.492 1 88.19 174 ARG A N 1
ATOM 1351 C CA . ARG A 1 174 ? 9.281 10.336 -3.514 1 88.19 174 ARG A CA 1
ATOM 1352 C C . ARG A 1 174 ? 9.594 11.82 -3.643 1 88.19 174 ARG A C 1
ATOM 1354 O O . ARG A 1 174 ? 9.742 12.523 -2.637 1 88.19 174 ARG A O 1
ATOM 1361 N N . VAL A 1 175 ? 9.719 12.234 -4.855 1 88 175 VAL A N 1
ATOM 1362 C CA . VAL A 1 175 ? 9.977 13.656 -5.098 1 88 175 VAL A CA 1
ATOM 1363 C C . VAL A 1 175 ? 8.805 14.492 -4.602 1 88 175 VAL A C 1
ATOM 1365 O O . VAL A 1 175 ? 8.992 15.555 -4.008 1 88 175 VAL A O 1
ATOM 1368 N N . GLN A 1 176 ? 7.621 14.016 -4.828 1 85.94 176 GLN A N 1
ATOM 1369 C CA . GLN A 1 176 ? 6.43 14.703 -4.332 1 85.94 176 GLN A CA 1
ATOM 1370 C C . GLN A 1 176 ? 6.469 14.852 -2.814 1 85.94 176 GLN A C 1
ATOM 1372 O O . GLN A 1 176 ? 6.145 15.914 -2.281 1 85.94 176 GLN A O 1
ATOM 1377 N N . ILE A 1 177 ? 6.805 13.82 -2.188 1 91.69 177 ILE A N 1
ATOM 1378 C CA . ILE A 1 177 ? 6.898 13.844 -0.731 1 91.69 177 ILE A CA 1
ATOM 1379 C C . ILE A 1 177 ? 7.941 14.867 -0.294 1 91.69 177 ILE A C 1
ATOM 1381 O O . ILE A 1 177 ? 7.699 15.656 0.617 1 91.69 177 ILE A O 1
ATOM 1385 N N . LEU A 1 178 ? 9.07 14.828 -0.98 1 92.5 178 LEU A N 1
ATOM 1386 C CA . LEU A 1 178 ? 10.125 15.789 -0.684 1 92.5 178 LEU A CA 1
ATOM 1387 C C . LEU A 1 178 ? 9.609 17.219 -0.788 1 92.5 178 LEU A C 1
ATOM 1389 O O . LEU A 1 178 ? 9.758 18 0.149 1 92.5 178 LEU A O 1
ATOM 1393 N N . LEU A 1 179 ? 8.992 17.531 -1.822 1 89.06 179 LEU A N 1
ATOM 1394 C CA . LEU A 1 179 ? 8.531 18.891 -2.08 1 89.06 179 LEU A CA 1
ATOM 1395 C C . LEU A 1 179 ? 7.426 19.281 -1.103 1 89.06 179 LEU A C 1
ATOM 1397 O O . LEU A 1 179 ? 7.305 20.453 -0.737 1 89.06 179 LEU A O 1
ATOM 1401 N N . GLY A 1 180 ? 6.699 18.328 -0.694 1 89.5 180 GLY A N 1
ATOM 1402 C CA . GLY A 1 180 ? 5.629 18.594 0.256 1 89.5 180 GLY A CA 1
ATOM 1403 C C . GLY A 1 180 ? 6.129 18.812 1.671 1 89.5 180 GLY A C 1
ATOM 1404 O O . GLY A 1 180 ? 5.445 19.422 2.488 1 89.5 180 GLY A O 1
ATOM 1405 N N . LEU A 1 181 ? 7.309 18.359 1.931 1 94.12 181 LEU A N 1
ATOM 1406 C CA . LEU A 1 181 ? 7.77 18.359 3.314 1 94.12 181 LEU A CA 1
ATOM 1407 C C . LEU A 1 181 ? 8.906 19.359 3.51 1 94.12 181 LEU A C 1
ATOM 1409 O O . LEU A 1 181 ? 9.305 19.625 4.641 1 94.12 181 LEU A O 1
ATOM 1413 N N . VAL A 1 182 ? 9.391 19.875 2.463 1 92.81 182 VAL A N 1
ATOM 1414 C CA . VAL A 1 182 ? 10.57 20.734 2.545 1 92.81 182 VAL A CA 1
ATOM 1415 C C . VAL A 1 182 ? 10.266 21.969 3.383 1 92.81 182 VAL A C 1
ATOM 1417 O O . VAL A 1 182 ? 11.086 22.391 4.195 1 92.81 182 VAL A O 1
ATOM 1420 N N . ARG A 1 183 ? 9.125 22.516 3.199 1 91.06 183 ARG A N 1
ATOM 1421 C CA . ARG A 1 183 ? 8.734 23.641 4.035 1 91.06 183 ARG A CA 1
ATOM 1422 C C . ARG A 1 183 ? 8.281 23.172 5.414 1 91.06 183 ARG A C 1
ATOM 1424 O O . ARG A 1 183 ? 7.477 22.25 5.523 1 91.06 183 ARG A O 1
ATOM 1431 N N . PRO A 1 184 ? 8.758 23.844 6.352 1 92.31 184 PRO A N 1
ATOM 1432 C CA . PRO A 1 184 ? 8.258 23.484 7.684 1 92.31 184 PRO A CA 1
ATOM 1433 C C . PRO A 1 184 ? 6.758 23.703 7.828 1 92.31 184 PRO A C 1
ATOM 1435 O O . PRO A 1 184 ? 6.219 24.688 7.324 1 92.31 184 PRO A O 1
ATOM 1438 N N . PHE A 1 185 ? 6.098 22.812 8.5 1 93.06 185 PHE A N 1
ATOM 1439 C CA . PHE A 1 185 ? 4.648 22.828 8.648 1 93.06 185 PHE A CA 1
ATOM 1440 C C . PHE A 1 185 ? 4.25 22.719 10.117 1 93.06 185 PHE A C 1
ATOM 1442 O O . PHE A 1 185 ? 4.984 22.156 10.922 1 93.06 185 PHE A O 1
ATOM 1449 N N . LYS A 1 186 ? 3.094 23.266 10.391 1 94.38 186 LYS A N 1
ATOM 1450 C CA . LYS A 1 186 ? 2.484 23.078 11.703 1 94.38 186 LYS A CA 1
ATOM 1451 C C . LYS A 1 186 ? 1.448 21.953 11.672 1 94.38 186 LYS A C 1
ATOM 1453 O O . LYS A 1 186 ? 1.215 21.297 12.688 1 94.38 186 LYS A O 1
ATOM 1458 N N . ILE A 1 187 ? 0.842 21.781 10.492 1 95.94 187 ILE A N 1
ATOM 1459 C CA . ILE A 1 187 ? -0.131 20.734 10.25 1 95.94 187 ILE A CA 1
ATOM 1460 C C . ILE A 1 187 ? 0.279 19.922 9.023 1 95.94 187 ILE A C 1
ATOM 1462 O O . ILE A 1 187 ? 0.6 20.484 7.977 1 95.94 187 ILE A O 1
ATOM 1466 N N . LEU A 1 188 ? 0.333 18.656 9.203 1 96.75 188 LEU A N 1
ATOM 1467 C CA . LEU A 1 188 ? 0.61 17.75 8.078 1 96.75 188 LEU A CA 1
ATOM 1468 C C . LEU A 1 188 ? -0.516 16.75 7.906 1 96.75 188 LEU A C 1
ATOM 1470 O O . LEU A 1 188 ? -0.866 16.031 8.852 1 96.75 188 LEU A O 1
ATOM 1474 N N . LEU A 1 189 ? -1.121 16.766 6.75 1 96.88 189 LEU A N 1
ATOM 1475 C CA . LEU A 1 189 ? -2.166 15.82 6.375 1 96.88 189 LEU A CA 1
ATOM 1476 C C . LEU A 1 189 ? -1.65 14.82 5.344 1 96.88 189 LEU A C 1
ATOM 1478 O O . LEU A 1 189 ? -1.224 15.211 4.254 1 96.88 189 LEU A O 1
ATOM 1482 N N . LEU A 1 190 ? -1.67 13.57 5.711 1 95.56 190 LEU A N 1
ATOM 1483 C CA . LEU A 1 190 ? -1.153 12.508 4.848 1 95.56 190 LEU A CA 1
ATOM 1484 C C . LEU A 1 190 ? -2.262 11.539 4.457 1 95.56 190 LEU A C 1
ATOM 1486 O O . LEU A 1 190 ? -2.928 10.969 5.328 1 95.56 190 LEU A O 1
ATOM 1490 N N . ASP A 1 191 ? -2.439 11.375 3.207 1 93.69 191 ASP A N 1
ATOM 1491 C CA . ASP A 1 191 ? -3.465 10.477 2.691 1 93.69 191 ASP A CA 1
ATOM 1492 C C . ASP A 1 191 ? -2.844 9.336 1.884 1 93.69 191 ASP A C 1
ATOM 1494 O O . ASP A 1 191 ? -2.582 9.492 0.688 1 93.69 191 ASP A O 1
ATOM 1498 N N . GLU A 1 192 ? -2.637 8.195 2.512 1 89.44 192 GLU A N 1
ATOM 1499 C CA . GLU A 1 192 ? -2.141 6.961 1.919 1 89.44 192 GLU A CA 1
ATOM 1500 C C . GLU A 1 192 ? -0.865 7.203 1.119 1 89.44 192 GLU A C 1
ATOM 1502 O O . GLU A 1 192 ? -0.68 6.625 0.045 1 89.44 192 GLU A O 1
ATOM 1507 N N . ILE A 1 193 ? -0.005 7.977 1.581 1 85.94 193 ILE A N 1
ATOM 1508 C CA . ILE A 1 193 ? 1.12 8.469 0.792 1 85.94 193 ILE A CA 1
ATOM 1509 C C . ILE A 1 193 ? 2.279 7.477 0.878 1 85.94 193 ILE A C 1
ATOM 1511 O O . ILE A 1 193 ? 3.168 7.477 0.022 1 85.94 193 ILE A O 1
ATOM 1515 N N . THR A 1 194 ? 2.299 6.605 1.829 1 86.44 194 THR A N 1
ATOM 1516 C CA . THR A 1 194 ? 3.479 5.777 2.062 1 86.44 194 THR A CA 1
ATOM 1517 C C . THR A 1 194 ? 3.361 4.449 1.319 1 86.44 194 THR A C 1
ATOM 1519 O O . THR A 1 194 ? 4.27 3.617 1.378 1 86.44 194 THR A O 1
ATOM 1522 N N . THR A 1 195 ? 2.318 4.215 0.579 1 81.06 195 THR A N 1
ATOM 1523 C CA . THR A 1 195 ? 2.062 2.941 -0.085 1 81.06 195 THR A CA 1
ATOM 1524 C C . THR A 1 195 ? 3.107 2.672 -1.163 1 81.06 195 THR A C 1
ATOM 1526 O O . THR A 1 195 ? 3.375 1.518 -1.503 1 81.06 195 THR A O 1
ATOM 1529 N N . SER A 1 196 ? 3.734 3.695 -1.686 1 75.94 196 SER A N 1
ATOM 1530 C CA . SER A 1 196 ? 4.68 3.523 -2.785 1 75.94 196 SER A CA 1
ATOM 1531 C C . SER A 1 196 ? 6.109 3.393 -2.268 1 75.94 196 SER A C 1
ATOM 1533 O O . SER A 1 196 ? 7.039 3.162 -3.047 1 75.94 196 SER A O 1
ATOM 1535 N N . LEU A 1 197 ? 6.258 3.549 -1.003 1 88 197 LEU A N 1
ATOM 1536 C CA . LEU A 1 197 ? 7.59 3.514 -0.414 1 88 197 LEU A CA 1
ATOM 1537 C C . LEU A 1 197 ? 7.961 2.096 0.012 1 88 197 LEU A C 1
ATOM 1539 O O . LEU A 1 197 ? 7.094 1.32 0.421 1 88 197 LEU A O 1
ATOM 1543 N N . ASP A 1 198 ? 9.305 1.758 -0.093 1 88.06 198 ASP A N 1
ATOM 1544 C CA . ASP A 1 198 ? 9.758 0.481 0.445 1 88.06 198 ASP A CA 1
ATOM 1545 C C . ASP A 1 198 ? 9.781 0.505 1.972 1 88.06 198 ASP A C 1
ATOM 1547 O O . ASP A 1 198 ? 9.555 1.549 2.586 1 88.06 198 ASP A O 1
ATOM 1551 N N . VAL A 1 199 ? 10.047 -0.624 2.496 1 90.75 199 VAL A N 1
ATOM 1552 C CA . VAL A 1 199 ? 9.914 -0.875 3.928 1 90.75 199 VAL A CA 1
ATOM 1553 C C . VAL A 1 199 ? 10.828 0.072 4.703 1 90.75 199 VAL A C 1
ATOM 1555 O O . VAL A 1 199 ? 10.375 0.769 5.617 1 90.75 199 VAL A O 1
ATOM 1558 N N . CYS A 1 200 ? 12.094 0.18 4.355 1 93.12 200 CYS A N 1
ATOM 1559 C CA . CYS A 1 200 ? 13.07 0.946 5.121 1 93.12 200 CYS A CA 1
ATOM 1560 C C . CYS A 1 200 ? 12.82 2.443 4.98 1 93.12 200 CYS A C 1
ATOM 1562 O O . CYS A 1 200 ? 12.891 3.182 5.965 1 93.12 200 CYS A O 1
ATOM 1564 N N . VAL A 1 201 ? 12.531 2.883 3.812 1 92.69 201 VAL A N 1
ATOM 1565 C CA . VAL A 1 201 ? 12.281 4.297 3.564 1 92.69 201 VAL A CA 1
ATOM 1566 C C . VAL A 1 201 ? 11.016 4.734 4.309 1 92.69 201 VAL A C 1
ATOM 1568 O O . VAL A 1 201 ? 10.984 5.812 4.902 1 92.69 201 VAL A O 1
ATOM 1571 N N . ARG A 1 202 ? 10.016 3.938 4.277 1 93.81 202 ARG A N 1
ATOM 1572 C CA . ARG A 1 202 ? 8.797 4.234 5.008 1 93.81 202 ARG A CA 1
ATOM 1573 C C . ARG A 1 202 ? 9.07 4.395 6.5 1 93.81 202 ARG A C 1
ATOM 1575 O O . ARG A 1 202 ? 8.609 5.348 7.125 1 93.81 202 ARG A O 1
ATOM 1582 N N . GLN A 1 203 ? 9.812 3.516 7.027 1 93.69 203 GLN A N 1
ATOM 1583 C CA . GLN A 1 203 ? 10.156 3.576 8.445 1 93.69 203 GLN A CA 1
ATOM 1584 C C . GLN A 1 203 ? 10.938 4.844 8.773 1 93.69 203 GLN A C 1
ATOM 1586 O O . GLN A 1 203 ? 10.688 5.492 9.789 1 93.69 203 GLN A O 1
ATOM 1591 N N . ASP A 1 204 ? 11.859 5.141 7.93 1 95.31 204 ASP A N 1
ATOM 1592 C CA . ASP A 1 204 ? 12.656 6.348 8.141 1 95.31 204 ASP A CA 1
ATOM 1593 C C . ASP A 1 204 ? 11.773 7.598 8.102 1 95.31 204 ASP A C 1
ATOM 1595 O O . ASP A 1 204 ? 11.953 8.508 8.914 1 95.31 204 ASP A O 1
ATOM 1599 N N . LEU A 1 205 ? 10.93 7.609 7.168 1 96 205 LEU A N 1
ATOM 1600 C CA . LEU A 1 205 ? 10.016 8.742 7.066 1 96 205 LEU A CA 1
ATOM 1601 C C . LEU A 1 205 ? 9.156 8.867 8.32 1 96 205 LEU A C 1
ATOM 1603 O O . LEU A 1 205 ? 9 9.961 8.867 1 96 205 LEU A O 1
ATOM 1607 N N . LEU A 1 206 ? 8.633 7.809 8.781 1 96.12 206 LEU A N 1
ATOM 1608 C CA . LEU A 1 206 ? 7.789 7.816 9.969 1 96.12 206 LEU A CA 1
ATOM 1609 C C . LEU A 1 206 ? 8.57 8.281 11.195 1 96.12 206 LEU A C 1
ATOM 1611 O O . LEU A 1 206 ? 8.055 9.039 12.016 1 96.12 206 LEU A O 1
ATOM 1615 N N . LYS A 1 207 ? 9.766 7.824 11.266 1 96.06 207 LYS A N 1
ATOM 1616 C CA . LYS A 1 207 ? 10.625 8.281 12.352 1 96.06 207 LYS A CA 1
ATOM 1617 C C . LYS A 1 207 ? 10.891 9.773 12.258 1 96.06 207 LYS A C 1
ATOM 1619 O O . LYS A 1 207 ? 10.875 10.484 13.266 1 96.06 207 LYS A O 1
ATOM 1624 N N . TRP A 1 208 ? 11.148 10.156 11.078 1 97.12 208 TRP A N 1
ATOM 1625 C CA . TRP A 1 208 ? 11.383 11.578 10.836 1 97.12 208 TRP A CA 1
ATOM 1626 C C . TRP A 1 208 ? 10.164 12.406 11.234 1 97.12 208 TRP A C 1
ATOM 1628 O O . TRP A 1 208 ? 10.305 13.484 11.82 1 97.12 208 TRP A O 1
ATOM 1638 N N . LEU A 1 209 ? 9.031 11.953 11.016 1 97.44 209 LEU A N 1
ATOM 1639 C CA . LEU A 1 209 ? 7.801 12.648 11.352 1 97.44 209 LEU A CA 1
ATOM 1640 C C . LEU A 1 209 ? 7.602 12.711 12.867 1 97.44 209 LEU A C 1
ATOM 1642 O O . LEU A 1 209 ? 7.043 13.68 13.383 1 97.44 209 LEU A O 1
ATOM 1646 N N . VAL A 1 210 ? 8.016 11.727 13.555 1 97.56 210 VAL A N 1
ATOM 1647 C CA . VAL A 1 210 ? 7.977 11.766 15.016 1 97.56 210 VAL A CA 1
ATOM 1648 C C . VAL A 1 210 ? 8.828 12.93 15.523 1 97.56 210 VAL A C 1
ATOM 1650 O O . VAL A 1 210 ? 8.406 13.672 16.406 1 97.56 210 VAL A O 1
ATOM 1653 N N . LYS A 1 211 ? 9.977 13.016 14.922 1 96.12 211 LYS A N 1
ATOM 1654 C CA . LYS A 1 211 ? 10.867 14.109 15.305 1 96.12 211 LYS A CA 1
ATOM 1655 C C . LYS A 1 211 ? 10.227 15.469 15.039 1 96.12 211 LYS A C 1
ATOM 1657 O O . LYS A 1 211 ? 10.312 16.375 15.875 1 96.12 211 LYS A O 1
ATOM 1662 N N . GLU A 1 212 ? 9.57 15.586 13.922 1 96.31 212 GLU A N 1
ATOM 1663 C CA . GLU A 1 212 ? 8.883 16.828 13.578 1 96.31 212 GLU A CA 1
ATOM 1664 C C . GLU A 1 212 ? 7.805 17.156 14.602 1 96.31 212 GLU A C 1
ATOM 1666 O O . GLU A 1 212 ? 7.629 18.328 14.969 1 96.31 212 GLU A O 1
ATOM 1671 N N . SER A 1 213 ? 7.109 16.219 15.062 1 96.38 213 SER A N 1
ATOM 1672 C CA . SER A 1 213 ? 6.047 16.422 16.047 1 96.38 213 SER A CA 1
ATOM 1673 C C . SER A 1 213 ? 6.617 16.719 17.422 1 96.38 213 SER A C 1
ATOM 1675 O O . SER A 1 213 ? 6.227 17.703 18.062 1 96.38 213 SER A O 1
ATOM 1677 N N . ASP A 1 214 ? 7.574 16 17.844 1 95.25 214 ASP A N 1
ATOM 1678 C CA . ASP A 1 214 ? 8.109 16.094 19.203 1 95.25 214 ASP A CA 1
ATOM 1679 C C . ASP A 1 214 ? 8.961 17.344 19.375 1 95.25 214 ASP A C 1
ATOM 1681 O O . ASP A 1 214 ? 8.875 18.031 20.406 1 95.25 214 ASP A O 1
ATOM 1685 N N . GLU A 1 215 ? 9.727 17.641 18.375 1 94.5 215 GLU A N 1
ATOM 1686 C CA . GLU A 1 215 ? 10.68 18.734 18.516 1 94.5 215 GLU A CA 1
ATOM 1687 C C . GLU A 1 215 ? 10.086 20.047 18.031 1 94.5 215 GLU A C 1
ATOM 1689 O O . GLU A 1 215 ? 10.336 21.109 18.625 1 94.5 215 GLU A O 1
ATOM 1694 N N . ARG A 1 216 ? 9.258 19.969 17 1 93.12 216 ARG A N 1
ATOM 1695 C CA . ARG A 1 216 ? 8.781 21.219 16.406 1 93.12 216 ARG A CA 1
ATOM 1696 C C . ARG A 1 216 ? 7.312 21.453 16.75 1 93.12 216 ARG A C 1
ATOM 1698 O O . ARG A 1 216 ? 6.762 22.5 16.438 1 93.12 216 ARG A O 1
ATOM 1705 N N . GLY A 1 217 ? 6.656 20.453 17.266 1 94.12 217 GLY A N 1
ATOM 1706 C CA . GLY A 1 217 ? 5.266 20.594 17.672 1 94.12 217 GLY A CA 1
ATOM 1707 C C . GLY A 1 217 ? 4.289 20.469 16.516 1 94.12 217 GLY A C 1
ATOM 1708 O O . GLY A 1 217 ? 3.166 20.969 16.594 1 94.12 217 GLY A O 1
ATOM 1709 N N . ALA A 1 218 ? 4.707 19.875 15.461 1 96.12 218 ALA A N 1
ATOM 1710 C CA . ALA A 1 218 ? 3.838 19.688 14.305 1 96.12 218 ALA A CA 1
ATOM 1711 C C . ALA A 1 218 ? 2.725 18.688 14.625 1 96.12 218 ALA A C 1
ATOM 1713 O O . ALA A 1 218 ? 2.955 17.688 15.297 1 96.12 218 ALA A O 1
ATOM 1714 N N . THR A 1 219 ? 1.5 19.016 14.203 1 97.75 219 THR A N 1
ATOM 1715 C CA . THR A 1 219 ? 0.363 18.109 14.305 1 97.75 219 THR A CA 1
ATOM 1716 C C . THR A 1 219 ? 0.185 17.328 13.008 1 97.75 219 THR A C 1
ATOM 1718 O O . THR A 1 219 ? 0.167 17.906 11.922 1 97.75 219 THR A O 1
ATOM 1721 N N . ILE A 1 220 ? 0.106 16.016 13.133 1 97.94 220 ILE A N 1
ATOM 1722 C CA . ILE A 1 220 ? 0.069 15.164 11.953 1 97.94 220 ILE A CA 1
ATOM 1723 C C . ILE A 1 220 ? -1.194 14.305 11.977 1 97.94 220 ILE A C 1
ATOM 1725 O O . ILE A 1 220 ? -1.515 13.688 12.992 1 97.94 220 ILE A O 1
ATOM 1729 N N . LEU A 1 221 ? -1.999 14.352 10.945 1 98.25 221 LEU A N 1
ATOM 1730 C CA . LEU A 1 221 ? -3.111 13.445 10.688 1 98.25 221 LEU A CA 1
ATOM 1731 C C . LEU A 1 221 ? -2.801 12.531 9.508 1 98.25 221 LEU A C 1
ATOM 1733 O O . LEU A 1 221 ? -2.639 13 8.375 1 98.25 221 LEU A O 1
ATOM 1737 N N . TYR A 1 222 ? -2.713 11.25 9.812 1 97.69 222 TYR A N 1
ATOM 1738 C CA . TYR A 1 222 ? -2.209 10.273 8.844 1 97.69 222 TYR A CA 1
ATOM 1739 C C . TYR A 1 222 ? -3.234 9.172 8.594 1 97.69 222 TYR A C 1
ATOM 1741 O O . TYR A 1 222 ? -3.551 8.391 9.492 1 97.69 222 TYR A O 1
ATOM 1749 N N . ALA A 1 223 ? -3.793 9.133 7.348 1 96.5 223 ALA A N 1
ATOM 1750 C CA . ALA A 1 223 ? -4.676 8.055 6.914 1 96.5 223 ALA A CA 1
ATOM 1751 C C . ALA A 1 223 ? -3.891 6.965 6.188 1 96.5 223 ALA A C 1
ATOM 1753 O O . ALA A 1 223 ? -3.213 7.234 5.191 1 96.5 223 ALA A O 1
ATOM 1754 N N . THR A 1 224 ? -3.994 5.73 6.684 1 93 224 THR A N 1
ATOM 1755 C CA . THR A 1 224 ? -3.295 4.625 6.039 1 93 224 THR A CA 1
ATOM 1756 C C . THR A 1 224 ? -3.973 3.297 6.359 1 93 224 THR A C 1
ATOM 1758 O O . THR A 1 224 ? -4.699 3.189 7.352 1 93 224 THR A O 1
ATOM 1761 N N . HIS A 1 225 ? -3.762 2.352 5.484 1 91.12 225 HIS A N 1
ATOM 1762 C CA . HIS A 1 225 ? -4.195 0.979 5.723 1 91.12 225 HIS A CA 1
ATOM 1763 C C . HIS A 1 225 ? -3.006 0.071 6.023 1 91.12 225 HIS A C 1
ATOM 1765 O O . HIS A 1 225 ? -3.168 -1.143 6.168 1 91.12 225 HIS A O 1
ATOM 1771 N N . ILE A 1 226 ? -1.912 0.587 6.102 1 91.5 226 ILE A N 1
ATOM 1772 C CA . ILE A 1 226 ? -0.691 -0.141 6.43 1 91.5 226 ILE A CA 1
ATOM 1773 C C . ILE A 1 226 ? -0.249 0.204 7.848 1 91.5 226 ILE A C 1
ATOM 1775 O O . ILE A 1 226 ? 0.053 1.361 8.148 1 91.5 226 ILE A O 1
ATOM 1779 N N . PHE A 1 227 ? -0.144 -0.785 8.695 1 92.44 227 PHE A N 1
ATOM 1780 C CA . PHE A 1 227 ? 0.114 -0.5 10.102 1 92.44 227 PHE A CA 1
ATOM 1781 C C . PHE A 1 227 ? 1.49 -1.01 10.508 1 92.44 227 PHE A C 1
ATOM 1783 O O . PHE A 1 227 ? 1.861 -0.933 11.688 1 92.44 227 PHE A O 1
ATOM 1790 N N . ASP A 1 228 ? 2.258 -1.426 9.5 1 89.56 228 ASP A N 1
ATOM 1791 C CA . ASP A 1 228 ? 3.625 -1.871 9.758 1 89.56 228 ASP A CA 1
ATOM 1792 C C . ASP A 1 228 ? 4.445 -0.768 10.422 1 89.56 228 ASP A C 1
ATOM 1794 O O . ASP A 1 228 ? 4.613 0.314 9.859 1 89.56 228 ASP A O 1
ATOM 1798 N N . GLY A 1 229 ? 4.914 -1.041 11.656 1 86.38 229 GLY A N 1
ATOM 1799 C CA . GLY A 1 229 ? 5.816 -0.106 12.312 1 86.38 229 GLY A CA 1
ATOM 1800 C C . GLY A 1 229 ? 5.094 1.046 12.984 1 86.38 229 GLY A C 1
ATOM 1801 O O . GLY A 1 229 ? 5.727 2.014 13.414 1 86.38 229 GLY A O 1
ATOM 1802 N N . LEU A 1 230 ? 3.801 0.959 13.086 1 90.44 230 LEU A N 1
ATOM 1803 C CA . LEU A 1 230 ? 3.053 2.107 13.586 1 90.44 230 LEU A CA 1
ATOM 1804 C C . LEU A 1 230 ? 2.648 1.9 15.047 1 90.44 230 LEU A C 1
ATOM 1806 O O . LEU A 1 230 ? 2.064 2.793 15.664 1 90.44 230 LEU A O 1
ATOM 1810 N N . ASP A 1 231 ? 2.979 0.854 15.68 1 85.75 231 ASP A N 1
ATOM 1811 C CA . ASP A 1 231 ? 2.5 0.503 17.016 1 85.75 231 ASP A CA 1
ATOM 1812 C C . ASP A 1 231 ? 2.914 1.557 18.047 1 85.75 231 ASP A C 1
ATOM 1814 O O . ASP A 1 231 ? 2.174 1.833 18.984 1 85.75 231 ASP A O 1
ATOM 1818 N N . ASP A 1 232 ? 4.023 2.217 17.844 1 87.19 232 ASP A N 1
ATOM 1819 C CA . ASP A 1 232 ? 4.473 3.229 18.797 1 87.19 232 ASP A CA 1
ATOM 1820 C C . ASP A 1 232 ? 4.57 4.602 18.125 1 87.19 232 ASP A C 1
ATOM 1822 O O . ASP A 1 232 ? 5.195 5.516 18.672 1 87.19 232 ASP A O 1
ATOM 1826 N N . TRP A 1 233 ? 3.973 4.691 17.062 1 95 233 TRP A N 1
ATOM 1827 C CA . TRP A 1 233 ? 4.109 5.926 16.281 1 95 233 TRP A CA 1
ATOM 1828 C C . TRP A 1 233 ? 3.008 6.918 16.656 1 95 233 TRP A C 1
ATOM 1830 O O . TRP A 1 233 ? 3.277 8.102 16.875 1 95 233 TRP A O 1
ATOM 1840 N N . ALA A 1 234 ? 1.778 6.441 16.797 1 96.44 234 ALA A N 1
ATOM 1841 C CA . ALA A 1 234 ? 0.617 7.312 16.953 1 96.44 234 ALA A CA 1
ATOM 1842 C C . ALA A 1 234 ? 0.423 7.703 18.422 1 96.44 234 ALA A C 1
ATOM 1844 O O . ALA A 1 234 ? 0.595 6.879 19.328 1 96.44 234 ALA A O 1
ATOM 1845 N N . SER A 1 235 ? 0.086 8.922 18.703 1 96.94 235 SER A N 1
ATOM 1846 C CA . SER A 1 235 ? -0.334 9.375 20.031 1 96.94 235 SER A CA 1
ATOM 1847 C C . SER A 1 235 ? -1.853 9.336 20.172 1 96.94 235 SER A C 1
ATOM 1849 O O . SER A 1 235 ? -2.373 9.078 21.266 1 96.94 235 SER A O 1
ATOM 1851 N N . HIS A 1 236 ? -2.529 9.586 19.094 1 97.81 236 HIS A N 1
ATOM 1852 C CA . HIS A 1 236 ? -3.986 9.648 19.047 1 97.81 236 HIS A CA 1
ATOM 1853 C C . HIS A 1 236 ? -4.539 8.789 17.906 1 97.81 236 HIS A C 1
ATOM 1855 O O . HIS A 1 236 ? -3.822 8.477 16.953 1 97.81 236 HIS A O 1
ATOM 1861 N N . LEU A 1 237 ? -5.762 8.383 18.062 1 97.88 237 LEU A N 1
ATOM 1862 C CA . LEU A 1 237 ? -6.492 7.652 17.031 1 97.88 237 LEU A CA 1
ATOM 1863 C C . LEU A 1 237 ? -7.828 8.32 16.719 1 97.88 237 LEU A C 1
ATOM 1865 O O . LEU A 1 237 ? -8.43 8.938 17.609 1 97.88 237 LEU A O 1
ATOM 1869 N N . PHE A 1 238 ? -8.242 8.266 15.523 1 98.25 238 PHE A N 1
ATOM 1870 C CA . PHE A 1 238 ? -9.578 8.656 15.078 1 98.25 238 PHE A CA 1
ATOM 1871 C C . PHE A 1 238 ? -10.195 7.574 14.203 1 98.25 238 PHE A C 1
ATOM 1873 O O . PHE A 1 238 ? -9.625 7.195 13.172 1 98.25 238 PHE A O 1
ATOM 1880 N N . TYR A 1 239 ? -11.281 7.09 14.703 1 98.06 239 TYR A N 1
ATOM 1881 C CA . TYR A 1 239 ? -12.016 6.07 13.961 1 98.06 239 TYR A CA 1
ATOM 1882 C C . TYR A 1 239 ? -13.18 6.684 13.195 1 98.06 239 TYR A C 1
ATOM 1884 O O . TYR A 1 239 ? -14.156 7.129 13.797 1 98.06 239 TYR A O 1
ATOM 1892 N N . LEU A 1 240 ? -13.039 6.742 11.828 1 97.56 240 LEU A N 1
ATOM 1893 C CA . LEU A 1 240 ? -14.102 7.191 10.93 1 97.56 240 LEU A CA 1
ATOM 1894 C C . LEU A 1 240 ? -14.945 6.016 10.445 1 97.5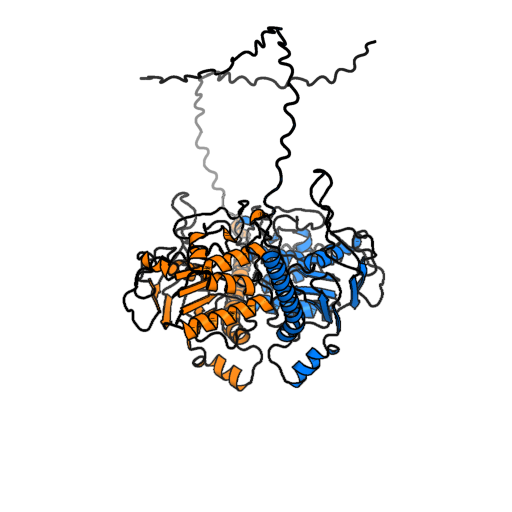6 240 LEU A C 1
ATOM 1896 O O . LEU A 1 240 ? -14.461 5.176 9.688 1 97.56 240 LEU A O 1
ATOM 1900 N N . THR A 1 241 ? -16.203 5.984 10.805 1 96.5 241 THR A N 1
ATOM 1901 C CA . THR A 1 241 ? -17.062 4.863 10.461 1 96.5 241 THR A CA 1
ATOM 1902 C C . THR A 1 241 ? -17.453 4.914 8.984 1 96.5 241 THR A C 1
ATOM 1904 O O . THR A 1 241 ? -17.312 5.953 8.336 1 96.5 241 THR A O 1
ATOM 1907 N N . ASN A 1 242 ? -18 3.801 8.516 1 91.38 242 ASN A N 1
ATOM 1908 C CA . ASN A 1 242 ? -18.438 3.732 7.129 1 91.38 242 ASN A CA 1
ATOM 1909 C C . ASN A 1 242 ? -19.688 4.582 6.898 1 91.38 242 ASN A C 1
ATOM 1911 O O . ASN A 1 242 ? -20.094 4.789 5.754 1 91.38 242 ASN A O 1
ATOM 1915 N N . LYS A 1 243 ? -20.25 5.16 7.879 1 91.81 243 LYS A N 1
ATOM 1916 C CA . LYS A 1 243 ? -21.391 6.055 7.77 1 91.81 243 LYS A CA 1
ATOM 1917 C C . LYS A 1 243 ? -20.953 7.516 7.805 1 91.81 243 LYS A C 1
ATOM 1919 O O . LYS A 1 243 ? -21.797 8.422 7.859 1 91.81 243 LYS A O 1
ATOM 1924 N N . GLY A 1 244 ? -19.656 7.707 7.879 1 94.31 244 GLY A N 1
ATOM 1925 C CA . GLY A 1 244 ? -19.141 9.062 7.875 1 94.31 244 GLY A CA 1
ATOM 1926 C C . GLY A 1 244 ? -19.234 9.75 9.227 1 94.31 244 GLY A C 1
ATOM 1927 O O . GLY A 1 244 ? -19.328 10.977 9.305 1 94.31 244 GLY A O 1
ATOM 1928 N N . THR A 1 245 ? -19.328 8.984 10.234 1 96.38 245 THR A N 1
ATOM 1929 C CA . THR A 1 245 ? -19.422 9.516 11.586 1 96.38 245 THR A CA 1
ATOM 1930 C C . THR A 1 245 ? -18.203 9.125 12.406 1 96.38 245 THR A C 1
ATOM 1932 O O . THR A 1 245 ? -17.406 8.289 11.984 1 96.38 245 THR A O 1
ATOM 1935 N N . CYS A 1 246 ? -18.047 9.82 13.523 1 97.62 246 CYS A N 1
ATOM 1936 C CA . CYS A 1 246 ? -16.953 9.5 14.438 1 97.62 246 CYS A CA 1
ATOM 1937 C C . CYS A 1 246 ? -17.297 8.273 15.281 1 97.62 246 CYS A C 1
ATOM 1939 O O . CYS A 1 246 ? -18.234 8.305 16.078 1 97.62 246 CYS A O 1
ATOM 1941 N N . GLY A 1 247 ? -16.562 7.254 15.133 1 97.12 247 GLY A N 1
ATOM 1942 C CA . GLY A 1 247 ? -16.734 6.074 15.961 1 97.12 247 GLY A CA 1
ATOM 1943 C C . GLY A 1 247 ? -16 6.152 17.281 1 97.12 247 GLY A C 1
ATOM 1944 O O . GLY A 1 247 ? -16.469 5.633 18.297 1 97.12 247 GLY A O 1
ATOM 1945 N N . TRP A 1 248 ? -14.867 6.652 17.266 1 97.56 248 TRP A N 1
ATOM 1946 C CA . TRP A 1 248 ? -14.031 6.836 18.438 1 97.56 248 TRP A CA 1
ATOM 1947 C C . TRP A 1 248 ? -12.914 7.844 18.172 1 97.56 248 TRP A C 1
ATOM 1949 O O . TRP A 1 248 ? -12.461 7.98 17.031 1 97.56 248 TRP A O 1
ATOM 1959 N N . GLN A 1 249 ? -12.531 8.555 19.141 1 98 249 GLN A N 1
ATOM 1960 C CA . GLN A 1 249 ? -11.367 9.43 19.062 1 98 249 GLN A CA 1
ATOM 1961 C C . GLN A 1 249 ? -10.727 9.641 20.422 1 98 249 GLN A C 1
ATOM 1963 O O . GLN A 1 249 ? -11.414 9.594 21.453 1 98 249 GLN A O 1
ATOM 1968 N N . GLY A 1 250 ? -9.43 9.781 20.453 1 97.5 250 GLY A N 1
ATOM 1969 C CA . GLY A 1 250 ? -8.742 10.062 21.703 1 97.5 250 GLY A CA 1
ATOM 1970 C C . GLY A 1 250 ? -7.309 9.562 21.719 1 97.5 250 GLY A C 1
ATOM 1971 O O . GLY A 1 250 ? -6.762 9.203 20.672 1 97.5 250 GLY A O 1
ATOM 1972 N N . LYS A 1 251 ? -6.742 9.711 22.859 1 97.44 251 LYS A N 1
ATOM 1973 C CA . LYS A 1 251 ? -5.406 9.164 23.062 1 97.44 251 LYS A CA 1
ATOM 1974 C C . LYS A 1 251 ? -5.414 7.645 22.953 1 97.44 251 LYS A C 1
ATOM 1976 O O . LYS A 1 251 ? -6.312 6.984 23.484 1 97.44 251 LYS A O 1
ATOM 1981 N N . MET A 1 252 ? -4.453 7.18 22.234 1 95.75 252 MET A N 1
ATOM 1982 C CA . MET A 1 252 ? -4.363 5.734 22.047 1 95.75 252 MET A CA 1
ATOM 1983 C C . MET A 1 252 ? -4.383 5 23.375 1 95.75 252 MET A C 1
ATOM 1985 O O . MET A 1 252 ? -5.047 3.973 23.516 1 95.75 252 MET A O 1
ATOM 1989 N N . GLU A 1 253 ? -3.77 5.531 24.375 1 94.56 253 GLU A N 1
ATOM 1990 C CA . GLU A 1 253 ? -3.643 4.906 25.688 1 94.56 253 GLU A CA 1
ATOM 1991 C C . GLU A 1 253 ? -4.996 4.801 26.391 1 94.56 253 GLU A C 1
ATOM 1993 O O . GLU A 1 253 ? -5.164 4 27.312 1 94.56 253 GLU A O 1
ATOM 1998 N N . ASP A 1 254 ? -5.93 5.586 25.938 1 96.69 254 ASP A N 1
ATOM 1999 C CA . ASP A 1 254 ? -7.242 5.617 26.578 1 96.69 254 ASP A CA 1
ATOM 2000 C C . ASP A 1 254 ? -8.18 4.582 25.953 1 96.69 254 ASP A C 1
ATOM 2002 O O . ASP A 1 254 ? -9.273 4.34 26.469 1 96.69 254 ASP A O 1
ATOM 2006 N N . LEU A 1 255 ? -7.777 3.959 24.875 1 96.19 255 LEU A N 1
ATOM 2007 C CA . LEU A 1 255 ? -8.594 2.951 24.219 1 96.19 255 LEU A CA 1
ATOM 2008 C C . LEU A 1 255 ? -8.547 1.625 24.969 1 96.19 255 LEU A C 1
ATOM 2010 O O . LEU A 1 255 ? -7.465 1.057 25.156 1 96.19 255 LEU A O 1
ATOM 2014 N N . GLU A 1 256 ? -9.68 1.082 25.312 1 95.94 256 GLU A N 1
ATOM 2015 C CA . GLU A 1 256 ? -9.766 -0.152 26.078 1 95.94 256 GLU A CA 1
ATOM 2016 C C . GLU A 1 256 ? -9.133 -1.32 25.328 1 95.94 256 GLU A C 1
ATOM 2018 O O . GLU A 1 256 ? -8.383 -2.109 25.906 1 95.94 256 GLU A O 1
ATOM 2023 N N . VAL A 1 257 ? -9.438 -1.388 24.125 1 94.62 257 VAL A N 1
ATOM 2024 C CA . VAL A 1 257 ? -8.898 -2.473 23.312 1 94.62 257 VAL A CA 1
ATOM 2025 C C . VAL A 1 257 ? -7.371 -2.406 23.297 1 94.62 257 VAL A C 1
ATOM 2027 O O . VAL A 1 257 ? -6.699 -3.439 23.359 1 94.62 257 VAL A O 1
ATOM 2030 N N . TYR A 1 258 ? -6.828 -1.269 23.219 1 94.31 258 TYR A N 1
ATOM 2031 C CA . TYR A 1 258 ? -5.379 -1.106 23.234 1 94.31 258 TYR A CA 1
ATOM 2032 C C . TYR A 1 258 ? -4.789 -1.588 24.547 1 94.31 258 TYR A C 1
ATOM 2034 O O . TYR A 1 258 ? -3.758 -2.264 24.562 1 94.31 258 TYR A O 1
ATOM 2042 N N . LYS A 1 259 ? -5.41 -1.257 25.625 1 94.44 259 LYS A N 1
ATOM 2043 C CA . LYS A 1 259 ? -4.945 -1.679 26.953 1 94.44 259 LYS A CA 1
ATOM 2044 C C . LYS A 1 259 ? -4.902 -3.201 27.062 1 94.44 259 LYS A C 1
ATOM 2046 O O . LYS A 1 259 ? -3.943 -3.764 27.578 1 94.44 259 LYS A O 1
ATOM 2051 N N . GLU A 1 260 ? -5.895 -3.777 26.562 1 95.5 260 GLU A N 1
ATOM 2052 C CA . GLU A 1 260 ? -5.965 -5.234 26.578 1 95.5 260 GLU A CA 1
ATOM 2053 C C . GLU A 1 260 ? -4.859 -5.852 25.719 1 95.5 260 GLU A C 1
ATOM 2055 O O . GLU A 1 260 ? -4.211 -6.812 26.141 1 95.5 260 GLU A O 1
ATOM 2060 N N . LEU A 1 261 ? -4.691 -5.289 24.578 1 93.31 261 LEU A N 1
ATOM 2061 C CA . LEU A 1 261 ? -3.668 -5.793 23.672 1 93.31 261 LEU A CA 1
ATOM 2062 C C . LEU A 1 261 ? -2.275 -5.613 24.266 1 93.31 261 LEU A C 1
ATOM 2064 O O . LEU A 1 261 ? -1.422 -6.492 24.141 1 93.31 261 LEU A O 1
ATOM 2068 N N . LYS A 1 262 ? -2.068 -4.531 24.859 1 90.38 262 LYS A N 1
ATOM 2069 C CA . LYS A 1 262 ? -0.784 -4.258 25.5 1 90.38 262 LYS A CA 1
ATOM 2070 C C . LYS A 1 262 ? -0.528 -5.219 26.656 1 90.38 262 LYS A C 1
ATOM 2072 O O . LYS A 1 262 ? 0.579 -5.742 26.812 1 90.38 262 LYS A O 1
ATOM 2077 N N . ALA A 1 263 ? -1.502 -5.441 27.453 1 92.88 263 ALA A N 1
ATOM 2078 C CA . ALA A 1 263 ? -1.396 -6.352 28.594 1 92.88 263 ALA A CA 1
ATOM 2079 C C . ALA A 1 263 ? -1.048 -7.766 28.125 1 92.88 263 ALA A C 1
ATOM 2081 O O . ALA A 1 263 ? -0.297 -8.477 28.797 1 92.88 263 ALA A O 1
ATOM 2082 N N . ASN A 1 264 ? -1.495 -8.117 26.969 1 92.19 264 ASN A N 1
ATOM 2083 C CA . ASN A 1 264 ? -1.271 -9.461 26.438 1 92.19 264 ASN A CA 1
ATOM 2084 C C . ASN A 1 264 ? -0.046 -9.508 25.531 1 92.19 264 ASN A C 1
ATOM 2086 O O . ASN A 1 264 ? 0.209 -10.516 24.875 1 92.19 264 ASN A O 1
ATOM 2090 N N . ASN A 1 265 ? 0.594 -8.43 25.438 1 87.25 265 ASN A N 1
ATOM 2091 C CA . ASN A 1 265 ? 1.77 -8.32 24.578 1 87.25 265 ASN A CA 1
ATOM 2092 C C . ASN A 1 265 ? 1.471 -8.773 23.156 1 87.25 265 ASN A C 1
ATOM 2094 O O . ASN A 1 265 ? 2.238 -9.547 22.578 1 87.25 265 ASN A O 1
ATOM 2098 N N . HIS A 1 266 ? 0.373 -8.328 22.75 1 88.75 266 HIS A N 1
ATOM 2099 C CA . HIS A 1 266 ? -0.02 -8.711 21.406 1 88.75 266 HIS A CA 1
ATOM 2100 C C . HIS A 1 266 ? 0.949 -8.148 20.359 1 88.75 266 HIS A C 1
ATOM 2102 O O . HIS A 1 266 ? 1.34 -6.98 20.438 1 88.75 266 HIS A O 1
ATOM 2108 N N . PRO A 1 267 ? 1.342 -8.898 19.391 1 84.69 267 PRO A N 1
ATOM 2109 C CA . PRO A 1 267 ? 2.398 -8.484 18.469 1 84.69 267 PRO A CA 1
ATOM 2110 C C . PRO A 1 267 ? 1.935 -7.414 17.484 1 84.69 267 PRO A C 1
ATOM 2112 O O . PRO A 1 267 ? 2.754 -6.648 16.969 1 84.69 267 PRO A O 1
ATOM 2115 N N . ALA A 1 268 ? 0.749 -7.328 17.094 1 88.56 268 ALA A N 1
ATOM 2116 C CA . ALA A 1 268 ? 0.235 -6.395 16.094 1 88.56 268 ALA A CA 1
ATOM 2117 C C . ALA A 1 268 ? -0.93 -5.578 16.656 1 88.56 268 ALA A C 1
ATOM 2119 O O . ALA A 1 268 ? -2.066 -5.719 16.203 1 88.56 268 ALA A O 1
ATOM 2120 N N . LYS A 1 269 ? -0.606 -4.641 17.516 1 92.06 269 LYS A N 1
ATOM 2121 C CA . LYS A 1 269 ? -1.639 -3.936 18.266 1 92.06 269 LYS A CA 1
ATOM 2122 C C . LYS A 1 269 ? -2.459 -3.025 17.359 1 92.06 269 LYS A C 1
ATOM 2124 O O . LYS A 1 269 ? -3.691 -3.078 17.359 1 92.06 269 LYS A O 1
ATOM 2129 N N . MET A 1 270 ? -1.761 -2.24 16.516 1 93.12 270 MET A N 1
ATOM 2130 C CA . MET A 1 270 ? -2.477 -1.301 15.664 1 93.12 270 MET A CA 1
ATOM 2131 C C . MET A 1 270 ? -3.328 -2.041 14.633 1 93.12 270 MET A C 1
ATOM 2133 O O . MET A 1 270 ? -4.461 -1.644 14.359 1 93.12 270 MET A O 1
ATOM 2137 N N . LEU A 1 271 ? -2.756 -3.047 14.094 1 92.56 271 LEU A N 1
ATOM 2138 C CA . LEU A 1 271 ? -3.512 -3.875 13.164 1 92.56 271 LEU A CA 1
ATOM 2139 C C . LEU A 1 271 ? -4.754 -4.453 13.828 1 92.56 271 LEU A C 1
ATOM 2141 O O . LEU A 1 271 ? -5.84 -4.449 13.242 1 92.56 271 LEU A O 1
ATOM 2145 N N . SER A 1 272 ? -4.582 -4.922 15.008 1 94 272 SER A N 1
ATOM 2146 C CA . SER A 1 272 ? -5.68 -5.527 15.75 1 94 272 SER A CA 1
ATOM 2147 C C . SER A 1 272 ? -6.766 -4.504 16.062 1 94 272 SER A C 1
ATOM 2149 O O . SER A 1 272 ? -7.957 -4.824 16.031 1 94 272 SER A O 1
ATOM 2151 N N . ILE A 1 273 ? -6.363 -3.359 16.422 1 95.12 273 ILE A N 1
ATOM 2152 C CA . ILE A 1 273 ? -7.316 -2.289 16.688 1 95.12 273 ILE A CA 1
ATOM 2153 C C . ILE A 1 273 ? -8.117 -1.986 15.43 1 95.12 273 ILE A C 1
ATOM 2155 O O . ILE A 1 273 ? -9.352 -1.895 15.477 1 95.12 273 ILE A O 1
ATOM 2159 N N . ALA A 1 274 ? -7.422 -1.766 14.297 1 95.25 274 ALA A N 1
ATOM 2160 C CA . ALA A 1 274 ? -8.102 -1.52 13.023 1 95.25 274 ALA A CA 1
ATOM 2161 C C . ALA A 1 274 ? -9.078 -2.645 12.695 1 95.25 274 ALA A C 1
ATOM 2163 O O . ALA A 1 274 ? -10.219 -2.387 12.297 1 95.25 274 ALA A O 1
ATOM 2164 N N . GLU A 1 275 ? -8.625 -3.85 12.891 1 94 275 GLU A N 1
ATOM 2165 C CA . GLU A 1 275 ? -9.484 -5.004 12.633 1 94 275 GLU A CA 1
ATOM 2166 C C . GLU A 1 275 ? -10.719 -4.984 13.523 1 94 275 GLU A C 1
ATOM 2168 O O . GLU A 1 275 ? -11.82 -5.297 13.07 1 94 275 GLU A O 1
ATOM 2173 N N . HIS A 1 276 ? -10.477 -4.711 14.711 1 93.69 276 HIS A N 1
ATOM 2174 C CA . HIS A 1 276 ? -11.57 -4.656 15.68 1 93.69 276 HIS A CA 1
ATOM 2175 C C . HIS A 1 276 ? -12.68 -3.727 15.203 1 93.69 276 HIS A C 1
ATOM 2177 O O . HIS A 1 276 ? -13.859 -4.086 15.25 1 93.69 276 HIS A O 1
ATOM 2183 N N . TRP A 1 277 ? -12.383 -2.604 14.758 1 95 277 TRP A N 1
ATOM 2184 C CA . TRP A 1 277 ? -13.359 -1.61 14.32 1 95 277 TRP A CA 1
ATOM 2185 C C . TRP A 1 277 ? -13.914 -1.966 12.945 1 95 277 TRP A C 1
ATOM 2187 O O . TRP A 1 277 ? -15.133 -1.937 12.734 1 95 277 TRP A O 1
ATOM 2197 N N . LEU A 1 278 ? -13.102 -2.371 12.016 1 95 278 LEU A N 1
ATOM 2198 C CA . LEU A 1 278 ? -13.484 -2.49 10.609 1 95 278 LEU A CA 1
ATOM 2199 C C . LEU A 1 278 ? -14.188 -3.818 10.352 1 95 278 LEU A C 1
ATOM 2201 O O . LEU A 1 278 ? -15.047 -3.91 9.469 1 95 278 LEU A O 1
ATOM 2205 N N . ARG A 1 279 ? -13.82 -4.82 11.094 1 94.19 279 ARG A N 1
ATOM 2206 C CA . ARG A 1 279 ? -14.453 -6.129 10.93 1 94.19 279 ARG A CA 1
ATOM 2207 C C . ARG A 1 279 ? -15.945 -6.062 11.234 1 94.19 279 ARG A C 1
ATOM 2209 O O . ARG A 1 279 ? -16.75 -6.648 10.516 1 94.19 279 ARG A O 1
ATOM 2216 N N . LYS A 1 280 ? -16.219 -5.406 12.281 1 90.88 280 LYS A N 1
ATOM 2217 C CA . LYS A 1 280 ? -17.625 -5.238 12.648 1 90.88 280 LYS A CA 1
ATOM 2218 C C . LYS A 1 280 ? -18.422 -4.574 11.523 1 90.88 280 LYS A C 1
ATOM 2220 O O . LYS A 1 280 ? -19.516 -5.027 11.18 1 90.88 280 LYS A O 1
ATOM 2225 N N . GLU A 1 281 ? -17.875 -3.602 10.992 1 92.25 281 GLU A N 1
ATOM 2226 C CA . GLU A 1 281 ? -18.531 -2.887 9.898 1 92.25 281 GLU A CA 1
ATOM 2227 C C . GLU A 1 281 ? -18.688 -3.779 8.672 1 92.25 281 GLU A C 1
ATOM 2229 O O . GLU A 1 281 ? -19.734 -3.758 8.016 1 92.25 281 GLU A O 1
ATOM 2234 N N . LEU A 1 282 ? -17.688 -4.508 8.398 1 89.44 282 LEU A N 1
ATOM 2235 C CA . LEU A 1 282 ? -17.688 -5.391 7.238 1 89.44 282 LEU A CA 1
ATOM 2236 C C . LEU A 1 282 ? -18.766 -6.465 7.379 1 89.44 282 LEU A C 1
ATOM 2238 O O . LEU A 1 282 ? -19.5 -6.746 6.43 1 89.44 282 LEU A O 1
ATOM 2242 N N . GLU A 1 283 ? -18.844 -7.059 8.492 1 90.12 283 GLU A N 1
ATOM 2243 C CA . GLU A 1 283 ? -19.828 -8.109 8.75 1 90.12 283 GLU A CA 1
ATOM 2244 C C . GLU A 1 283 ? -21.25 -7.562 8.695 1 90.12 283 GLU A C 1
ATOM 2246 O O . GLU A 1 283 ? -22.156 -8.227 8.18 1 90.12 283 GLU A O 1
ATOM 2251 N N . GLU A 1 284 ? -21.406 -6.41 9.219 1 88.12 284 GLU A N 1
ATOM 2252 C CA . GLU A 1 284 ? -22.719 -5.766 9.133 1 88.12 284 GLU A CA 1
ATOM 2253 C C . GLU A 1 284 ? -23.109 -5.484 7.688 1 88.12 284 GLU A C 1
ATOM 2255 O O . GLU A 1 284 ? -24.266 -5.68 7.301 1 88.12 284 GLU A O 1
ATOM 2260 N N . ALA A 1 285 ? -22.172 -5.043 6.957 1 82.44 285 ALA A N 1
ATOM 2261 C CA . ALA A 1 285 ? -22.422 -4.758 5.547 1 82.44 285 ALA A CA 1
ATOM 2262 C C . ALA A 1 285 ? -22.766 -6.035 4.785 1 82.44 285 ALA A C 1
ATOM 2264 O O . ALA A 1 285 ? -23.656 -6.039 3.936 1 82.44 285 ALA A O 1
ATOM 2265 N N . ARG A 1 286 ? -22.094 -7.051 5.074 1 84.31 286 ARG A N 1
ATOM 2266 C CA . ARG A 1 286 ? -22.328 -8.344 4.434 1 84.31 286 ARG A CA 1
ATOM 2267 C C . ARG A 1 286 ? -23.719 -8.875 4.793 1 84.31 286 ARG A C 1
ATOM 2269 O O . ARG A 1 286 ? -24.422 -9.414 3.934 1 84.31 286 ARG A O 1
ATOM 2276 N N . ALA A 1 287 ? -24 -8.781 6.016 1 84.44 287 ALA A N 1
ATOM 2277 C CA . ALA A 1 287 ? -25.312 -9.242 6.477 1 84.44 287 ALA A CA 1
ATOM 2278 C C . ALA A 1 287 ? -26.438 -8.461 5.793 1 84.44 287 ALA A C 1
ATOM 2280 O O . ALA A 1 287 ? -27.453 -9.047 5.398 1 84.44 287 ALA A O 1
ATOM 2281 N N . LYS A 1 288 ? -26.266 -7.258 5.617 1 81.62 288 LYS A N 1
ATOM 2282 C CA . LYS A 1 288 ? -27.266 -6.414 4.961 1 81.62 288 LYS A CA 1
ATOM 2283 C C . LYS A 1 288 ? -27.406 -6.789 3.488 1 81.62 288 LYS A C 1
ATOM 2285 O O . LYS A 1 288 ? -28.531 -6.844 2.973 1 81.62 288 LYS A O 1
ATOM 2290 N N . ASN A 1 289 ? -26.344 -7.008 2.854 1 77.69 289 ASN A N 1
ATOM 2291 C CA . ASN A 1 289 ? -26.359 -7.395 1.447 1 77.69 289 ASN A CA 1
ATOM 2292 C C . ASN A 1 289 ? -27.062 -8.734 1.245 1 77.69 289 ASN A C 1
ATOM 2294 O O . ASN A 1 289 ? -27.812 -8.906 0.282 1 77.69 289 ASN A O 1
ATOM 2298 N N . GLU A 1 290 ? -26.734 -9.633 2.094 1 76.75 290 GLU A N 1
ATOM 2299 C CA . GLU A 1 290 ? -27.375 -10.945 2.023 1 76.75 290 GLU A CA 1
ATOM 2300 C C . GLU A 1 290 ? -28.891 -10.828 2.223 1 76.75 290 GLU A C 1
ATOM 2302 O O . GLU A 1 290 ? -29.656 -11.508 1.54 1 76.75 290 GLU A O 1
ATOM 2307 N N . TYR A 1 291 ? -29.219 -10.023 3.107 1 71.69 291 TYR A N 1
ATOM 2308 C CA . TYR A 1 291 ? -30.625 -9.805 3.387 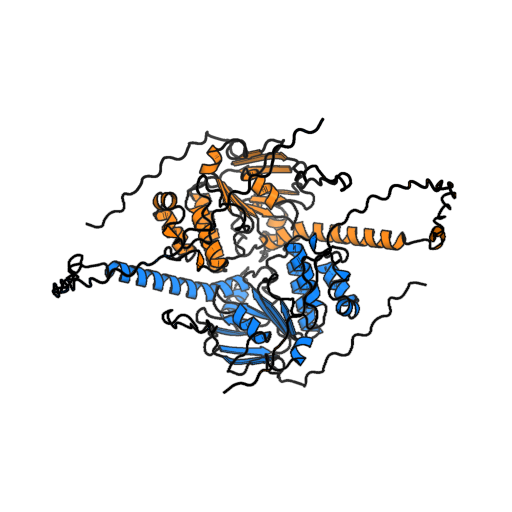1 71.69 291 TYR A CA 1
ATOM 2309 C C . TYR A 1 291 ? -31.328 -9.188 2.189 1 71.69 291 TYR A C 1
ATOM 2311 O O . TYR A 1 291 ? -32.438 -9.602 1.823 1 71.69 291 TYR A O 1
ATOM 2319 N N . GLU A 1 292 ? -30.703 -8.219 1.593 1 70.81 292 GLU A N 1
ATOM 2320 C CA . GLU A 1 292 ? -31.281 -7.551 0.429 1 70.81 292 GLU A CA 1
ATOM 2321 C C . GLU A 1 292 ? -31.391 -8.508 -0.757 1 70.81 292 GLU A C 1
ATOM 2323 O O . GLU A 1 292 ? -32.375 -8.5 -1.476 1 70.81 292 GLU A O 1
ATOM 2328 N N . LYS A 1 293 ? -30.438 -9.328 -0.914 1 69.75 293 LYS A N 1
ATOM 2329 C CA . LYS A 1 293 ? -30.469 -10.328 -1.981 1 69.75 293 LYS A CA 1
ATOM 2330 C C . LYS A 1 293 ? -31.562 -11.352 -1.744 1 69.75 293 LYS A C 1
ATOM 2332 O O . LYS A 1 293 ? -32.25 -11.766 -2.684 1 69.75 293 LYS A O 1
ATOM 2337 N N . ALA A 1 294 ? -31.641 -11.688 -0.541 1 68.5 294 ALA A N 1
ATOM 2338 C CA . ALA A 1 294 ? -32.688 -12.641 -0.18 1 68.5 294 ALA A CA 1
ATOM 2339 C C . ALA A 1 294 ? -34.094 -12.047 -0.412 1 68.5 294 ALA A C 1
ATOM 2341 O O . ALA A 1 294 ? -35 -12.742 -0.872 1 68.5 294 ALA A O 1
ATOM 2342 N N . GLN A 1 295 ? -34.219 -10.773 -0.094 1 62.78 295 GLN A N 1
ATOM 2343 C CA . GLN A 1 295 ? -35.5 -10.086 -0.304 1 62.78 295 GLN A CA 1
ATOM 2344 C C . GLN A 1 295 ? -35.812 -9.945 -1.792 1 62.78 295 GLN A C 1
ATOM 2346 O O . GLN A 1 295 ? -36.938 -10.117 -2.211 1 62.78 295 GLN A O 1
ATOM 2351 N N . TYR A 1 296 ? -34.75 -9.594 -2.441 1 57.91 296 TYR A N 1
ATOM 2352 C CA . TYR A 1 296 ? -34.938 -9.453 -3.881 1 57.91 296 TYR A CA 1
ATOM 2353 C C . TYR A 1 296 ? -35.188 -10.812 -4.531 1 57.91 296 TYR A C 1
ATOM 2355 O O . TYR A 1 296 ? -36 -10.914 -5.449 1 57.91 296 TYR A O 1
ATOM 2363 N N . ALA A 1 297 ? -34.469 -11.781 -4.102 1 56.34 297 ALA A N 1
ATOM 2364 C CA . ALA A 1 297 ? -34.719 -13.141 -4.582 1 56.34 297 ALA A CA 1
ATOM 2365 C C . ALA A 1 297 ? -36.125 -13.602 -4.188 1 56.34 297 ALA A C 1
ATOM 2367 O O . ALA A 1 297 ? -36.781 -14.328 -4.938 1 56.34 297 ALA A O 1
ATOM 2368 N N . GLY A 1 298 ? -36.5 -13.172 -2.984 1 51.28 298 GLY A N 1
ATOM 2369 C CA . GLY A 1 298 ? -37.875 -13.469 -2.568 1 51.28 298 GLY A CA 1
ATOM 2370 C C . GLY A 1 298 ? -38.906 -12.656 -3.309 1 51.28 298 GLY A C 1
ATOM 2371 O O . GLY A 1 298 ? -40.094 -13.047 -3.381 1 51.28 298 GLY A O 1
ATOM 2372 N N . MET A 1 299 ? -38.562 -11.453 -3.529 1 46.5 299 MET A N 1
ATOM 2373 C CA . MET A 1 299 ? -39.5 -10.656 -4.324 1 46.5 299 MET A CA 1
ATOM 2374 C C . MET A 1 299 ? -39.531 -11.133 -5.77 1 46.5 299 MET A C 1
ATOM 2376 O O . MET A 1 299 ? -40.188 -10.523 -6.617 1 46.5 299 MET A O 1
ATOM 2380 N N . GLU A 1 300 ? -38.812 -11.992 -6.129 1 41.41 300 GLU A N 1
ATOM 2381 C CA . GLU A 1 300 ? -39 -12.516 -7.477 1 41.41 300 GLU A CA 1
ATOM 2382 C C . GLU A 1 300 ? -40.469 -12.758 -7.781 1 41.41 300 GLU A C 1
ATOM 2384 O O . GLU A 1 300 ? -41.219 -13.234 -6.922 1 41.41 300 GLU A O 1
ATOM 2389 N N . LEU A 1 301 ? -40.906 -12.367 -9.109 1 37.84 301 LEU A N 1
ATOM 2390 C CA . LEU A 1 301 ? -42.094 -12.156 -9.953 1 37.84 301 LEU A CA 1
ATOM 2391 C C . LEU A 1 301 ? -43.031 -13.344 -9.867 1 37.84 301 LEU A C 1
ATOM 2393 O O . LEU A 1 301 ? -42.625 -14.492 -10.016 1 37.84 301 LEU A O 1
ATOM 2397 N N . ASP A 1 302 ? -44 -13.227 -9.047 1 35.62 302 ASP A N 1
ATOM 2398 C CA . ASP A 1 302 ? -45.156 -13.961 -9.516 1 35.62 302 ASP A CA 1
ATOM 2399 C C . ASP A 1 302 ? -45.281 -13.906 -11.039 1 35.62 302 ASP A C 1
ATOM 2401 O O . ASP A 1 302 ? -45.406 -12.82 -11.617 1 35.62 302 ASP A O 1
ATOM 2405 N N . PRO A 1 303 ? -44.688 -14.836 -11.742 1 37.12 303 PRO A N 1
ATOM 2406 C CA . PRO A 1 303 ? -44.875 -14.844 -13.195 1 37.12 303 PRO A CA 1
ATOM 2407 C C . PRO A 1 303 ? -46.281 -14.453 -13.633 1 37.12 303 PRO A C 1
ATOM 2409 O O . PRO A 1 303 ? -46.531 -14.305 -14.828 1 37.12 303 PRO A O 1
ATOM 2412 N N . THR A 1 304 ? -47.219 -14.641 -12.672 1 35.94 304 THR A N 1
ATOM 2413 C CA . THR A 1 304 ? -48.562 -14.383 -13.141 1 35.94 304 THR A CA 1
ATOM 2414 C C . THR A 1 304 ? -48.781 -12.891 -13.414 1 35.94 304 THR A C 1
ATOM 2416 O O . THR A 1 304 ? -49.781 -12.492 -14.008 1 35.94 304 THR A O 1
ATOM 2419 N N . ASP A 1 305 ? -48.031 -12.125 -12.586 1 31.22 305 ASP A N 1
ATOM 2420 C CA . ASP A 1 305 ? -48.375 -10.719 -12.789 1 31.22 305 ASP A CA 1
ATOM 2421 C C . ASP A 1 305 ? -47.781 -10.188 -14.086 1 31.22 305 ASP A C 1
ATOM 2423 O O . ASP A 1 305 ? -47.531 -8.984 -14.219 1 31.22 305 ASP A O 1
ATOM 2427 N N . ARG A 1 306 ? -47.125 -11.094 -14.812 1 30.44 306 ARG A N 1
ATOM 2428 C CA . ARG A 1 306 ? -46.75 -10.703 -16.172 1 30.44 306 ARG A CA 1
ATOM 2429 C C . ARG A 1 306 ? -47.969 -10.164 -16.938 1 30.44 306 ARG A C 1
ATOM 2431 O O . ARG A 1 306 ? -47.906 -10 -18.156 1 30.44 306 ARG A O 1
ATOM 2438 N N . GLN A 1 307 ? -49.156 -10.297 -16.188 1 26.95 307 GLN A N 1
ATOM 2439 C CA . GLN A 1 307 ? -50.281 -9.781 -16.984 1 26.95 307 GLN A CA 1
ATOM 2440 C C . GLN A 1 307 ? -50.188 -8.266 -17.125 1 26.95 307 GLN A C 1
ATOM 2442 O O . GLN A 1 307 ? -50.844 -7.527 -16.375 1 26.95 307 GLN A O 1
ATOM 2447 N N . GLY A 1 308 ? -49.031 -7.664 -16.953 1 25.52 308 GLY A N 1
ATOM 2448 C CA . GLY A 1 308 ? -49.125 -6.293 -17.422 1 25.52 308 GLY A CA 1
ATOM 2449 C C . GLY A 1 308 ? -49.906 -6.164 -18.703 1 25.52 308 GLY A C 1
ATOM 2450 O O . GLY A 1 308 ? -49.531 -6.695 -19.75 1 25.52 308 GLY A O 1
ATOM 2451 N N . GLY A 1 309 ? -51.25 -6.184 -18.484 1 23.08 309 GLY A N 1
ATOM 2452 C CA . GLY A 1 309 ? -52.219 -5.816 -19.516 1 23.08 309 GLY A CA 1
ATOM 2453 C C . GLY A 1 309 ? -51.75 -4.664 -20.375 1 23.08 309 GLY A C 1
ATOM 2454 O O . GLY A 1 309 ? -51.406 -3.594 -19.875 1 23.08 309 GLY A O 1
ATOM 2455 N N . TYR A 1 310 ? -50.969 -4.957 -21.391 1 24.97 310 TYR A N 1
ATOM 2456 C CA . TYR A 1 310 ? -50.906 -3.99 -22.484 1 24.97 310 TYR A CA 1
ATOM 2457 C C . TYR A 1 310 ? -52.281 -3.402 -22.766 1 24.97 310 TYR A C 1
ATOM 2459 O O . TYR A 1 310 ? -53.188 -4.102 -23.234 1 24.97 310 TYR A O 1
ATOM 2467 N N . ALA A 1 311 ? -52.844 -2.666 -21.719 1 22.66 311 ALA A N 1
ATOM 2468 C CA . ALA A 1 311 ? -54.031 -1.939 -22.219 1 22.66 311 ALA A CA 1
ATOM 2469 C C . ALA A 1 311 ? -53.844 -1.549 -23.688 1 22.66 311 ALA A C 1
ATOM 2471 O O . ALA A 1 311 ? -52.844 -0.971 -24.062 1 22.66 311 ALA A O 1
ATOM 2472 N N . SER A 1 312 ? -54.438 -2.357 -24.5 1 23.12 312 SER A N 1
ATOM 2473 C CA . SER A 1 312 ? -54.75 -2.154 -25.922 1 23.12 312 SER A CA 1
ATOM 2474 C C . SER A 1 312 ? -55.094 -0.697 -26.203 1 23.12 312 SER A C 1
ATOM 2476 O O . SER A 1 312 ? -56.094 -0.184 -25.703 1 23.12 312 SER A O 1
ATOM 2478 N N . GLY A 1 313 ? -54.062 0.27 -26.016 1 21.28 313 GLY A N 1
ATOM 2479 C CA . GLY A 1 313 ? -54.406 1.582 -26.547 1 21.28 313 GLY A CA 1
ATOM 2480 C C . GLY A 1 313 ? -55.406 1.527 -27.688 1 21.28 313 GLY A C 1
ATOM 2481 O O . GLY A 1 313 ? -55.25 0.694 -28.594 1 21.28 313 GLY A O 1
ATOM 2482 N N . ARG A 1 314 ? -56.656 1.752 -27.391 1 22.36 314 ARG A N 1
ATOM 2483 C CA . ARG A 1 314 ? -57.781 1.909 -28.281 1 22.36 314 ARG A CA 1
ATOM 2484 C C . ARG A 1 314 ? -57.375 2.512 -29.625 1 22.36 314 ARG A C 1
ATOM 2486 O O . ARG A 1 314 ? -56.438 3.314 -29.672 1 22.36 314 ARG A O 1
ATOM 2493 N N . ASN A 1 315 ? -57.625 1.758 -30.719 1 22.34 315 ASN A N 1
ATOM 2494 C CA . ASN A 1 315 ? -57.594 2.1 -32.156 1 22.34 315 ASN A CA 1
ATOM 2495 C C . ASN A 1 315 ? -58.031 3.547 -32.375 1 22.34 315 ASN A C 1
ATOM 2497 O O . ASN A 1 315 ? -59.219 3.85 -32.438 1 22.34 315 ASN A O 1
ATOM 2501 N N . ILE A 1 316 ? -57.594 4.504 -31.5 1 24.5 316 ILE A N 1
ATOM 2502 C CA . ILE A 1 316 ? -58.156 5.758 -31.984 1 24.5 316 ILE A CA 1
ATOM 2503 C C . ILE A 1 316 ? -58 5.855 -33.5 1 24.5 316 ILE A C 1
ATOM 2505 O O . ILE A 1 316 ? -56.906 5.602 -34.031 1 24.5 316 ILE A O 1
ATOM 2509 N N . PRO A 1 317 ? -59.125 5.73 -34.188 1 22.89 317 PRO A N 1
ATOM 2510 C CA . PRO A 1 317 ? -59.156 5.777 -35.656 1 22.89 317 PRO A CA 1
ATOM 2511 C C . PRO A 1 317 ? -58.25 6.852 -36.25 1 22.89 317 PRO A C 1
ATOM 2513 O O . PRO A 1 317 ? -58.312 8.016 -35.844 1 22.89 317 PRO A O 1
ATOM 2516 N N . MET A 1 318 ? -56.844 6.504 -36.125 1 22.78 318 MET A N 1
ATOM 2517 C CA . MET A 1 318 ? -56.062 7.523 -36.812 1 22.78 318 MET A CA 1
ATOM 2518 C C . MET A 1 318 ? -56.719 7.945 -38.125 1 22.78 318 MET A C 1
ATOM 2520 O O . MET A 1 318 ? -56.969 7.113 -39 1 22.78 318 MET A O 1
ATOM 2524 N N . GLU A 1 319 ? -57.719 8.789 -37.969 1 21.75 319 GLU A N 1
ATOM 2525 C CA . GLU A 1 319 ? -58.25 9.375 -39.188 1 21.75 319 GLU A CA 1
ATOM 2526 C C . GLU A 1 319 ? -57.125 9.664 -40.188 1 21.75 319 GLU A C 1
ATOM 2528 O O . GLU A 1 319 ? -56.062 10.18 -39.812 1 21.75 319 GLU A O 1
ATOM 2533 N N . GLU A 1 320 ? -57.031 8.766 -41.219 1 23.2 320 GLU A N 1
ATOM 2534 C CA . GLU A 1 320 ? -56.25 8.805 -42.469 1 23.2 320 GLU A CA 1
ATOM 2535 C C . GLU A 1 320 ? -56.094 10.234 -42.969 1 23.2 320 GLU A C 1
ATOM 2537 O O . GLU A 1 320 ? -56.969 10.734 -43.688 1 23.2 320 GLU A O 1
ATOM 2542 N N . THR A 1 321 ? -56 11.188 -42 1 20.98 321 THR A N 1
ATOM 2543 C CA . THR A 1 321 ? -56.125 12.422 -42.781 1 20.98 321 THR A CA 1
ATOM 2544 C C . THR A 1 321 ? -55.062 12.461 -43.875 1 20.98 321 THR A C 1
ATOM 2546 O O . THR A 1 321 ? -53.875 12.219 -43.625 1 20.98 321 THR A O 1
ATOM 2549 N N . THR A 1 322 ? -55.531 12.188 -45.125 1 21.16 322 THR A N 1
ATOM 2550 C CA . THR A 1 322 ? -55 12.32 -46.469 1 21.16 322 THR A CA 1
ATOM 2551 C C . THR A 1 322 ? -54.219 13.617 -46.625 1 21.16 322 THR A C 1
ATOM 2553 O O . THR A 1 322 ? -54.781 14.688 -46.812 1 21.16 322 THR A O 1
ATOM 2556 N N . THR A 1 323 ? -53.406 13.945 -45.562 1 20.06 323 THR A N 1
ATOM 2557 C CA . THR A 1 323 ? -52.844 15.242 -45.938 1 20.06 323 THR A CA 1
ATOM 2558 C C . THR A 1 323 ? -52.125 15.133 -47.281 1 20.06 323 THR A C 1
ATOM 2560 O O . THR A 1 323 ? -51.25 14.281 -47.438 1 20.06 323 THR A O 1
ATOM 2563 N N . THR A 1 324 ? -52.719 15.539 -48.438 1 19.27 324 THR A N 1
ATOM 2564 C CA . THR A 1 324 ? -52.344 15.742 -49.812 1 19.27 324 THR A CA 1
ATOM 2565 C C . THR A 1 324 ? -50.969 16.375 -49.938 1 19.27 324 THR A C 1
ATOM 2567 O O . THR A 1 324 ? -50.219 16.062 -50.906 1 19.27 324 THR A O 1
ATOM 2570 N N . GLY A 1 325 ? -50.719 17.484 -49.281 1 20 325 GLY A N 1
ATOM 2571 C CA . GLY A 1 325 ? -49.969 18.406 -50.094 1 20 325 GLY A CA 1
ATOM 2572 C C . GLY A 1 325 ? -48.5 18.031 -50.219 1 20 325 GLY A C 1
ATOM 2573 O O . GLY A 1 325 ? -47.969 17.328 -49.375 1 20 325 GLY A O 1
ATOM 2574 N N . GLY A 1 326 ? -47.906 17.922 -51.438 1 19.53 326 GLY A N 1
ATOM 2575 C CA . GLY A 1 326 ? -46.781 17.578 -52.281 1 19.53 326 GLY A CA 1
ATOM 2576 C C . GLY A 1 326 ? -45.5 18.234 -51.812 1 19.53 326 GLY A C 1
ATOM 2577 O O . GLY A 1 326 ? -44.469 18.094 -52.469 1 19.53 326 GLY A O 1
ATOM 2578 N N . VAL A 1 327 ? -45.375 19.016 -50.719 1 20.47 327 VAL A N 1
ATOM 2579 C CA . VAL A 1 327 ? -44.312 19.969 -50.969 1 20.47 327 VAL A CA 1
ATOM 2580 C C . VAL A 1 327 ? -42.969 19.25 -51 1 20.47 327 VAL A C 1
ATOM 2582 O O . VAL A 1 327 ? -42.688 18.391 -50.156 1 20.47 327 VAL A O 1
ATOM 2585 N N . LYS A 1 328 ? -42.125 19.516 -52.062 1 19.2 328 LYS A N 1
ATOM 2586 C CA . LYS A 1 328 ? -40.906 19.234 -52.812 1 19.2 328 LYS A CA 1
ATOM 2587 C C . LYS A 1 328 ? -39.688 19.391 -51.906 1 19.2 328 LYS A C 1
ATOM 2589 O O . LYS A 1 328 ? -39.344 20.516 -51.5 1 19.2 328 LYS A O 1
ATOM 2594 N N . ARG A 1 329 ? -39.531 18.594 -50.812 1 17.73 329 ARG A N 1
ATOM 2595 C CA . ARG A 1 329 ? -38.281 18.844 -50.062 1 17.73 329 ARG A CA 1
ATOM 2596 C C . ARG A 1 329 ? -37.062 18.656 -50.938 1 17.73 329 ARG A C 1
ATOM 2598 O O . ARG A 1 329 ? -36.812 17.562 -51.438 1 17.73 329 ARG A O 1
ATOM 2605 N N . GLN A 1 330 ? -36.625 19.609 -51.719 1 17.84 330 GLN A N 1
ATOM 2606 C CA . GLN A 1 330 ? -35.5 19.656 -52.625 1 17.84 330 GLN A CA 1
ATOM 2607 C C . GLN A 1 330 ? -34.188 19.375 -51.938 1 17.84 330 GLN A C 1
ATOM 2609 O O . GLN A 1 330 ? -33.094 19.594 -52.5 1 17.84 330 GLN A O 1
ATOM 2614 N N . GLY A 1 331 ? -34.094 18.766 -50.75 1 17.67 331 GLY A N 1
ATOM 2615 C CA . GLY A 1 331 ? -32.781 18.938 -50.125 1 17.67 331 GLY A CA 1
ATOM 2616 C C . GLY A 1 331 ? -31.672 18.297 -50.906 1 17.67 331 GLY A C 1
ATOM 2617 O O . GLY A 1 331 ? -31.781 17.141 -51.344 1 17.67 331 GLY A O 1
ATOM 2618 N N . ARG A 1 332 ? -30.75 19.094 -51.562 1 16.53 332 ARG A N 1
ATOM 2619 C CA . ARG A 1 332 ? -29.609 18.922 -52.469 1 16.53 332 ARG A CA 1
ATOM 2620 C C . ARG A 1 332 ? -28.562 18.016 -51.875 1 16.53 332 ARG A C 1
ATOM 2622 O O . ARG A 1 332 ? -28.266 18.125 -50.688 1 16.53 332 ARG A O 1
ATOM 2629 N N . LEU A 1 333 ? -28.25 16.812 -52.469 1 17.27 333 LEU A N 1
ATOM 2630 C CA . LEU A 1 333 ? -27.328 15.672 -52.469 1 17.27 333 LEU A CA 1
ATOM 2631 C C . LEU A 1 333 ? -25.891 16.141 -52.562 1 17.27 333 LEU A C 1
ATOM 2633 O O . LEU A 1 333 ? -24.969 15.32 -52.594 1 17.27 333 LEU A O 1
ATOM 2637 N N . SER A 1 334 ? -25.547 17.516 -52.594 1 16.03 334 SER A N 1
ATOM 2638 C CA . SER A 1 334 ? -24.375 17.719 -53.438 1 16.03 334 SER A CA 1
ATOM 2639 C C . SER A 1 334 ? -23.188 16.922 -52.938 1 16.03 334 SER A C 1
ATOM 2641 O O . SER A 1 334 ? -22.516 16.25 -53.719 1 16.03 334 SER A O 1
ATOM 2643 N N . ASP A 1 335 ? -22.328 17.453 -51.906 1 16.06 335 ASP A N 1
ATOM 2644 C CA . ASP A 1 335 ? -20.938 17.766 -52.188 1 16.06 335 ASP A CA 1
ATOM 2645 C C . ASP A 1 335 ? -20.047 16.547 -51.938 1 16.06 335 ASP A C 1
ATOM 2647 O O . ASP A 1 335 ? -19.766 16.188 -50.812 1 16.06 335 ASP A O 1
ATOM 2651 N N . LEU A 1 336 ? -20.141 15.383 -52.531 1 16.55 336 LEU A N 1
ATOM 2652 C CA . LEU A 1 336 ? -19.438 14.109 -52.594 1 16.55 336 LEU A CA 1
ATOM 2653 C C . LEU A 1 336 ? -17.984 14.297 -53 1 16.55 336 LEU A C 1
ATOM 2655 O O . LEU A 1 336 ? -17.219 13.328 -53.094 1 16.55 336 LEU A O 1
ATOM 2659 N N . MET A 1 337 ? -17.344 15.539 -53.375 1 16.53 337 MET A N 1
ATOM 2660 C CA . MET A 1 337 ? -16.391 15.484 -54.469 1 16.53 337 MET A CA 1
ATOM 2661 C C . MET A 1 337 ? -15.211 14.57 -54.125 1 16.53 337 MET A C 1
ATOM 2663 O O . MET A 1 337 ? -14.891 14.391 -52.938 1 16.53 337 MET A O 1
ATOM 2667 N N . GLY A 1 338 ? -14.469 13.852 -55.219 1 17.22 338 GLY A N 1
ATOM 2668 C CA . GLY A 1 338 ? -13.656 12.883 -55.938 1 17.22 338 GLY A CA 1
ATOM 2669 C C . GLY A 1 338 ? -12.164 13.117 -55.75 1 17.22 338 GLY A C 1
ATOM 2670 O O . GLY A 1 338 ? -11.352 12.406 -56.344 1 17.22 338 GLY A O 1
ATOM 2671 N N . ASN A 1 339 ? -11.422 13.867 -54.844 1 17 339 ASN A N 1
ATOM 2672 C CA . ASN A 1 339 ? -10.18 14.383 -55.375 1 17 339 ASN A CA 1
ATOM 2673 C C . ASN A 1 339 ? -9.219 13.25 -55.75 1 17 339 ASN A C 1
ATOM 2675 O O . ASN A 1 339 ? -8.969 12.367 -54.938 1 17 339 ASN A O 1
ATOM 2679 N N . ALA A 1 340 ? -8.773 12.977 -57.094 1 17.69 340 ALA A N 1
ATOM 2680 C CA . ALA A 1 340 ? -8.008 12.172 -58.031 1 17.69 340 ALA A CA 1
ATOM 2681 C C . ALA A 1 340 ? -6.508 12.336 -57.812 1 17.69 340 ALA A C 1
ATOM 2683 O O . ALA A 1 340 ? -5.695 11.648 -58.438 1 17.69 340 ALA A O 1
ATOM 2684 N N . GLY A 1 341 ? -5.812 12.852 -56.781 1 18.55 341 GLY A N 1
ATOM 2685 C CA . GLY A 1 341 ? -4.523 13.328 -57.281 1 18.55 341 GLY A CA 1
ATOM 2686 C C . GLY A 1 341 ? -3.703 12.25 -57.938 1 18.55 341 GLY A C 1
ATOM 2687 O O . GLY A 1 341 ? -3.838 11.07 -57.625 1 18.55 341 GLY A O 1
ATOM 2688 N N . LYS A 1 342 ? -3 12.523 -59.219 1 18.14 342 LYS A N 1
ATOM 2689 C CA . LYS A 1 342 ? -2.225 12.141 -60.375 1 18.14 342 LYS A CA 1
ATOM 2690 C C . LYS A 1 342 ? -0.924 11.453 -60 1 18.14 342 LYS A C 1
ATOM 2692 O O . LYS A 1 342 ? -0.353 11.75 -58.938 1 18.14 342 LYS A O 1
ATOM 2697 N N . MET A 1 343 ? -0.575 10.352 -60.781 1 20.39 343 MET A N 1
ATOM 2698 C CA . MET A 1 343 ? 0.387 9.305 -61.125 1 20.39 343 MET A CA 1
ATOM 2699 C C . MET A 1 343 ? 1.69 9.906 -61.625 1 20.39 343 MET A C 1
ATOM 2701 O O . MET A 1 343 ? 2.652 9.18 -61.906 1 20.39 343 MET A O 1
ATOM 2705 N N . ASP A 1 344 ? 2.141 11.203 -61.438 1 18.45 344 ASP A N 1
ATOM 2706 C CA . ASP A 1 344 ? 3.094 11.641 -62.469 1 18.45 344 ASP A CA 1
ATOM 2707 C C . ASP A 1 344 ? 4.258 10.656 -62.594 1 18.45 344 ASP A C 1
ATOM 2709 O O . ASP A 1 344 ? 4.656 10.031 -61.594 1 18.45 344 ASP A O 1
ATOM 2713 N N . SER A 1 345 ? 4.703 10.375 -63.938 1 20.05 345 SER A N 1
ATOM 2714 C CA . SER A 1 345 ? 5.527 9.75 -64.938 1 20.05 345 SER A CA 1
ATOM 2715 C C . SER A 1 345 ? 7 10.094 -64.75 1 20.05 345 SER A C 1
ATOM 2717 O O . SER A 1 345 ? 7.875 9.469 -65.375 1 20.05 345 SER A O 1
ATOM 2719 N N . HIS A 1 346 ? 7.449 11.266 -64.125 1 20.28 346 HIS A N 1
ATOM 2720 C CA . HIS A 1 346 ? 8.578 11.852 -64.812 1 20.28 346 HIS A CA 1
ATOM 2721 C C . HIS A 1 346 ? 9.695 10.836 -65 1 20.28 346 HIS A C 1
ATOM 2723 O O . HIS A 1 346 ? 9.82 9.891 -64.25 1 20.28 346 HIS A O 1
ATOM 2729 N N . ARG A 1 347 ? 10.742 11.148 -66.062 1 21.75 347 ARG A N 1
ATOM 2730 C CA . ARG A 1 347 ? 11.953 10.836 -66.812 1 21.75 347 ARG A CA 1
ATOM 2731 C C . ARG A 1 347 ? 13.125 10.57 -65.812 1 21.75 347 ARG A C 1
ATOM 2733 O O . ARG A 1 347 ? 13.281 11.258 -64.812 1 21.75 347 ARG A O 1
ATOM 2740 N N . MET B 1 1 ? -40.406 -23.359 -11.891 1 26.69 1 MET B N 1
ATOM 2741 C CA . MET B 1 1 ? -39.25 -24.016 -12.516 1 26.69 1 MET B CA 1
ATOM 2742 C C . MET B 1 1 ? -38.031 -23.094 -12.484 1 26.69 1 MET B C 1
ATOM 2744 O O . MET B 1 1 ? -38.062 -21.984 -13.016 1 26.69 1 MET B O 1
ATOM 2748 N N . THR B 1 2 ? -37.344 -23.062 -11.398 1 32.44 2 THR B N 1
ATOM 2749 C CA . THR B 1 2 ? -36.125 -22.312 -11.117 1 32.44 2 THR B CA 1
ATOM 2750 C C . THR B 1 2 ? -35.125 -22.422 -12.273 1 32.44 2 THR B C 1
ATOM 2752 O O . THR B 1 2 ? -34.719 -23.531 -12.641 1 32.44 2 THR B O 1
ATOM 2755 N N . LEU B 1 3 ? -35.344 -21.641 -13.273 1 34.16 3 LEU B N 1
ATOM 2756 C CA . LEU B 1 3 ? -34.469 -21.844 -14.414 1 34.16 3 LEU B CA 1
ATOM 2757 C C . LEU B 1 3 ? -33.031 -22.125 -13.953 1 34.16 3 LEU B C 1
ATOM 2759 O O . LEU B 1 3 ? -32.406 -21.297 -13.289 1 34.16 3 LEU B O 1
ATOM 2763 N N . GLN B 1 4 ? -32.844 -23.266 -13.477 1 38.31 4 GLN B N 1
ATOM 2764 C CA . GLN B 1 4 ? -31.5 -23.797 -13.195 1 38.31 4 GLN B CA 1
ATOM 2765 C C . GLN B 1 4 ? -30.5 -23.391 -14.281 1 38.31 4 GLN B C 1
ATOM 2767 O O . GLN B 1 4 ? -30.734 -23.656 -15.461 1 38.31 4 GLN B O 1
ATOM 2772 N N . GLN B 1 5 ? -30 -22.188 -14.156 1 46 5 GLN B N 1
ATOM 2773 C CA . GLN B 1 5 ? -28.969 -21.906 -15.148 1 46 5 GLN B CA 1
ATOM 2774 C C . GLN B 1 5 ? -28.141 -23.156 -15.43 1 46 5 GLN B C 1
ATOM 2776 O O . GLN B 1 5 ? -27.781 -23.891 -14.516 1 46 5 GLN B O 1
ATOM 2781 N N . PRO B 1 6 ? -28.328 -23.766 -16.578 1 42.78 6 PRO B N 1
ATOM 2782 C CA . PRO B 1 6 ? -27.547 -24.984 -16.875 1 42.78 6 PRO B CA 1
ATOM 2783 C C . PRO B 1 6 ? -26.125 -24.891 -16.359 1 42.78 6 PRO B C 1
ATOM 2785 O O . PRO B 1 6 ? -25.484 -23.844 -16.453 1 42.78 6 PRO B O 1
ATOM 2788 N N . LYS B 1 7 ? -25.844 -25.594 -15.352 1 52.97 7 LYS B N 1
ATOM 2789 C CA . LYS B 1 7 ? -24.484 -25.781 -14.875 1 52.97 7 LYS B CA 1
ATOM 2790 C C . LYS B 1 7 ? -23.531 -26.047 -16.031 1 52.97 7 LYS B C 1
ATOM 2792 O O . LYS B 1 7 ? -23.641 -27.062 -16.719 1 52.97 7 LYS B O 1
ATOM 2797 N N . ILE B 1 8 ? -23.109 -25.047 -16.734 1 57.69 8 ILE B N 1
ATOM 2798 C CA . ILE B 1 8 ? -22.094 -25.281 -17.75 1 57.69 8 ILE B CA 1
ATOM 2799 C C . ILE B 1 8 ? -20.875 -25.953 -17.125 1 57.69 8 ILE B C 1
ATOM 2801 O O . ILE B 1 8 ? -20.266 -25.406 -16.203 1 57.69 8 ILE B O 1
ATOM 2805 N N . THR B 1 9 ? -20.75 -27.25 -17.281 1 61.59 9 THR B N 1
ATOM 2806 C CA . THR B 1 9 ? -19.578 -27.969 -16.812 1 61.59 9 THR B CA 1
ATOM 2807 C C . THR B 1 9 ? -18.312 -27.438 -17.484 1 61.59 9 THR B C 1
ATOM 2809 O O . THR B 1 9 ? -18.203 -27.406 -18.703 1 61.59 9 THR B O 1
ATOM 2812 N N . PRO B 1 10 ? -17.5 -26.828 -16.75 1 64.5 10 PRO B N 1
ATOM 2813 C CA . PRO B 1 10 ? -16.266 -26.328 -17.359 1 64.5 10 PRO B CA 1
ATOM 2814 C C . PRO B 1 10 ? -15.492 -27.406 -18.109 1 64.5 10 PRO B C 1
ATOM 2816 O O . PRO B 1 10 ? -15.508 -28.562 -17.719 1 64.5 10 PRO B O 1
ATOM 2819 N N . LYS B 1 11 ? -15.148 -27.109 -19.375 1 67.19 11 LYS B N 1
ATOM 2820 C CA . LYS B 1 11 ? -14.25 -28 -20.094 1 67.19 11 LYS B CA 1
ATOM 2821 C C . LYS B 1 11 ? -13.023 -28.328 -19.25 1 67.19 11 LYS B C 1
ATOM 2823 O O . LYS B 1 11 ? -12.477 -27.453 -18.562 1 67.19 11 LYS B O 1
ATOM 2828 N N . PRO B 1 12 ? -12.766 -29.609 -19.203 1 72.25 12 PRO B N 1
ATOM 2829 C CA . PRO B 1 12 ? -11.594 -29.984 -18.406 1 72.25 12 PRO B CA 1
ATOM 2830 C C . PRO B 1 12 ? -10.328 -29.234 -18.812 1 72.25 12 PRO B C 1
ATOM 2832 O O . PRO B 1 12 ? -10.109 -29 -20 1 72.25 12 PRO B O 1
ATOM 2835 N N . LEU B 1 13 ? -9.633 -28.703 -17.906 1 74.75 13 LEU B N 1
ATOM 2836 C CA . LEU B 1 13 ? -8.375 -28.016 -18.156 1 74.75 13 LEU B CA 1
ATOM 2837 C C . LEU B 1 13 ? -7.324 -28.969 -18.703 1 74.75 13 LEU B C 1
ATOM 2839 O O . LEU B 1 13 ? -7.363 -30.172 -18.406 1 74.75 13 LEU B O 1
ATOM 2843 N N . PRO B 1 14 ? -6.484 -28.469 -19.594 1 79 14 PRO B N 1
ATOM 2844 C CA . PRO B 1 14 ? -5.398 -29.328 -20.062 1 79 14 PRO B CA 1
ATOM 2845 C C . PRO B 1 14 ? -4.543 -29.891 -18.922 1 79 14 PRO B C 1
ATOM 2847 O O . PRO B 1 14 ? -4.273 -29.172 -17.953 1 79 14 PRO B O 1
ATOM 2850 N N . SER B 1 15 ? -4.285 -31.156 -19 1 80.44 15 SER B N 1
ATOM 2851 C CA . SER B 1 15 ? -3.527 -31.797 -17.938 1 80.44 15 SER B CA 1
ATOM 2852 C C . SER B 1 15 ? -2.043 -31.469 -18.031 1 80.44 15 SER B C 1
ATOM 2854 O O . SER B 1 15 ? -1.512 -31.281 -19.125 1 80.44 15 SER B O 1
ATOM 2856 N N . ILE B 1 16 ? -1.482 -31.234 -16.938 1 80.62 16 ILE B N 1
ATOM 2857 C CA . ILE B 1 16 ? -0.04 -31.031 -16.844 1 80.62 16 ILE B CA 1
ATOM 2858 C C . ILE B 1 16 ? 0.632 -32.312 -16.391 1 80.62 16 ILE B C 1
ATOM 2860 O O . ILE B 1 16 ? 0.155 -32.969 -15.453 1 80.62 16 ILE B O 1
ATOM 2864 N N . ALA B 1 17 ? 1.668 -32.656 -17.141 1 79.94 17 ALA B N 1
ATOM 2865 C CA . ALA B 1 17 ? 2.426 -33.844 -16.766 1 79.94 17 ALA B CA 1
ATOM 2866 C C . ALA B 1 17 ? 3.002 -33.688 -15.359 1 79.94 17 ALA B C 1
ATOM 2868 O O . ALA B 1 17 ? 3.15 -32.594 -14.852 1 79.94 17 ALA B O 1
ATOM 2869 N N . GLU B 1 18 ? 3.115 -34.844 -14.75 1 79.88 18 GLU B N 1
ATOM 2870 C CA . GLU B 1 18 ? 3.744 -34.844 -13.438 1 79.88 18 GLU B CA 1
ATOM 2871 C C . GLU B 1 18 ? 5.105 -34.156 -13.469 1 79.88 18 GLU B C 1
ATOM 2873 O O . GLU B 1 18 ? 5.871 -34.344 -14.422 1 79.88 18 GLU B O 1
ATOM 2878 N N . TYR B 1 19 ? 5.219 -33.312 -12.609 1 81.06 19 TYR B N 1
ATOM 2879 C CA . TYR B 1 19 ? 6.496 -32.625 -12.508 1 81.06 19 TYR B CA 1
ATOM 2880 C C . TYR B 1 19 ? 7.148 -32.875 -11.156 1 81.06 19 TYR B C 1
ATOM 2882 O O . TYR B 1 19 ? 6.578 -33.562 -10.297 1 81.06 19 TYR B O 1
ATOM 2890 N N . GLY B 1 20 ? 8.43 -32.625 -10.898 1 78.75 20 GLY B N 1
ATOM 2891 C CA . GLY B 1 20 ? 9.203 -32.812 -9.68 1 78.75 20 GLY B CA 1
ATOM 2892 C C . GLY B 1 20 ? 8.664 -32.062 -8.484 1 78.75 20 GLY B C 1
ATOM 2893 O O . GLY B 1 20 ? 7.504 -31.625 -8.492 1 78.75 20 GLY B O 1
ATOM 2894 N N . PRO B 1 21 ? 9.398 -32.062 -7.484 1 89.81 21 PRO B N 1
ATOM 2895 C CA . PRO B 1 21 ? 8.977 -31.453 -6.211 1 89.81 21 PRO B CA 1
ATOM 2896 C C . PRO B 1 21 ? 8.852 -29.938 -6.277 1 89.81 21 PRO B C 1
ATOM 2898 O O . PRO B 1 21 ? 8.219 -29.328 -5.41 1 89.81 21 PRO B O 1
ATOM 2901 N N . HIS B 1 22 ? 9.438 -29.422 -7.371 1 94 22 HIS B N 1
ATOM 2902 C CA . HIS B 1 22 ? 9.461 -27.969 -7.43 1 94 22 HIS B CA 1
ATOM 2903 C C . HIS B 1 22 ? 8.492 -27.438 -8.484 1 94 22 HIS B C 1
ATOM 2905 O O . HIS B 1 22 ? 8.547 -27.859 -9.641 1 94 22 HIS B O 1
ATOM 2911 N N . ALA B 1 23 ? 7.648 -26.562 -8.102 1 95.12 23 ALA B N 1
ATOM 2912 C CA . ALA B 1 23 ? 6.688 -25.938 -9.008 1 95.12 23 ALA B CA 1
ATOM 2913 C C . ALA B 1 23 ? 7.359 -24.875 -9.875 1 95.12 23 ALA B C 1
ATOM 2915 O O . ALA B 1 23 ? 6.934 -24.641 -11.016 1 95.12 23 ALA B O 1
ATOM 2916 N N . ILE B 1 24 ? 8.359 -24.219 -9.336 1 95.81 24 ILE B N 1
ATOM 2917 C CA . ILE B 1 24 ? 9.117 -23.203 -10.07 1 95.81 24 ILE B CA 1
ATOM 2918 C C . ILE B 1 24 ? 10.609 -23.516 -9.977 1 95.81 24 ILE B C 1
ATOM 2920 O O . ILE B 1 24 ? 11.125 -23.781 -8.898 1 95.81 24 ILE B O 1
ATOM 2924 N N . GLU B 1 25 ? 11.258 -23.5 -11.156 1 95.12 25 GLU B N 1
ATOM 2925 C CA . GLU B 1 25 ? 12.695 -23.703 -11.25 1 95.12 25 GLU B CA 1
ATOM 2926 C C . GLU B 1 25 ? 13.328 -22.719 -12.227 1 95.12 25 GLU B C 1
ATOM 2928 O O . GLU B 1 25 ? 13.039 -22.766 -13.43 1 95.12 25 GLU B O 1
ATOM 2933 N N . VAL B 1 26 ? 14.133 -21.906 -11.695 1 94.88 26 VAL B N 1
ATOM 2934 C CA . VAL B 1 26 ? 14.891 -20.938 -12.484 1 94.88 26 VAL B CA 1
ATOM 2935 C C . VAL B 1 26 ? 16.391 -21.156 -12.273 1 94.88 26 VAL B C 1
ATOM 2937 O O . VAL B 1 26 ? 16.859 -21.188 -11.133 1 94.88 26 VAL B O 1
ATOM 2940 N N . GLN B 1 27 ? 17.094 -21.281 -13.383 1 92.81 27 GLN B N 1
ATOM 2941 C CA . GLN B 1 27 ? 18.531 -21.547 -13.289 1 92.81 27 GLN B CA 1
ATOM 2942 C C . GLN B 1 27 ? 19.328 -20.484 -14.047 1 92.81 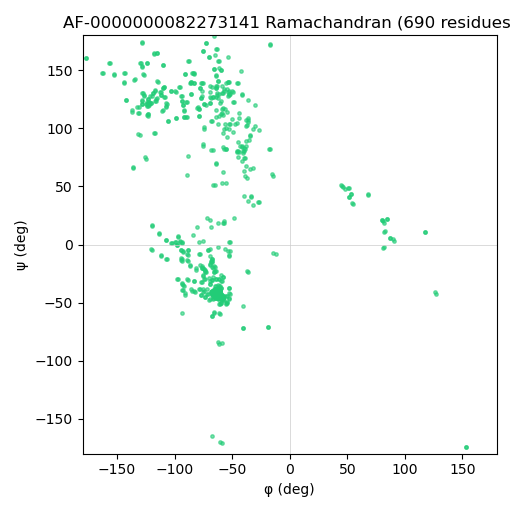27 GLN B C 1
ATOM 2944 O O . GLN B 1 27 ? 19.172 -20.328 -15.258 1 92.81 27 GLN B O 1
ATOM 2949 N N . ASP B 1 28 ? 20.156 -19.797 -13.32 1 93.81 28 ASP B N 1
ATOM 2950 C CA . ASP B 1 28 ? 21.125 -18.844 -13.859 1 93.81 28 ASP B CA 1
ATOM 2951 C C . ASP B 1 28 ? 20.469 -17.859 -14.82 1 93.81 28 ASP B C 1
ATOM 2953 O O . ASP B 1 28 ? 20.938 -17.688 -15.953 1 93.81 28 ASP B O 1
ATOM 2957 N N . LEU B 1 29 ? 19.438 -17.328 -14.414 1 93.69 29 LEU B N 1
ATOM 2958 C CA . LEU B 1 29 ? 18.656 -16.422 -15.258 1 93.69 29 LEU B CA 1
ATOM 2959 C C . LEU B 1 29 ? 19.281 -15.023 -15.273 1 93.69 29 LEU B C 1
ATOM 2961 O O . LEU B 1 29 ? 19.469 -14.414 -14.219 1 93.69 29 LEU B O 1
ATOM 2965 N N . THR B 1 30 ? 19.688 -14.594 -16.391 1 93.12 30 THR B N 1
ATOM 2966 C CA . THR B 1 30 ? 20.078 -13.211 -16.641 1 93.12 30 THR B CA 1
ATOM 2967 C C . THR B 1 30 ? 19.141 -12.555 -17.656 1 93.12 30 THR B C 1
ATOM 2969 O O . THR B 1 30 ? 18.844 -13.133 -18.703 1 93.12 30 THR B O 1
ATOM 2972 N N . PHE B 1 31 ? 18.594 -11.43 -17.25 1 92.31 31 PHE B N 1
ATOM 2973 C CA . PHE B 1 31 ? 17.578 -10.805 -18.094 1 92.31 31 PHE B CA 1
ATOM 2974 C C . PHE B 1 31 ? 17.688 -9.281 -18.031 1 92.31 31 PHE B C 1
ATOM 2976 O O . PHE B 1 31 ? 17.891 -8.719 -16.953 1 92.31 31 PHE B O 1
ATOM 2983 N N . GLY B 1 32 ? 17.547 -8.664 -19.141 1 88.19 32 GLY B N 1
ATOM 2984 C CA . GLY B 1 32 ? 17.453 -7.223 -19.281 1 88.19 32 GLY B CA 1
ATOM 2985 C C . GLY B 1 32 ? 16.484 -6.797 -20.375 1 88.19 32 GLY B C 1
ATOM 2986 O O . GLY B 1 32 ? 16.234 -7.555 -21.312 1 88.19 32 GLY B O 1
ATOM 2987 N N . TYR B 1 33 ? 15.805 -5.652 -20.203 1 81.19 33 TYR B N 1
ATOM 2988 C CA . TYR B 1 33 ? 14.898 -5.133 -21.219 1 81.19 33 TYR B CA 1
ATOM 2989 C C . TYR B 1 33 ? 15.672 -4.527 -22.391 1 81.19 33 TYR B C 1
ATOM 2991 O O . TYR B 1 33 ? 16.719 -3.908 -22.188 1 81.19 33 TYR B O 1
ATOM 2999 N N . ASN B 1 34 ? 15.438 -5.066 -23.594 1 64.38 34 ASN B N 1
ATOM 3000 C CA . ASN B 1 34 ? 16.094 -4.52 -24.766 1 64.38 34 ASN B CA 1
ATOM 3001 C C . ASN B 1 34 ? 15.609 -3.107 -25.078 1 64.38 34 ASN B C 1
ATOM 3003 O O . ASN B 1 34 ? 14.406 -2.855 -25.109 1 64.38 34 ASN B O 1
ATOM 3007 N N . THR B 1 35 ? 15.945 -2.131 -24.609 1 52.56 35 THR B N 1
ATOM 3008 C CA . THR B 1 35 ? 15.617 -0.82 -25.156 1 52.56 35 THR B CA 1
ATOM 3009 C C . THR B 1 35 ? 15.789 -0.812 -26.672 1 52.56 35 THR B C 1
ATOM 3011 O O . THR B 1 35 ? 16.844 -1.199 -27.188 1 52.56 35 THR B O 1
ATOM 3014 N N . ASN B 1 36 ? 14.828 -1.232 -27.547 1 44.66 36 ASN B N 1
ATOM 3015 C CA . ASN B 1 36 ? 14.961 -1.119 -28.984 1 44.66 36 ASN B CA 1
ATOM 3016 C C . ASN B 1 36 ? 16.047 -0.126 -29.375 1 44.66 36 ASN B C 1
ATOM 3018 O O . ASN B 1 36 ? 16.375 0.782 -28.609 1 44.66 36 ASN B O 1
ATOM 3022 N N . ALA B 1 37 ? 16.297 -0.194 -31.062 1 34.44 37 ALA B N 1
ATOM 3023 C CA . ALA B 1 37 ? 17.297 0.038 -32.125 1 34.44 37 ALA B CA 1
ATOM 3024 C C . ALA B 1 37 ? 17.625 1.523 -32.25 1 34.44 37 ALA B C 1
ATOM 3026 O O . ALA B 1 37 ? 18.578 1.897 -32.906 1 34.44 37 ALA B O 1
ATOM 3027 N N . SER B 1 38 ? 16.578 2.393 -32.594 1 34.28 38 SER B N 1
ATOM 3028 C CA . SER B 1 38 ? 17.016 3.402 -33.531 1 34.28 38 SER B CA 1
ATOM 3029 C C . SER B 1 38 ? 18.109 4.285 -32.938 1 34.28 38 SER B C 1
ATOM 3031 O O . SER B 1 38 ? 18.906 4.887 -33.656 1 34.28 38 SER B O 1
ATOM 3033 N N . SER B 1 39 ? 17.719 5.402 -32.125 1 32.88 39 SER B N 1
ATOM 3034 C CA . SER B 1 39 ? 18.75 6.441 -32.188 1 32.88 39 SER B CA 1
ATOM 3035 C C . SER B 1 39 ? 20.094 5.926 -31.672 1 32.88 39 SER B C 1
ATOM 3037 O O . SER B 1 39 ? 20.141 5.133 -30.734 1 32.88 39 SER B O 1
ATOM 3039 N N . SER B 1 40 ? 21.141 5.98 -32.531 1 34.34 40 SER B N 1
ATOM 3040 C CA . SER B 1 40 ? 22.594 5.832 -32.5 1 34.34 40 SER B CA 1
ATOM 3041 C C . SER B 1 40 ? 23.156 5.984 -31.109 1 34.34 40 SER B C 1
ATOM 3043 O O . SER B 1 40 ? 24.156 5.359 -30.75 1 34.34 40 SER B O 1
ATOM 3045 N N . MET B 1 41 ? 23.109 7.254 -30.641 1 31.77 41 MET B N 1
ATOM 3046 C CA . MET B 1 41 ? 24 7.73 -29.594 1 31.77 41 MET B CA 1
ATOM 3047 C C . MET B 1 41 ? 23.578 7.199 -28.219 1 31.77 41 MET B C 1
ATOM 3049 O O . MET B 1 41 ? 24.094 7.645 -27.203 1 31.77 41 MET B O 1
ATOM 3053 N N . VAL B 1 42 ? 22.297 6.938 -28.172 1 35.94 42 VAL B N 1
ATOM 3054 C CA . VAL B 1 42 ? 21.953 6.801 -26.75 1 35.94 42 VAL B CA 1
ATOM 3055 C C . VAL B 1 42 ? 22.688 5.602 -26.156 1 35.94 42 VAL B C 1
ATOM 3057 O O . VAL B 1 42 ? 22.719 4.527 -26.766 1 35.94 42 VAL B O 1
ATOM 3060 N N . LYS B 1 43 ? 23.391 5.77 -25.109 1 37.16 43 LYS B N 1
ATOM 3061 C CA . LYS B 1 43 ? 24.297 4.934 -24.328 1 37.16 43 LYS B CA 1
ATOM 3062 C C . LYS B 1 43 ? 23.688 3.553 -24.078 1 37.16 43 LYS B C 1
ATOM 3064 O O . LYS B 1 43 ? 22.5 3.432 -23.781 1 37.16 43 LYS B O 1
ATOM 3069 N N . GLU B 1 44 ? 24 2.414 -24.672 1 38.53 44 GLU B N 1
ATOM 3070 C CA . GLU B 1 44 ? 23.984 0.96 -24.531 1 38.53 44 GLU B CA 1
ATOM 3071 C C . GLU B 1 44 ? 23.719 0.542 -23.094 1 38.53 44 GLU B C 1
ATOM 3073 O O . GLU B 1 44 ? 23.969 -0.607 -22.719 1 38.53 44 GLU B O 1
ATOM 3078 N N . ASN B 1 45 ? 23.656 1.332 -22.109 1 42.56 45 ASN B N 1
ATOM 3079 C CA . ASN B 1 45 ? 23.688 0.623 -20.844 1 42.56 45 ASN B CA 1
ATOM 3080 C C . ASN B 1 45 ? 22.469 -0.261 -20.641 1 42.56 45 ASN B C 1
ATOM 3082 O O . ASN B 1 45 ? 21.438 0.192 -20.125 1 42.56 45 ASN B O 1
ATOM 3086 N N . SER B 1 46 ? 22.141 -1.077 -21.547 1 50.34 46 SER B N 1
ATOM 3087 C CA . SER B 1 46 ? 21.203 -2.186 -21.422 1 50.34 46 SER B CA 1
ATOM 3088 C C . SER B 1 46 ? 21.328 -2.855 -20.047 1 50.34 46 SER B C 1
ATOM 3090 O O . SER B 1 46 ? 22.141 -3.762 -19.875 1 50.34 46 SER B O 1
ATOM 3092 N N . SER B 1 47 ? 21.172 -2.188 -18.938 1 67.62 47 SER B N 1
ATOM 3093 C CA . SER B 1 47 ? 21.484 -2.729 -17.625 1 67.62 47 SER B CA 1
ATOM 3094 C C . SER B 1 47 ? 20.531 -3.861 -17.25 1 67.62 47 SER B C 1
ATOM 3096 O O . SER B 1 47 ? 19.312 -3.727 -17.375 1 67.62 47 SER B O 1
ATOM 3098 N N . ASN B 1 48 ? 21.078 -5.152 -17.297 1 81.62 48 ASN B N 1
ATOM 3099 C CA . ASN B 1 48 ? 20.391 -6.332 -16.781 1 81.62 48 ASN B CA 1
ATOM 3100 C C . ASN B 1 48 ? 19.703 -6.047 -15.453 1 81.62 48 ASN B C 1
ATOM 3102 O O . ASN B 1 48 ? 20.25 -5.352 -14.602 1 81.62 48 ASN B O 1
ATOM 3106 N N . VAL B 1 49 ? 18.469 -6.41 -15.492 1 89.31 49 VAL B N 1
ATOM 3107 C CA . VAL B 1 49 ? 17.672 -6.258 -14.281 1 89.31 49 VAL B CA 1
ATOM 3108 C C . VAL B 1 49 ? 17.922 -7.445 -13.352 1 89.31 49 VAL B C 1
ATOM 3110 O O . VAL B 1 49 ? 18.016 -7.277 -12.133 1 89.31 49 VAL B O 1
ATOM 3113 N N . LEU B 1 50 ? 18.016 -8.648 -13.922 1 94.62 50 LEU B N 1
ATOM 3114 C CA . LEU B 1 50 ? 18.312 -9.867 -13.18 1 94.62 50 LEU B CA 1
ATOM 3115 C C . LEU B 1 50 ? 19.656 -10.453 -13.602 1 94.62 50 LEU B C 1
ATOM 3117 O O . LEU B 1 50 ? 20 -10.43 -14.781 1 94.62 50 LEU B O 1
ATOM 3121 N N . HIS B 1 51 ? 20.375 -10.945 -12.609 1 95 51 HIS B N 1
ATOM 3122 C CA . HIS B 1 51 ? 21.734 -11.43 -12.867 1 95 51 HIS B CA 1
ATOM 3123 C C . HIS B 1 51 ? 21.953 -12.812 -12.25 1 95 51 HIS B C 1
ATOM 3125 O O . HIS B 1 51 ? 22.031 -12.945 -11.023 1 95 51 HIS B O 1
ATOM 3131 N N . SER B 1 52 ? 22.125 -13.797 -13.117 1 94.81 52 SER B N 1
ATOM 3132 C CA . SER B 1 52 ? 22.438 -15.164 -12.719 1 94.81 52 SER B CA 1
ATOM 3133 C C . SER B 1 52 ? 21.547 -15.625 -11.562 1 94.81 52 SER B C 1
ATOM 3135 O O . SER B 1 52 ? 22.031 -16.109 -10.547 1 94.81 52 SER B O 1
ATOM 3137 N N . LEU B 1 53 ? 20.312 -15.445 -11.734 1 96.38 53 LEU B N 1
ATOM 3138 C CA . LEU B 1 53 ? 19.344 -15.688 -10.664 1 96.38 53 LEU B CA 1
ATOM 3139 C C . LEU B 1 53 ? 18.922 -17.156 -10.633 1 96.38 53 LEU B C 1
ATOM 3141 O O . LEU B 1 53 ? 18.609 -17.734 -11.672 1 96.38 53 LEU B O 1
ATOM 3145 N N . ASN B 1 54 ? 19 -17.75 -9.461 1 96.56 54 ASN B N 1
ATOM 3146 C CA . ASN B 1 54 ? 18.469 -19.078 -9.203 1 96.56 54 ASN B CA 1
ATOM 3147 C C . ASN B 1 54 ? 17.281 -19.047 -8.258 1 96.56 54 ASN B C 1
ATOM 3149 O O . ASN B 1 54 ? 17.312 -18.328 -7.246 1 96.56 54 ASN B O 1
ATOM 3153 N N . LEU B 1 55 ? 16.234 -19.703 -8.625 1 96.75 55 LEU B N 1
ATOM 3154 C CA . LEU B 1 55 ? 15.031 -19.75 -7.812 1 96.75 55 LEU B CA 1
ATOM 3155 C C . LEU B 1 55 ? 14.398 -21.141 -7.871 1 96.75 55 LEU B C 1
ATOM 3157 O O . LEU B 1 55 ? 14.188 -21.688 -8.961 1 96.75 55 LEU B O 1
ATOM 3161 N N . THR B 1 56 ? 14.195 -21.734 -6.785 1 96.38 56 THR B N 1
ATOM 3162 C CA . THR B 1 56 ? 13.477 -23 -6.672 1 96.38 56 THR B CA 1
ATOM 3163 C C . THR B 1 56 ? 12.359 -22.906 -5.637 1 96.38 56 THR B C 1
ATOM 3165 O O . THR B 1 56 ? 12.609 -22.547 -4.48 1 96.38 56 THR B O 1
ATOM 3168 N N . LEU B 1 57 ? 11.188 -23.203 -6.035 1 97.12 57 LEU B N 1
ATOM 3169 C CA . LEU B 1 57 ? 10.039 -23.172 -5.129 1 97.12 57 LEU B CA 1
ATOM 3170 C C . LEU B 1 57 ? 9.328 -24.516 -5.102 1 97.12 57 LEU B C 1
ATOM 3172 O O . LEU B 1 57 ? 8.867 -25 -6.141 1 97.12 57 LEU B O 1
ATOM 3176 N N . PRO B 1 58 ? 9.188 -25.141 -3.941 1 96.94 58 PRO B N 1
ATOM 3177 C CA . PRO B 1 58 ? 8.461 -26.406 -3.84 1 96.94 58 PRO B CA 1
ATOM 3178 C C . PRO B 1 58 ? 6.973 -26.25 -4.152 1 96.94 58 PRO B C 1
ATOM 3180 O O . PRO B 1 58 ? 6.387 -25.203 -3.895 1 96.94 58 PRO B O 1
ATOM 3183 N N . THR B 1 59 ? 6.434 -27.328 -4.648 1 95.81 59 THR B N 1
ATOM 3184 C CA . THR B 1 59 ? 5 -27.375 -4.918 1 95.81 59 THR B CA 1
ATOM 3185 C C . THR B 1 59 ? 4.203 -27.188 -3.627 1 95.81 59 THR B C 1
ATOM 3187 O O . THR B 1 59 ? 4.523 -27.797 -2.605 1 95.81 59 THR B O 1
ATOM 3190 N N . GLY B 1 60 ? 3.23 -26.25 -3.645 1 96.12 60 GLY B N 1
ATOM 3191 C CA . GLY B 1 60 ? 2.367 -26.047 -2.494 1 96.12 60 GLY B CA 1
ATOM 3192 C C . GLY B 1 60 ? 2.91 -25.016 -1.523 1 96.12 60 GLY B C 1
ATOM 3193 O O . GLY B 1 60 ? 2.309 -24.75 -0.478 1 96.12 60 GLY B O 1
ATOM 3194 N N . SER B 1 61 ? 4.004 -24.422 -1.872 1 97.06 61 SER B N 1
ATOM 3195 C CA . SER B 1 61 ? 4.613 -23.438 -0.976 1 97.06 61 SER B CA 1
ATOM 3196 C C . SER B 1 61 ? 3.986 -22.062 -1.15 1 97.06 61 SER B C 1
ATOM 3198 O O . SER B 1 61 ? 3.439 -21.75 -2.211 1 97.06 61 SER B O 1
ATOM 3200 N N . ARG B 1 62 ? 3.918 -21.312 -0.135 1 98.12 62 ARG B N 1
ATOM 3201 C CA . ARG B 1 62 ? 3.613 -19.891 -0.115 1 98.12 62 ARG B CA 1
ATOM 3202 C C . ARG B 1 62 ? 4.867 -19.062 0.153 1 98.12 62 ARG B C 1
ATOM 3204 O O . ARG B 1 62 ? 5.348 -19 1.287 1 98.12 62 ARG B O 1
ATOM 3211 N N . CYS B 1 63 ? 5.336 -18.422 -0.903 1 98.38 63 CYS B N 1
ATOM 3212 C CA . CYS B 1 63 ? 6.625 -17.734 -0.819 1 98.38 63 CYS B CA 1
ATOM 3213 C C . CYS B 1 63 ? 6.453 -16.219 -0.901 1 98.38 63 CYS B C 1
ATOM 3215 O O . CYS B 1 63 ? 5.742 -15.719 -1.776 1 98.38 63 CYS B O 1
ATOM 3217 N N . LEU B 1 64 ? 7.031 -15.555 0.026 1 97.88 64 LEU B N 1
ATOM 3218 C CA . LEU B 1 64 ? 7.109 -14.102 -0.042 1 97.88 64 LEU B CA 1
ATOM 3219 C C . LEU B 1 64 ? 8.367 -13.656 -0.776 1 97.88 64 LEU B C 1
ATOM 3221 O O . LEU B 1 64 ? 9.469 -14.094 -0.442 1 97.88 64 LEU B O 1
ATOM 3225 N N . LEU B 1 65 ? 8.172 -12.906 -1.812 1 97.75 65 LEU B N 1
ATOM 3226 C CA . LEU B 1 65 ? 9.266 -12.289 -2.562 1 97.75 65 LEU B CA 1
ATOM 3227 C C . LEU B 1 65 ? 9.609 -10.922 -1.997 1 97.75 65 LEU B C 1
ATOM 3229 O O . LEU B 1 65 ? 8.828 -9.969 -2.135 1 97.75 65 LEU B O 1
ATOM 3233 N N . ILE B 1 66 ? 10.773 -10.867 -1.365 1 96.88 66 ILE B N 1
ATOM 3234 C CA . ILE B 1 66 ? 11.188 -9.633 -0.697 1 96.88 66 ILE B CA 1
ATOM 3235 C C . ILE B 1 66 ? 12.344 -9 -1.463 1 96.88 66 ILE B C 1
ATOM 3237 O O . ILE B 1 66 ? 13.289 -9.688 -1.86 1 96.88 66 ILE B O 1
ATOM 3241 N N . GLY B 1 67 ? 12.297 -7.742 -1.675 1 95.31 67 GLY B N 1
ATOM 3242 C CA . GLY B 1 67 ? 13.32 -6.965 -2.361 1 95.31 67 GLY B CA 1
ATOM 3243 C C . GLY B 1 67 ? 13.016 -5.477 -2.4 1 95.31 67 GLY B C 1
ATOM 3244 O O . GLY B 1 67 ? 11.867 -5.07 -2.205 1 95.31 67 GLY B O 1
ATOM 3245 N N . ALA B 1 68 ? 14.047 -4.746 -2.631 1 90.94 68 ALA B N 1
ATOM 3246 C CA . ALA B 1 68 ? 13.883 -3.297 -2.717 1 90.94 68 ALA B CA 1
ATOM 3247 C C . ALA B 1 68 ? 13.117 -2.906 -3.979 1 90.94 68 ALA B C 1
ATOM 3249 O O . ALA B 1 68 ? 12.945 -3.725 -4.883 1 90.94 68 ALA B O 1
ATOM 3250 N N . ASN B 1 69 ? 12.594 -1.665 -3.932 1 85.44 69 ASN B N 1
ATOM 3251 C CA . ASN B 1 69 ? 12 -1.148 -5.16 1 85.44 69 ASN B CA 1
ATOM 3252 C C . ASN B 1 69 ? 13.016 -1.114 -6.301 1 85.44 69 ASN B C 1
ATOM 3254 O O . ASN B 1 69 ? 14.156 -0.689 -6.109 1 85.44 69 ASN B O 1
ATOM 3258 N N . GLY B 1 70 ? 12.688 -1.616 -7.41 1 83.56 70 GLY B N 1
ATOM 3259 C CA . GLY B 1 70 ? 13.57 -1.617 -8.57 1 83.56 70 GLY B CA 1
ATOM 3260 C C . GLY B 1 70 ? 14.508 -2.811 -8.609 1 83.56 70 GLY B C 1
ATOM 3261 O O . GLY B 1 70 ? 15.359 -2.906 -9.492 1 83.56 70 GLY B O 1
ATOM 3262 N N . SER B 1 71 ? 14.32 -3.689 -7.695 1 90.94 71 SER B N 1
ATOM 3263 C CA . SER B 1 71 ? 15.219 -4.836 -7.625 1 90.94 71 SER B CA 1
ATOM 3264 C C . SER B 1 71 ? 14.953 -5.82 -8.758 1 90.94 71 SER B C 1
ATOM 3266 O O . SER B 1 71 ? 15.789 -6.672 -9.055 1 90.94 71 SER B O 1
ATOM 3268 N N . GLY B 1 72 ? 13.75 -5.805 -9.32 1 92.62 72 GLY B N 1
ATOM 3269 C CA . GLY B 1 72 ? 13.406 -6.711 -10.398 1 92.62 72 GLY B CA 1
ATOM 3270 C C . GLY B 1 72 ? 12.281 -7.668 -10.047 1 92.62 72 GLY B C 1
ATOM 3271 O O . GLY B 1 72 ? 12.008 -8.609 -10.789 1 92.62 72 GLY B O 1
ATOM 3272 N N . LYS B 1 73 ? 11.602 -7.449 -8.93 1 95.06 73 LYS B N 1
ATOM 3273 C CA . LYS B 1 73 ? 10.523 -8.328 -8.492 1 95.06 73 LYS B CA 1
ATOM 3274 C C . LYS B 1 73 ? 9.469 -8.484 -9.586 1 95.06 73 LYS B C 1
ATOM 3276 O O . LYS B 1 73 ? 9.102 -9.602 -9.945 1 95.06 73 LYS B O 1
ATOM 3281 N N . SER B 1 74 ? 9.039 -7.352 -10.117 1 91.38 74 SER B N 1
ATOM 3282 C CA . SER B 1 74 ? 8.008 -7.379 -11.148 1 91.38 74 SER B CA 1
ATOM 3283 C C . SER B 1 74 ? 8.516 -8.062 -12.414 1 91.38 74 SER B C 1
ATOM 3285 O O . SER B 1 74 ? 7.77 -8.797 -13.062 1 91.38 74 SER B O 1
ATOM 3287 N N . THR B 1 75 ? 9.742 -7.832 -12.75 1 91 75 THR B N 1
ATOM 3288 C CA . THR B 1 75 ? 10.336 -8.484 -13.914 1 91 75 THR B CA 1
ATOM 3289 C C . THR B 1 75 ? 10.359 -9.992 -13.734 1 91 75 THR B C 1
ATOM 3291 O O . THR B 1 75 ? 9.969 -10.742 -14.633 1 91 75 THR B O 1
ATOM 3294 N N . LEU B 1 76 ? 10.781 -10.406 -12.57 1 95.38 76 LEU B N 1
ATOM 3295 C CA . LEU B 1 76 ? 10.828 -11.836 -12.273 1 95.38 76 LEU B CA 1
ATOM 3296 C C . LEU B 1 76 ? 9.438 -12.453 -12.375 1 95.38 76 LEU B C 1
ATOM 3298 O O . LEU B 1 76 ? 9.258 -13.492 -13.008 1 95.38 76 LEU B O 1
ATOM 3302 N N . LEU B 1 77 ? 8.469 -11.82 -11.797 1 95 77 LEU B N 1
ATOM 3303 C CA . LEU B 1 77 ? 7.102 -12.328 -11.812 1 95 77 LEU B CA 1
ATOM 3304 C C . LEU B 1 77 ? 6.547 -12.359 -13.227 1 95 77 LEU B C 1
ATOM 3306 O O . LEU B 1 77 ? 5.844 -13.305 -13.602 1 95 77 LEU B O 1
ATOM 3310 N N . ARG B 1 78 ? 6.891 -11.414 -14.023 1 91.38 78 ARG B N 1
ATOM 3311 C CA . ARG B 1 78 ? 6.441 -11.391 -15.406 1 91.38 78 ARG B CA 1
ATOM 3312 C C . ARG B 1 78 ? 7.066 -12.531 -16.203 1 91.38 78 ARG B C 1
ATOM 3314 O O . ARG B 1 78 ? 6.414 -13.125 -17.062 1 91.38 78 ARG B O 1
ATOM 3321 N N . ILE B 1 79 ? 8.273 -12.75 -15.961 1 92.62 79 ILE B N 1
ATOM 3322 C CA . ILE B 1 79 ? 8.961 -13.852 -16.625 1 92.62 79 ILE B CA 1
ATOM 3323 C C . ILE B 1 79 ? 8.297 -15.172 -16.25 1 92.62 79 ILE B C 1
ATOM 3325 O O . ILE B 1 79 ? 8 -15.992 -17.125 1 92.62 79 ILE B O 1
ATOM 3329 N N . LEU B 1 80 ? 8.031 -15.359 -14.984 1 94.56 80 LEU B N 1
ATOM 3330 C CA . LEU B 1 80 ? 7.383 -16.578 -14.508 1 94.56 80 LEU B CA 1
ATOM 3331 C C . LEU B 1 80 ? 5.969 -16.703 -15.07 1 94.56 80 LEU B C 1
ATOM 3333 O O . LEU B 1 80 ? 5.457 -17.797 -15.25 1 94.56 80 LEU B O 1
ATOM 3337 N N . ALA B 1 81 ? 5.383 -15.516 -15.312 1 91.56 81 ALA B N 1
ATOM 3338 C CA . ALA B 1 81 ? 4.031 -15.469 -15.867 1 91.56 81 ALA B CA 1
ATOM 3339 C C . ALA B 1 81 ? 4.043 -15.734 -17.375 1 91.56 81 ALA B C 1
ATOM 3341 O O . ALA B 1 81 ? 2.986 -15.82 -18 1 91.56 81 ALA B O 1
ATOM 3342 N N . GLY B 1 82 ? 5.219 -15.797 -17.969 1 89.56 82 GLY B N 1
ATOM 3343 C CA . GLY B 1 82 ? 5.348 -16.078 -19.391 1 89.56 82 GLY B CA 1
ATOM 3344 C C . GLY B 1 82 ? 5.199 -14.844 -20.25 1 89.56 82 GLY B C 1
ATOM 3345 O O . GLY B 1 82 ? 4.852 -14.945 -21.438 1 89.56 82 GLY B O 1
ATOM 3346 N N . ARG B 1 83 ? 5.422 -13.734 -19.656 1 85.81 83 ARG B N 1
ATOM 3347 C CA . ARG B 1 83 ? 5.25 -12.492 -20.406 1 85.81 83 ARG B CA 1
ATOM 3348 C C . ARG B 1 83 ? 6.531 -12.102 -21.125 1 85.81 83 ARG B C 1
ATOM 3350 O O . ARG B 1 83 ? 6.512 -11.258 -22.031 1 85.81 83 ARG B O 1
ATOM 3357 N N . HIS B 1 84 ? 7.582 -12.695 -20.766 1 85.94 84 HIS B N 1
ATOM 3358 C CA . HIS B 1 84 ? 8.859 -12.414 -21.422 1 85.94 84 HIS B CA 1
ATOM 3359 C C . HIS B 1 84 ? 9.602 -13.703 -21.75 1 85.94 84 HIS B C 1
ATOM 3361 O O . HIS B 1 84 ? 9.594 -14.648 -20.969 1 85.94 84 HIS B O 1
ATOM 3367 N N . LEU B 1 85 ? 10.219 -13.602 -22.906 1 81.62 85 LEU B N 1
ATOM 3368 C CA . LEU B 1 85 ? 11.102 -14.695 -23.297 1 81.62 85 LEU B CA 1
ATOM 3369 C C . LEU B 1 85 ? 12.484 -14.539 -22.656 1 81.62 85 LEU B C 1
ATOM 3371 O O . LEU B 1 85 ? 13 -13.422 -22.547 1 81.62 85 LEU B O 1
ATOM 3375 N N . THR B 1 86 ? 12.977 -15.648 -22.234 1 84.94 86 THR B N 1
ATOM 3376 C CA . THR B 1 86 ? 14.312 -15.641 -21.656 1 84.94 86 THR B CA 1
ATOM 3377 C C . THR B 1 86 ? 15.227 -16.625 -22.375 1 84.94 86 THR B C 1
ATOM 3379 O O . THR B 1 86 ? 14.75 -17.562 -23.016 1 84.94 86 THR B O 1
ATOM 3382 N N . GLN B 1 87 ? 16.484 -16.328 -22.25 1 82.19 87 GLN B N 1
ATOM 3383 C CA . GLN B 1 87 ? 17.469 -17.219 -22.844 1 82.19 87 GLN B CA 1
ATOM 3384 C C . GLN B 1 87 ? 17.703 -18.453 -21.969 1 82.19 87 GLN B C 1
ATOM 3386 O O . GLN B 1 87 ? 17.859 -19.562 -22.469 1 82.19 87 GLN B O 1
ATOM 3391 N N . GLN B 1 88 ? 17.703 -18.266 -20.734 1 84.06 88 GLN B N 1
ATOM 3392 C CA . GLN B 1 88 ? 17.922 -19.344 -19.797 1 84.06 88 GLN B CA 1
ATOM 3393 C C . GLN B 1 88 ? 16.609 -20.047 -19.438 1 84.06 88 GLN B C 1
ATOM 3395 O O . GLN B 1 88 ? 15.539 -19.484 -19.609 1 84.06 88 GLN B O 1
ATOM 3400 N N . PRO B 1 89 ? 16.797 -21.203 -19.016 1 84.5 89 PRO B N 1
ATOM 3401 C CA . PRO B 1 89 ? 15.594 -21.984 -18.719 1 84.5 89 PRO B CA 1
ATOM 3402 C C . PRO B 1 89 ? 14.836 -21.453 -17.5 1 84.5 89 PRO B C 1
ATOM 3404 O O . PRO B 1 89 ? 15.438 -21.234 -16.438 1 84.5 89 PRO B O 1
ATOM 3407 N N . VAL B 1 90 ? 13.633 -21.219 -17.719 1 88.81 90 VAL B N 1
ATOM 3408 C CA . VAL B 1 90 ? 12.664 -20.922 -16.672 1 88.81 90 VAL B CA 1
ATOM 3409 C C . VAL B 1 90 ? 11.5 -21.906 -16.75 1 88.81 90 VAL B C 1
ATOM 3411 O O . VAL B 1 90 ? 10.734 -21.906 -17.703 1 88.81 90 VAL B O 1
ATOM 3414 N N . LYS B 1 91 ? 11.469 -22.734 -15.734 1 87.75 91 LYS B N 1
ATOM 3415 C CA . LYS B 1 91 ? 10.453 -23.781 -15.742 1 87.75 91 LYS B CA 1
ATOM 3416 C C . LYS B 1 91 ? 9.383 -23.516 -14.68 1 87.75 91 LYS B C 1
ATOM 3418 O O . LYS B 1 91 ? 9.711 -23.172 -13.539 1 87.75 91 LYS B O 1
ATOM 3423 N N . VAL B 1 92 ? 8.172 -23.703 -15.102 1 86.56 92 VAL B N 1
ATOM 3424 C CA . VAL B 1 92 ? 7 -23.641 -14.234 1 86.56 92 VAL B CA 1
ATOM 3425 C C . VAL B 1 92 ? 6.156 -24.891 -14.414 1 86.56 92 VAL B C 1
ATOM 3427 O O . VAL B 1 92 ? 5.738 -25.219 -15.531 1 86.56 92 VAL B O 1
ATOM 3430 N N . LEU B 1 93 ? 5.965 -25.609 -13.352 1 90.25 93 LEU B N 1
ATOM 3431 C CA . LEU B 1 93 ? 5.285 -26.891 -13.391 1 90.25 93 LEU B CA 1
ATOM 3432 C C . LEU B 1 93 ? 5.941 -27.828 -14.398 1 90.25 93 LEU B C 1
ATOM 3434 O O . LEU B 1 93 ? 5.254 -28.5 -15.172 1 90.25 93 LEU B O 1
ATOM 3438 N N . GLY B 1 94 ? 7.199 -27.672 -14.453 1 86.12 94 GLY B N 1
ATOM 3439 C CA . GLY B 1 94 ? 7.98 -28.531 -15.328 1 86.12 94 GLY B CA 1
ATOM 3440 C C . GLY B 1 94 ? 7.977 -28.078 -16.766 1 86.12 94 GLY B C 1
ATOM 3441 O O . GLY B 1 94 ? 8.633 -28.688 -17.625 1 86.12 94 GLY B O 1
ATOM 3442 N N . LEU B 1 95 ? 7.254 -27.031 -17.047 1 85.56 95 LEU B N 1
ATOM 3443 C CA . LEU B 1 95 ? 7.105 -26.531 -18.406 1 85.56 95 LEU B CA 1
ATOM 3444 C C . LEU B 1 95 ? 7.82 -25.203 -18.578 1 85.56 95 LEU B C 1
ATOM 3446 O O . LEU B 1 95 ? 8.055 -24.484 -17.609 1 85.56 95 LEU B O 1
ATOM 3450 N N . ASN B 1 96 ? 8.18 -24.969 -19.797 1 85.31 96 ASN B N 1
ATOM 3451 C CA . ASN B 1 96 ? 8.789 -23.672 -20.078 1 85.31 96 ASN B CA 1
ATOM 3452 C C . ASN B 1 96 ? 7.793 -22.531 -19.891 1 85.31 96 ASN B C 1
ATOM 3454 O O . ASN B 1 96 ? 6.727 -22.531 -20.5 1 85.31 96 ASN B O 1
ATOM 3458 N N . SER B 1 97 ? 8.133 -21.609 -19.141 1 82.44 97 SER B N 1
ATOM 3459 C CA . SER B 1 97 ? 7.223 -20.562 -18.688 1 82.44 97 SER B CA 1
ATOM 3460 C C . SER B 1 97 ? 6.66 -19.766 -19.859 1 82.44 97 SER B C 1
ATOM 3462 O O . SER B 1 97 ? 5.492 -19.359 -19.844 1 82.44 97 SER B O 1
ATOM 3464 N N . PHE B 1 98 ? 7.434 -19.562 -20.844 1 80.31 98 PHE B N 1
ATOM 3465 C CA . PHE B 1 98 ? 7.023 -18.719 -21.969 1 80.31 98 PHE B CA 1
ATOM 3466 C C . PHE B 1 98 ? 6.414 -19.578 -23.078 1 80.31 98 PHE B C 1
ATOM 3468 O O . PHE B 1 98 ? 5.375 -19.219 -23.641 1 80.31 98 PHE B O 1
ATOM 3475 N N . ARG B 1 99 ? 6.887 -20.656 -23.359 1 79.31 99 ARG B N 1
ATOM 3476 C CA . ARG B 1 99 ? 6.602 -21.406 -24.578 1 79.31 99 ARG B CA 1
ATOM 3477 C C . ARG B 1 99 ? 5.387 -22.297 -24.406 1 79.31 99 ARG B C 1
ATOM 3479 O O . ARG B 1 99 ? 4.668 -22.578 -25.375 1 79.31 99 ARG B O 1
ATOM 3486 N N . ASP B 1 100 ? 5.188 -22.734 -23.234 1 83.75 100 ASP B N 1
ATOM 3487 C CA . ASP B 1 100 ? 4.125 -23.719 -23.047 1 83.75 100 ASP B CA 1
ATOM 3488 C C . ASP B 1 100 ? 2.805 -23.031 -22.688 1 83.75 100 ASP B C 1
ATOM 3490 O O . ASP B 1 100 ? 2.592 -22.641 -21.547 1 83.75 100 ASP B O 1
ATOM 3494 N N . THR B 1 101 ? 1.902 -23.016 -23.5 1 79.12 101 THR B N 1
ATOM 3495 C CA . THR B 1 101 ? 0.645 -22.281 -23.375 1 79.12 101 THR B CA 1
ATOM 3496 C C . THR B 1 101 ? -0.311 -23 -22.438 1 79.12 101 THR B C 1
ATOM 3498 O O . THR B 1 101 ? -1.28 -22.406 -21.953 1 79.12 101 THR B O 1
ATOM 3501 N N . LYS B 1 102 ? -0.043 -24.281 -22.188 1 79.88 102 LYS B N 1
ATOM 3502 C CA . LYS B 1 102 ? -0.862 -25 -21.203 1 79.88 102 LYS B CA 1
ATOM 3503 C C . LYS B 1 102 ? -0.822 -24.312 -19.844 1 79.88 102 LYS B C 1
ATOM 3505 O O . LYS B 1 102 ? -1.773 -24.422 -19.062 1 79.88 102 LYS B O 1
ATOM 3510 N N . LEU B 1 103 ? 0.245 -23.672 -19.641 1 85.69 103 LEU B N 1
ATOM 3511 C CA . LEU B 1 103 ? 0.442 -23.016 -18.359 1 85.69 103 LEU B CA 1
ATOM 3512 C C . LEU B 1 103 ? -0.583 -21.906 -18.141 1 85.69 103 LEU B C 1
ATOM 3514 O O . LEU B 1 103 ? -0.887 -21.547 -17 1 85.69 103 LEU B O 1
ATOM 3518 N N . ASN B 1 104 ? -1.087 -21.453 -19.141 1 81.75 104 ASN B N 1
ATOM 3519 C CA . ASN B 1 104 ? -2.031 -20.344 -19.062 1 81.75 104 ASN B CA 1
ATOM 3520 C C . ASN B 1 104 ? -3.312 -20.766 -18.344 1 81.75 104 ASN B C 1
ATOM 3522 O O . ASN B 1 104 ? -4.012 -19.906 -17.781 1 81.75 104 ASN B O 1
ATOM 3526 N N . PHE B 1 105 ? -3.48 -22.016 -18.281 1 82.81 105 PHE B N 1
ATOM 3527 C CA . PHE B 1 105 ? -4.691 -22.516 -17.641 1 82.81 105 PHE B CA 1
ATOM 3528 C C . PHE B 1 105 ? -4.441 -22.844 -16.172 1 82.81 105 PHE B C 1
ATOM 3530 O O . PHE B 1 105 ? -5.387 -23.016 -15.406 1 82.81 105 PHE B O 1
ATOM 3537 N N . HIS B 1 106 ? -3.191 -22.875 -15.852 1 90.12 106 HIS B N 1
ATOM 3538 C CA . HIS B 1 106 ? -2.867 -23.328 -14.508 1 90.12 106 HIS B CA 1
ATOM 3539 C C . HIS B 1 106 ? -2.123 -22.266 -13.719 1 90.12 106 HIS B C 1
ATOM 3541 O O . HIS B 1 106 ? -1.869 -22.422 -12.523 1 90.12 106 HIS B O 1
ATOM 3547 N N . ARG B 1 107 ? -1.849 -21.203 -14.406 1 91.75 107 ARG B N 1
ATOM 3548 C CA . ARG B 1 107 ? -1.091 -20.094 -13.82 1 91.75 107 ARG B CA 1
ATOM 3549 C C . ARG B 1 107 ? -1.911 -18.812 -13.805 1 91.75 107 ARG B C 1
ATOM 3551 O O . ARG B 1 107 ? -2.547 -18.469 -14.805 1 91.75 107 ARG B O 1
ATOM 3558 N N . ALA B 1 108 ? -1.969 -18.156 -12.672 1 91.81 108 ALA B N 1
ATOM 3559 C CA . ALA B 1 108 ? -2.594 -16.844 -12.539 1 91.81 108 ALA B CA 1
ATOM 3560 C C . ALA B 1 108 ? -1.572 -15.789 -12.133 1 91.81 108 ALA B C 1
ATOM 3562 O O . ALA B 1 108 ? -0.701 -16.047 -11.305 1 91.81 108 ALA B O 1
ATOM 3563 N N . TYR B 1 109 ? -1.633 -14.742 -12.82 1 91.88 109 TYR B N 1
ATOM 3564 C CA . TYR B 1 109 ? -0.773 -13.602 -12.523 1 91.88 109 TYR B CA 1
ATOM 3565 C C . TYR B 1 109 ? -1.6 -12.336 -12.297 1 91.88 109 TYR B C 1
ATOM 3567 O O . TYR B 1 109 ? -2.391 -11.938 -13.156 1 91.88 109 TYR B O 1
ATOM 3575 N N . LEU B 1 110 ? -1.461 -11.734 -11.109 1 91.06 110 LEU B N 1
ATOM 3576 C CA . LEU B 1 110 ? -2.168 -10.508 -10.75 1 91.06 110 LEU B CA 1
ATOM 3577 C C . LEU B 1 110 ? -1.186 -9.391 -10.414 1 91.06 110 LEU B C 1
ATOM 3579 O O . LEU B 1 110 ? -0.317 -9.562 -9.555 1 91.06 110 LEU B O 1
ATOM 3583 N N . ASP B 1 111 ? -1.251 -8.281 -11.117 1 86.94 111 ASP B N 1
ATOM 3584 C CA . ASP B 1 111 ? -0.427 -7.113 -10.844 1 86.94 111 ASP B CA 1
ATOM 3585 C C . ASP B 1 111 ? -1.284 -5.855 -10.719 1 86.94 111 ASP B C 1
ATOM 3587 O O . ASP B 1 111 ? -2.512 -5.922 -10.812 1 86.94 111 ASP B O 1
ATOM 3591 N N . CYS B 1 112 ? -0.687 -4.664 -10.328 1 72.56 112 CYS B N 1
ATOM 3592 C CA . CYS B 1 112 ? -1.41 -3.414 -10.117 1 72.56 112 CYS B CA 1
ATOM 3593 C C . CYS B 1 112 ? -1.67 -2.701 -11.438 1 72.56 112 CYS B C 1
ATOM 3595 O O . CYS B 1 112 ? -2.463 -1.76 -11.492 1 72.56 112 CYS B O 1
ATOM 3597 N N . ASP B 1 113 ? -1.026 -2.906 -12.516 1 60.09 113 ASP B N 1
ATOM 3598 C CA . ASP B 1 113 ? -1.143 -2.186 -13.781 1 60.09 113 ASP B CA 1
ATOM 3599 C C . ASP B 1 113 ? -2.408 -2.594 -14.531 1 60.09 113 ASP B C 1
ATOM 3601 O O . ASP B 1 113 ? -2.561 -3.756 -14.914 1 60.09 113 ASP B O 1
ATOM 3605 N N . TRP B 1 114 ? -3.57 -1.961 -14.203 1 49.38 114 TRP B N 1
ATOM 3606 C CA . TRP B 1 114 ? -4.82 -2.273 -14.891 1 49.38 114 TRP B CA 1
ATOM 3607 C C . TRP B 1 114 ? -4.719 -1.966 -16.375 1 49.38 114 TRP B C 1
ATOM 3609 O O . TRP B 1 114 ? -5.359 -2.623 -17.203 1 49.38 114 TRP B O 1
ATOM 3619 N N . GLY B 1 115 ? -4.414 -0.607 -16.609 1 43.59 115 GLY B N 1
ATOM 3620 C CA . GLY B 1 115 ? -4.621 -0.046 -17.922 1 43.59 115 GLY B CA 1
ATOM 3621 C C . GLY B 1 115 ? -4.215 -0.987 -19.047 1 43.59 115 GLY B C 1
ATOM 3622 O O . GLY B 1 115 ? -4.836 -1.001 -20.109 1 43.59 115 GLY B O 1
ATOM 3623 N N . MET B 1 116 ? -2.941 -1.099 -19.125 1 37.66 116 MET B N 1
ATOM 3624 C CA . MET B 1 116 ? -2.398 -1.619 -20.375 1 37.66 116 MET B CA 1
ATOM 3625 C C . MET B 1 116 ? -2.809 -3.072 -20.578 1 37.66 116 MET B C 1
ATOM 3627 O O . MET B 1 116 ? -2.68 -3.605 -21.688 1 37.66 116 MET B O 1
ATOM 3631 N N . THR B 1 117 ? -2.428 -3.877 -19.641 1 36.66 117 THR B N 1
ATOM 3632 C CA . THR B 1 117 ? -2.535 -5.277 -20.031 1 36.66 117 THR B CA 1
ATOM 3633 C C . THR B 1 117 ? -3.992 -5.73 -20.031 1 36.66 117 THR B C 1
ATOM 3635 O O . THR B 1 117 ? -4.723 -5.488 -19.078 1 36.66 117 THR B O 1
ATOM 3638 N N . SER B 1 118 ? -4.621 -5.816 -21.109 1 35.62 118 SER B N 1
ATOM 3639 C CA . SER B 1 118 ? -5.668 -6.809 -21.312 1 35.62 118 SER B CA 1
ATOM 3640 C C . SER B 1 118 ? -5.582 -7.918 -20.266 1 35.62 118 SER B C 1
ATOM 3642 O O . SER B 1 118 ? -4.492 -8.398 -19.953 1 35.62 118 SER B O 1
ATOM 3644 N N . ILE B 1 119 ? -6.129 -7.719 -19.031 1 38.41 119 ILE B N 1
ATOM 3645 C CA . ILE B 1 119 ? -6.16 -9.07 -18.484 1 38.41 119 ILE B CA 1
ATOM 3646 C C . ILE B 1 119 ? -5.945 -10.094 -19.594 1 38.41 119 ILE B C 1
ATOM 3648 O O . ILE B 1 119 ? -6.77 -10.203 -20.5 1 38.41 119 ILE B O 1
ATOM 3652 N N . ALA B 1 120 ? -4.879 -10.031 -20.25 1 34.94 120 ALA B N 1
ATOM 3653 C CA . ALA B 1 120 ? -4.641 -11.102 -21.219 1 34.94 120 ALA B CA 1
ATOM 3654 C C . ALA B 1 120 ? -5.355 -12.383 -20.797 1 34.94 120 ALA B C 1
ATOM 3656 O O . ALA B 1 120 ? -4.812 -13.18 -20.031 1 34.94 120 ALA B O 1
ATOM 3657 N N . PHE B 1 121 ? -6.539 -12.203 -20.219 1 35.81 121 PHE B N 1
ATOM 3658 C CA . PHE B 1 121 ? -7.18 -13.516 -20.234 1 35.81 121 PHE B CA 1
ATOM 3659 C C . PHE B 1 121 ? -7.098 -14.148 -21.609 1 35.81 121 PHE B C 1
ATOM 3661 O O . PHE B 1 121 ? -7.023 -13.438 -22.625 1 35.81 121 PHE B O 1
ATOM 3668 N N . VAL B 1 122 ? -6.605 -15.141 -21.641 1 33.16 122 VAL B N 1
ATOM 3669 C CA . VAL B 1 122 ? -6.746 -15.922 -22.875 1 33.16 122 VAL B CA 1
ATOM 3670 C C . VAL B 1 122 ? -8.125 -15.672 -23.484 1 33.16 122 VAL B C 1
ATOM 3672 O O . VAL B 1 122 ? -9.141 -16.062 -22.906 1 33.16 122 VAL B O 1
ATOM 3675 N N . GLY B 1 123 ? -8.289 -14.695 -24.469 1 35.28 123 GLY B N 1
ATOM 3676 C CA . GLY B 1 123 ? -9.352 -14.609 -25.453 1 35.28 123 GLY B CA 1
ATOM 3677 C C . GLY B 1 123 ? -10.07 -13.273 -25.453 1 35.28 123 GLY B C 1
ATOM 3678 O O . GLY B 1 123 ? -10.812 -12.953 -26.375 1 35.28 123 GLY B O 1
ATOM 3679 N N . ALA B 1 124 ? -10.445 -12.508 -24.297 1 36.09 124 ALA B N 1
ATOM 3680 C CA . ALA B 1 124 ? -11.258 -11.312 -24.484 1 36.09 124 ALA B CA 1
ATOM 3681 C C . ALA B 1 124 ? -10.68 -10.125 -23.719 1 36.09 124 ALA B C 1
ATOM 3683 O O . ALA B 1 124 ? -10.43 -10.211 -22.516 1 36.09 124 ALA B O 1
ATOM 3684 N N . SER B 1 125 ? -9.867 -9.25 -24.344 1 43.06 125 SER B N 1
ATOM 3685 C CA . SER B 1 125 ? -9.5 -7.949 -23.781 1 43.06 125 SER B CA 1
ATOM 3686 C C . SER B 1 125 ? -10.734 -7.109 -23.484 1 43.06 125 SER B C 1
ATOM 3688 O O . SER B 1 125 ? -11.531 -6.816 -24.375 1 43.06 125 SER B O 1
ATOM 3690 N N . VAL B 1 126 ? -11.477 -7.164 -22.484 1 45.16 126 VAL B N 1
ATOM 3691 C CA . VAL B 1 126 ? -12.641 -6.32 -22.203 1 45.16 126 VAL B CA 1
ATOM 3692 C C . VAL B 1 126 ? -12.18 -4.965 -21.672 1 45.16 126 VAL B C 1
ATOM 3694 O O . VAL B 1 126 ? -11.422 -4.895 -20.703 1 45.16 126 VAL B O 1
ATOM 3697 N N . PRO B 1 127 ? -12.375 -3.992 -22.453 1 50.19 127 PRO B N 1
ATOM 3698 C CA . PRO B 1 127 ? -12.102 -2.658 -21.922 1 50.19 127 PRO B CA 1
ATOM 3699 C C . PRO B 1 127 ? -12.812 -2.395 -20.594 1 50.19 127 PRO B C 1
ATOM 3701 O O . PRO B 1 127 ? -14.023 -2.582 -20.5 1 50.19 127 PRO B O 1
ATOM 3704 N N . MET B 1 128 ? -12.172 -2.428 -19.547 1 55.25 128 MET B N 1
ATOM 3705 C CA . MET B 1 128 ? -12.703 -2.262 -18.203 1 55.25 128 MET B CA 1
ATOM 3706 C C . MET B 1 128 ? -13.531 -0.982 -18.094 1 55.25 128 MET B C 1
ATOM 3708 O O . MET B 1 128 ? -14.258 -0.784 -17.125 1 55.25 128 MET B O 1
ATOM 3712 N N . MET B 1 129 ? -13.492 -0.137 -19.094 1 58.12 129 MET B N 1
ATOM 3713 C CA . MET B 1 129 ? -14.227 1.12 -19 1 58.12 129 MET B CA 1
ATOM 3714 C C . MET B 1 129 ? -15.578 1.006 -19.703 1 58.12 129 MET B C 1
ATOM 3716 O O . MET B 1 129 ? -16.344 1.972 -19.75 1 58.12 129 MET B O 1
ATOM 3720 N N . ALA B 1 130 ? -15.898 -0.225 -20.125 1 59.75 130 ALA B N 1
ATOM 3721 C CA . ALA B 1 130 ? -17.188 -0.391 -20.812 1 59.75 130 ALA B CA 1
ATOM 3722 C C . ALA B 1 130 ? -18.312 -0.555 -19.812 1 59.75 130 ALA B C 1
ATOM 3724 O O . ALA B 1 130 ? -18.078 -0.857 -18.641 1 59.75 130 ALA B O 1
ATOM 3725 N N . ASP B 1 131 ? -19.516 -0.096 -20.078 1 72.5 131 ASP B N 1
ATOM 3726 C CA . ASP B 1 131 ? -20.719 -0.298 -19.281 1 72.5 131 ASP B CA 1
ATOM 3727 C C . ASP B 1 131 ? -21.109 -1.775 -19.234 1 72.5 131 ASP B C 1
ATOM 3729 O O . ASP B 1 131 ? -22.078 -2.191 -19.859 1 72.5 131 ASP B O 1
ATOM 3733 N N . ILE B 1 132 ? -20.375 -2.555 -18.578 1 78.75 132 ILE B N 1
ATOM 3734 C CA . ILE B 1 132 ? -20.547 -3.996 -18.438 1 78.75 132 ILE B CA 1
ATOM 3735 C C . ILE B 1 132 ? -20.641 -4.359 -16.953 1 78.75 132 ILE B C 1
ATOM 3737 O O . ILE B 1 132 ? -19.797 -3.955 -16.156 1 78.75 132 ILE B O 1
ATOM 3741 N N . PRO B 1 133 ? -21.75 -4.977 -16.625 1 83.62 133 PRO B N 1
ATOM 3742 C CA . PRO B 1 133 ? -21.812 -5.441 -15.242 1 83.62 133 PRO B CA 1
ATOM 3743 C C . PRO B 1 133 ? -20.734 -6.477 -14.93 1 83.62 133 PRO B C 1
ATOM 3745 O O . PRO B 1 133 ? -20.266 -7.188 -15.828 1 83.62 133 PRO B O 1
ATOM 3748 N N . VAL B 1 134 ? -20.391 -6.656 -13.727 1 84.12 134 VAL B N 1
ATOM 3749 C CA . VAL B 1 134 ? -19.297 -7.516 -13.273 1 84.12 134 VAL B CA 1
ATOM 3750 C C . VAL B 1 134 ? -19.609 -8.969 -13.609 1 84.12 134 VAL B C 1
ATOM 3752 O O . VAL B 1 134 ? -18.734 -9.711 -14.055 1 84.12 134 VAL B O 1
ATOM 3755 N N . HIS B 1 135 ? -20.875 -9.352 -13.43 1 86.06 135 HIS B N 1
ATOM 3756 C CA . HIS B 1 135 ? -21.219 -10.758 -13.648 1 86.06 135 HIS B CA 1
ATOM 3757 C C . HIS B 1 135 ? -21.094 -11.133 -15.117 1 86.06 135 HIS B C 1
ATOM 3759 O O . HIS B 1 135 ? -21.047 -12.312 -15.461 1 86.06 135 HIS B O 1
ATOM 3765 N N . LYS B 1 136 ? -21.016 -10.141 -15.969 1 83.12 136 LYS B N 1
ATOM 3766 C CA . LYS B 1 136 ? -20.891 -10.391 -17.406 1 83.12 136 LYS B CA 1
ATOM 3767 C C . LYS B 1 136 ? -19.438 -10.375 -17.844 1 83.12 136 LYS B C 1
ATOM 3769 O O . LYS B 1 136 ? -19.109 -10.766 -18.969 1 83.12 136 LYS B O 1
ATOM 3774 N N . MET B 1 137 ? -18.688 -9.922 -16.953 1 78.25 137 MET B N 1
ATOM 3775 C CA . MET B 1 137 ? -17.25 -9.992 -17.25 1 78.25 137 MET B CA 1
ATOM 3776 C C . MET B 1 137 ? -16.766 -11.438 -17.25 1 78.25 137 MET B C 1
ATOM 3778 O O . MET B 1 137 ? -16.922 -12.148 -16.25 1 78.25 137 MET B O 1
ATOM 3782 N N . MET B 1 138 ? -16.203 -11.898 -18.344 1 77.31 138 MET B N 1
ATOM 3783 C CA . MET B 1 138 ? -15.789 -13.289 -18.453 1 77.31 138 MET B CA 1
ATOM 3784 C C . MET B 1 138 ? -16.891 -14.234 -17.984 1 77.31 138 MET B C 1
ATOM 3786 O O . MET B 1 138 ? -16.641 -15.117 -17.156 1 77.31 138 MET B O 1
ATOM 3790 N N . GLU B 1 139 ? -17.969 -14 -18.422 1 82.25 139 GLU B N 1
ATOM 3791 C CA . GLU B 1 139 ? -19.188 -14.68 -17.984 1 82.25 139 GLU B CA 1
ATOM 3792 C C . GLU B 1 139 ? -19.031 -16.188 -18.047 1 82.25 139 GLU B C 1
ATOM 3794 O O . GLU B 1 139 ? -19.438 -16.906 -17.125 1 82.25 139 GLU B O 1
ATOM 3799 N N . ARG B 1 140 ? -18.453 -16.703 -19.062 1 80.25 140 ARG B N 1
ATOM 3800 C CA . ARG B 1 140 ? -18.281 -18.141 -19.203 1 80.25 140 ARG B CA 1
ATOM 3801 C C . ARG B 1 140 ? -17.391 -18.688 -18.078 1 80.25 140 ARG B C 1
ATOM 3803 O O . ARG B 1 140 ? -17.688 -19.734 -17.516 1 80.25 140 ARG B O 1
ATOM 3810 N N . LEU B 1 141 ? -16.375 -18.016 -17.859 1 82.69 141 LEU B N 1
ATOM 3811 C CA . LEU B 1 141 ? -15.469 -18.422 -16.797 1 82.69 141 LEU B CA 1
ATOM 3812 C C . LEU B 1 141 ? -16.156 -18.406 -15.438 1 82.69 141 LEU B C 1
ATOM 3814 O O . LEU B 1 141 ? -16.094 -19.375 -14.68 1 82.69 141 LEU B O 1
ATOM 3818 N N . GLN B 1 142 ? -16.797 -17.375 -15.203 1 85.12 142 GLN B N 1
ATOM 3819 C CA . GLN B 1 142 ? -17.484 -17.219 -13.922 1 85.12 142 GLN B CA 1
ATOM 3820 C C . GLN B 1 142 ? -18.547 -18.297 -13.734 1 85.12 142 GLN B C 1
ATOM 3822 O O . GLN B 1 142 ? -18.703 -18.844 -12.641 1 85.12 142 GLN B O 1
ATOM 3827 N N . ASN B 1 143 ? -19.156 -18.578 -14.781 1 88.31 143 ASN B N 1
ATOM 3828 C CA . ASN B 1 143 ? -20.219 -19.562 -14.711 1 88.31 143 ASN B CA 1
ATOM 3829 C C . ASN B 1 143 ? -19.672 -20.984 -14.594 1 88.31 143 ASN B C 1
ATOM 3831 O O . ASN B 1 143 ? -20.391 -21.906 -14.188 1 88.31 143 ASN B O 1
ATOM 3835 N N . SER B 1 144 ? -18.5 -21.125 -14.969 1 90 144 SER B N 1
ATOM 3836 C CA . SER B 1 144 ? -17.859 -22.438 -14.852 1 90 144 SER B CA 1
ATOM 3837 C C . SER B 1 144 ? -17.516 -22.75 -13.406 1 90 144 SER B C 1
ATOM 3839 O O . SER B 1 144 ? -17.359 -23.922 -13.039 1 90 144 SER B O 1
ATOM 3841 N N . TYR B 1 145 ? -17.391 -21.719 -12.594 1 92.12 145 TYR B N 1
ATOM 3842 C CA . TYR B 1 145 ? -17.031 -21.891 -11.188 1 92.12 145 TYR B CA 1
ATOM 3843 C C . TYR B 1 145 ? -17.906 -21 -10.305 1 92.12 145 TYR B C 1
ATOM 3845 O O . TYR B 1 145 ? -17.391 -20.172 -9.555 1 92.12 145 TYR B O 1
ATOM 3853 N N . PRO B 1 146 ? -19.141 -21.25 -10.234 1 91.94 146 PRO B N 1
ATOM 3854 C CA . PRO B 1 146 ? -20.062 -20.344 -9.547 1 91.94 146 PRO B CA 1
ATOM 3855 C C . PRO B 1 146 ? -19.828 -20.297 -8.047 1 91.94 146 PRO B C 1
ATOM 3857 O O . PRO B 1 146 ? -19.938 -19.219 -7.438 1 91.94 146 PRO B O 1
ATOM 3860 N N . GLU B 1 147 ? -19.547 -21.469 -7.445 1 93.31 147 GLU B N 1
ATOM 3861 C CA . GLU B 1 147 ? -19.312 -21.469 -6.004 1 93.31 147 GLU B CA 1
ATOM 3862 C C . GLU B 1 147 ? -18.062 -20.672 -5.641 1 93.31 147 GLU B C 1
ATOM 3864 O O . GLU B 1 147 ? -18.094 -19.875 -4.695 1 93.31 147 GLU B O 1
ATOM 3869 N N . ARG B 1 148 ? -17.062 -20.906 -6.398 1 94.19 148 ARG B N 1
ATOM 3870 C CA . ARG B 1 148 ? -15.82 -20.172 -6.184 1 94.19 148 ARG B CA 1
ATOM 3871 C C . ARG B 1 148 ? -16.016 -18.688 -6.438 1 94.19 148 ARG B C 1
ATOM 3873 O O . ARG B 1 148 ? -15.547 -17.844 -5.66 1 94.19 148 ARG B O 1
ATOM 3880 N N . ARG B 1 149 ? -16.703 -18.391 -7.461 1 94.06 149 ARG B N 1
ATOM 3881 C CA . ARG B 1 149 ? -17.031 -17 -7.781 1 94.06 149 ARG B CA 1
ATOM 3882 C C . ARG B 1 149 ? -17.766 -16.328 -6.629 1 94.06 149 ARG B C 1
ATOM 3884 O O . ARG B 1 149 ? -17.391 -15.234 -6.207 1 94.06 149 ARG B O 1
ATOM 3891 N N . ASP B 1 150 ? -18.734 -16.984 -6.141 1 93.44 150 ASP B N 1
ATOM 3892 C CA . ASP B 1 150 ? -19.562 -16.406 -5.09 1 93.44 150 ASP B CA 1
ATOM 3893 C C . ASP B 1 150 ? -18.781 -16.234 -3.795 1 93.44 150 ASP B C 1
ATOM 3895 O O . ASP B 1 150 ? -18.922 -15.227 -3.102 1 93.44 150 ASP B O 1
ATOM 3899 N N . GLU B 1 151 ? -18 -17.172 -3.494 1 95.12 151 GLU B N 1
ATOM 3900 C CA . GLU B 1 151 ? -17.125 -17.078 -2.322 1 95.12 151 GLU B CA 1
ATOM 3901 C C . GLU B 1 151 ? -16.188 -15.875 -2.426 1 95.12 151 GLU B C 1
ATOM 3903 O O . GLU B 1 151 ? -16.047 -15.102 -1.476 1 95.12 151 GLU B O 1
ATOM 3908 N N . LEU B 1 152 ? -15.594 -15.734 -3.557 1 96.25 152 LEU B N 1
ATOM 3909 C CA . LEU B 1 152 ? -14.664 -14.641 -3.793 1 96.25 152 LEU B CA 1
ATOM 3910 C C . LEU B 1 152 ? -15.391 -13.297 -3.773 1 96.25 152 LEU B C 1
ATOM 3912 O O . LEU B 1 152 ? -14.883 -12.32 -3.219 1 96.25 152 LEU B O 1
ATOM 3916 N N . ALA B 1 153 ? -16.531 -13.25 -4.371 1 93.56 153 ALA B N 1
ATOM 3917 C CA . ALA B 1 153 ? -17.328 -12.016 -4.41 1 93.56 153 ALA B CA 1
ATOM 3918 C C . ALA B 1 153 ? -17.672 -11.547 -3.002 1 93.56 153 ALA B C 1
ATOM 3920 O O . ALA B 1 153 ? -17.531 -10.367 -2.684 1 93.56 153 ALA B O 1
ATOM 3921 N N . VAL B 1 154 ? -18.062 -12.453 -2.199 1 92.31 154 VAL B N 1
ATOM 3922 C CA . VAL B 1 154 ? -18.422 -12.141 -0.819 1 92.31 154 VAL B CA 1
ATOM 3923 C C . VAL B 1 154 ? -17.172 -11.688 -0.057 1 92.31 154 VAL B C 1
ATOM 3925 O O . VAL B 1 154 ? -17.203 -10.664 0.627 1 92.31 154 VAL B O 1
ATOM 3928 N N . MET B 1 155 ? -16.172 -12.359 -0.184 1 93.75 155 MET B N 1
ATOM 3929 C CA . MET B 1 155 ? -14.93 -12.07 0.534 1 93.75 155 MET B CA 1
ATOM 3930 C C . MET B 1 155 ? -14.391 -10.695 0.151 1 93.75 155 MET B C 1
ATOM 3932 O O . MET B 1 155 ? -13.953 -9.938 1.015 1 93.75 155 MET B O 1
ATOM 3936 N N . LEU B 1 156 ? -14.477 -10.391 -1.144 1 93 156 LEU B N 1
ATOM 3937 C CA . LEU B 1 156 ? -13.906 -9.141 -1.648 1 93 156 LEU B CA 1
ATOM 3938 C C . LEU B 1 156 ? -14.922 -8.008 -1.562 1 93 156 LEU B C 1
ATOM 3940 O O . LEU B 1 156 ? -14.586 -6.852 -1.846 1 93 156 LEU B O 1
ATOM 3944 N N . GLY B 1 157 ? -16.094 -8.312 -1.178 1 88.5 157 GLY B N 1
ATOM 3945 C CA . GLY B 1 157 ? -17.141 -7.305 -1.081 1 88.5 157 GLY B CA 1
ATOM 3946 C C . GLY B 1 157 ? -17.562 -6.766 -2.43 1 88.5 157 GLY B C 1
ATOM 3947 O O . GLY B 1 157 ? -17.719 -5.555 -2.6 1 88.5 157 GLY B O 1
ATOM 3948 N N . ILE B 1 158 ? -17.719 -7.633 -3.344 1 89.69 158 ILE B N 1
ATOM 3949 C CA . ILE B 1 158 ? -18.078 -7.246 -4.703 1 89.69 158 ILE B CA 1
ATOM 3950 C C . ILE B 1 158 ? -19.562 -7.535 -4.945 1 89.69 158 ILE B C 1
ATOM 3952 O O . ILE B 1 158 ? -20.062 -8.609 -4.594 1 89.69 158 ILE B O 1
ATOM 3956 N N . ASP B 1 159 ? -20.188 -6.535 -5.48 1 87.56 159 ASP B N 1
ATOM 3957 C CA . ASP B 1 159 ? -21.516 -6.738 -6.039 1 87.56 159 ASP B CA 1
ATOM 3958 C C . ASP B 1 159 ? -21.438 -7.055 -7.531 1 87.56 159 ASP B C 1
ATOM 3960 O O . ASP B 1 159 ? -20.984 -6.227 -8.328 1 87.56 159 ASP B O 1
ATOM 3964 N N . LEU B 1 160 ? -21.922 -8.156 -7.832 1 89.56 160 LEU B N 1
ATOM 3965 C CA . LEU B 1 160 ? -21.797 -8.633 -9.203 1 89.56 160 LEU B CA 1
ATOM 3966 C C . LEU B 1 160 ? -22.625 -7.781 -10.156 1 89.56 160 LEU B C 1
ATOM 3968 O O . LEU B 1 160 ? -22.438 -7.832 -11.367 1 89.56 160 LEU B O 1
ATOM 3972 N N . ASN B 1 161 ? -23.453 -6.98 -9.641 1 87.56 161 ASN B N 1
ATOM 3973 C CA . ASN B 1 161 ? -24.281 -6.117 -10.469 1 87.56 161 ASN B CA 1
ATOM 3974 C C . ASN B 1 161 ? -23.641 -4.75 -10.688 1 87.56 161 ASN B C 1
ATOM 3976 O O . ASN B 1 161 ? -24.141 -3.936 -11.461 1 87.56 161 AS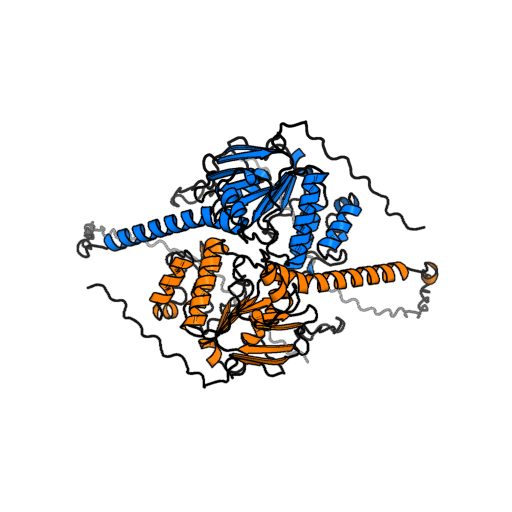N B O 1
ATOM 3980 N N . TRP B 1 162 ? -22.547 -4.602 -9.984 1 85.5 162 TRP B N 1
ATOM 3981 C CA . TRP B 1 162 ? -21.812 -3.373 -10.242 1 85.5 162 TRP B CA 1
ATOM 3982 C C . TRP B 1 162 ? -21.516 -3.217 -11.734 1 85.5 162 TRP B C 1
ATOM 3984 O O . TRP B 1 162 ? -21.188 -4.191 -12.414 1 85.5 162 TRP B O 1
ATOM 3994 N N . ARG B 1 163 ? -21.656 -2.023 -12.156 1 84.69 163 ARG B N 1
ATOM 3995 C CA . ARG B 1 163 ? -21.234 -1.728 -13.523 1 84.69 163 ARG B CA 1
ATOM 3996 C C . ARG B 1 163 ? -19.812 -1.178 -13.555 1 84.69 163 ARG B C 1
ATOM 3998 O O . ARG B 1 163 ? -19.484 -0.234 -12.828 1 84.69 163 ARG B O 1
ATOM 4005 N N . MET B 1 164 ? -18.984 -1.585 -14.406 1 82.06 164 MET B N 1
ATOM 4006 C CA . MET B 1 164 ? -17.547 -1.359 -14.406 1 82.06 164 MET B CA 1
ATOM 4007 C C . MET B 1 164 ? -17.234 0.126 -14.547 1 82.06 164 MET B C 1
ATOM 4009 O O . MET B 1 164 ? -16.328 0.637 -13.883 1 82.06 164 MET B O 1
ATOM 4013 N N . HIS B 1 165 ? -17.922 0.789 -15.344 1 76.25 165 HIS B N 1
ATOM 4014 C CA . HIS B 1 165 ? -17.625 2.191 -15.609 1 76.25 165 HIS B CA 1
ATOM 4015 C C . HIS B 1 165 ? -17.938 3.062 -14.398 1 76.25 165 HIS B C 1
ATOM 4017 O O . HIS B 1 165 ? -17.469 4.199 -14.312 1 76.25 165 HIS B O 1
ATOM 4023 N N . GLN B 1 166 ? -18.688 2.566 -13.492 1 78.5 166 GLN B N 1
ATOM 4024 C CA . GLN B 1 166 ? -19.094 3.33 -12.32 1 78.5 166 GLN B CA 1
ATOM 4025 C C . GLN B 1 166 ? -18.219 3.014 -11.117 1 78.5 166 GLN B C 1
ATOM 4027 O O . GLN B 1 166 ? -18.359 3.629 -10.055 1 78.5 166 GLN B O 1
ATOM 4032 N N . LEU B 1 167 ? -17.328 2.164 -11.328 1 78.94 167 LEU B N 1
ATOM 4033 C CA . LEU B 1 167 ? -16.547 1.682 -10.188 1 78.94 167 LEU B CA 1
ATOM 4034 C C . LEU B 1 167 ? -15.367 2.605 -9.906 1 78.94 167 LEU B C 1
ATOM 4036 O O . LEU B 1 167 ? -14.75 3.135 -10.836 1 78.94 167 LEU B O 1
ATOM 4040 N N . SER B 1 168 ? -15.148 2.809 -8.633 1 71.94 168 SER B N 1
ATOM 4041 C CA . SER B 1 168 ? -13.898 3.447 -8.234 1 71.94 168 SER B CA 1
ATOM 4042 C C . SER B 1 168 ? -12.695 2.582 -8.594 1 71.94 168 SER B C 1
ATOM 4044 O O . SER B 1 168 ? -12.852 1.418 -8.969 1 71.94 168 SER B O 1
ATOM 4046 N N . ASP B 1 169 ? -11.469 3.123 -8.508 1 71.5 169 ASP B N 1
ATOM 4047 C CA . ASP B 1 169 ? -10.25 2.367 -8.781 1 71.5 169 ASP B CA 1
ATOM 4048 C C . ASP B 1 169 ? -10.109 1.184 -7.828 1 71.5 169 ASP B C 1
ATOM 4050 O O . ASP B 1 169 ? -9.727 0.088 -8.242 1 71.5 169 ASP B O 1
ATOM 4054 N N . GLY B 1 170 ? -10.43 1.457 -6.625 1 76.19 170 GLY B N 1
ATOM 4055 C CA . GLY B 1 170 ? -10.352 0.378 -5.656 1 76.19 170 GLY B CA 1
ATOM 4056 C C . GLY B 1 170 ? -11.336 -0.744 -5.93 1 76.19 170 GLY B C 1
ATOM 4057 O O . GLY B 1 170 ? -11 -1.921 -5.789 1 76.19 170 GLY B O 1
ATOM 4058 N N . GLN B 1 171 ? -12.5 -0.383 -6.289 1 79.06 171 GLN B N 1
ATOM 4059 C CA . GLN B 1 171 ? -13.508 -1.38 -6.629 1 79.06 171 GLN B CA 1
ATOM 4060 C C . GLN B 1 171 ? -13.109 -2.166 -7.875 1 79.06 171 GLN B C 1
ATOM 4062 O O . GLN B 1 171 ? -13.297 -3.383 -7.934 1 79.06 171 GLN B O 1
ATOM 4067 N N . ARG B 1 172 ? -12.609 -1.484 -8.734 1 82.5 172 ARG B N 1
ATOM 4068 C CA . ARG B 1 172 ? -12.148 -2.133 -9.953 1 82.5 172 ARG B CA 1
ATOM 4069 C C . ARG B 1 172 ? -11.055 -3.15 -9.656 1 82.5 172 ARG B C 1
ATOM 4071 O O . ARG B 1 172 ? -11.031 -4.234 -10.242 1 82.5 172 ARG B O 1
ATOM 4078 N N . ARG B 1 173 ? -10.25 -2.785 -8.82 1 84.25 173 ARG B N 1
ATOM 4079 C CA . ARG B 1 173 ? -9.18 -3.697 -8.43 1 84.25 173 ARG B CA 1
ATOM 4080 C C . ARG B 1 173 ? -9.734 -4.961 -7.785 1 84.25 173 ARG B C 1
ATOM 4082 O O . ARG B 1 173 ? -9.258 -6.062 -8.055 1 84.25 173 ARG B O 1
ATOM 4089 N N . ARG B 1 174 ? -10.672 -4.809 -6.996 1 88.38 174 ARG B N 1
ATOM 4090 C CA . ARG B 1 174 ? -11.305 -5.969 -6.375 1 88.38 174 ARG B CA 1
ATOM 4091 C C . ARG B 1 174 ? -11.883 -6.902 -7.434 1 88.38 174 ARG B C 1
ATOM 4093 O O . ARG B 1 174 ? -11.766 -8.125 -7.32 1 88.38 174 ARG B O 1
ATOM 4100 N N . VAL B 1 175 ? -12.516 -6.297 -8.383 1 88.06 175 VAL B N 1
ATOM 4101 C CA . VAL B 1 175 ? -13.094 -7.094 -9.469 1 88.06 175 VAL B CA 1
ATOM 4102 C C . VAL B 1 175 ? -11.977 -7.809 -10.227 1 88.06 175 VAL B C 1
ATOM 4104 O O . VAL B 1 175 ? -12.117 -8.977 -10.602 1 88.06 175 VAL B O 1
ATOM 4107 N N . GLN B 1 176 ? -10.891 -7.129 -10.438 1 85.94 176 GLN B N 1
ATOM 4108 C CA . GLN B 1 176 ? -9.742 -7.738 -11.094 1 85.94 176 GLN B CA 1
ATOM 4109 C C . GLN B 1 176 ? -9.25 -8.961 -10.328 1 85.94 176 GLN B C 1
ATOM 4111 O O . GLN B 1 176 ? -8.945 -9.992 -10.922 1 85.94 176 GLN B O 1
ATOM 4116 N N . ILE B 1 177 ? -9.148 -8.812 -9.086 1 91.75 177 ILE B N 1
ATOM 4117 C CA . ILE B 1 177 ? -8.703 -9.914 -8.242 1 91.75 177 ILE B CA 1
ATOM 4118 C C . ILE B 1 177 ? -9.68 -11.086 -8.367 1 91.75 177 ILE B C 1
ATOM 4120 O O . ILE B 1 177 ? -9.266 -12.234 -8.523 1 91.75 177 ILE B O 1
ATOM 4124 N N . LEU B 1 178 ? -10.953 -10.75 -8.32 1 92.62 178 LEU B N 1
ATOM 4125 C CA . LEU B 1 178 ? -11.977 -11.773 -8.477 1 92.62 178 LEU B CA 1
ATOM 4126 C C . LEU B 1 178 ? -11.789 -12.547 -9.773 1 92.62 178 LEU B C 1
ATOM 4128 O O . LEU B 1 178 ? -11.719 -13.773 -9.766 1 92.62 178 LEU B O 1
ATOM 4132 N N . LEU B 1 179 ? -11.664 -11.891 -10.812 1 89.12 179 LEU B N 1
ATOM 4133 C CA . LEU B 1 179 ? -11.57 -12.508 -12.133 1 89.12 179 LEU B CA 1
ATOM 4134 C C . LEU B 1 179 ? -10.273 -13.297 -12.273 1 89.12 179 LEU B C 1
ATOM 4136 O O . LEU B 1 179 ? -10.234 -14.312 -12.969 1 89.12 179 LEU B O 1
ATOM 4140 N N . GLY B 1 180 ? -9.289 -12.844 -11.594 1 89.56 180 GLY B N 1
ATOM 4141 C CA . GLY B 1 180 ? -8.008 -13.531 -11.641 1 89.56 180 GLY B CA 1
ATOM 4142 C C . GLY B 1 180 ? -7.988 -14.805 -10.812 1 89.56 180 GLY B C 1
ATOM 4143 O O . GLY B 1 180 ? -7.168 -15.695 -11.047 1 89.56 180 GLY B O 1
ATOM 4144 N N . LEU B 1 181 ? -8.891 -14.898 -9.898 1 94.12 181 LEU B N 1
ATOM 4145 C CA . LEU B 1 181 ? -8.805 -16 -8.938 1 94.12 181 LEU B CA 1
ATOM 4146 C C . LEU B 1 181 ? -9.945 -16.984 -9.148 1 94.12 181 LEU B C 1
ATOM 4148 O O . LEU B 1 181 ? -9.953 -18.078 -8.562 1 94.12 181 LEU B O 1
ATOM 4152 N N . VAL B 1 182 ? -10.867 -16.641 -9.953 1 92.88 182 VAL B N 1
ATOM 4153 C CA . VAL B 1 182 ? -12.062 -17.469 -10.102 1 92.88 182 VAL B CA 1
ATOM 4154 C C . VAL B 1 182 ? -11.688 -18.844 -10.641 1 92.88 182 VAL B C 1
ATOM 4156 O O . VAL B 1 182 ? -12.219 -19.859 -10.195 1 92.88 182 VAL B O 1
ATOM 4159 N N . ARG B 1 183 ? -10.797 -18.875 -11.562 1 91.06 183 ARG B N 1
ATOM 4160 C CA . ARG B 1 183 ? -10.328 -20.172 -12.055 1 91.06 183 ARG B CA 1
ATOM 4161 C C . ARG B 1 183 ? -9.336 -20.797 -11.086 1 91.06 183 ARG B C 1
ATOM 4163 O O . ARG B 1 183 ? -8.398 -20.141 -10.641 1 91.06 183 ARG B O 1
ATOM 4170 N N . PRO B 1 184 ? -9.539 -22 -10.867 1 92.44 184 PRO B N 1
ATOM 4171 C CA . PRO B 1 184 ? -8.539 -22.656 -10.023 1 92.44 184 PRO B CA 1
ATOM 4172 C C . PRO B 1 184 ? -7.148 -22.656 -10.641 1 92.44 184 PRO B C 1
ATOM 4174 O O . PRO B 1 184 ? -7.008 -22.844 -11.852 1 92.44 184 PRO B O 1
ATOM 4177 N N . PHE B 1 185 ? -6.141 -22.453 -9.844 1 93.06 185 PHE B N 1
ATOM 4178 C CA . PHE B 1 185 ? -4.762 -22.328 -10.312 1 93.06 185 PHE B CA 1
ATOM 4179 C C . PHE B 1 185 ? -3.844 -23.281 -9.539 1 93.06 185 PHE B C 1
ATOM 4181 O O . PHE B 1 185 ? -4.125 -23.625 -8.398 1 93.06 185 PHE B O 1
ATOM 4188 N N . LYS B 1 186 ? -2.783 -23.641 -10.195 1 94.44 186 LYS B N 1
ATOM 4189 C CA . LYS B 1 186 ? -1.713 -24.375 -9.539 1 94.44 186 LYS B CA 1
ATOM 4190 C C . LYS B 1 186 ? -0.585 -23.438 -9.102 1 94.44 186 LYS B C 1
ATOM 4192 O O . LYS B 1 186 ? 0.113 -23.719 -8.125 1 94.44 186 LYS B O 1
ATOM 4197 N N . ILE B 1 187 ? -0.429 -22.359 -9.867 1 95.94 187 ILE B N 1
ATOM 4198 C CA . ILE B 1 187 ? 0.556 -21.312 -9.57 1 95.94 187 ILE B CA 1
ATOM 4199 C C . ILE B 1 187 ? -0.127 -19.953 -9.531 1 95.94 187 ILE B C 1
ATOM 4201 O O . ILE B 1 187 ? -0.898 -19.609 -10.43 1 95.94 187 ILE B O 1
ATOM 4205 N N . LEU B 1 188 ? 0.101 -19.25 -8.492 1 96.75 188 LEU B N 1
ATOM 4206 C CA . LEU B 1 188 ? -0.407 -17.891 -8.367 1 96.75 188 LEU B CA 1
ATOM 4207 C C . LEU B 1 188 ? 0.732 -16.906 -8.133 1 96.75 188 LEU B C 1
ATOM 4209 O O . LEU B 1 188 ? 1.517 -17.062 -7.195 1 96.75 188 LEU B O 1
ATOM 4213 N N . LEU B 1 189 ? 0.87 -15.969 -9.023 1 96.88 189 LEU B N 1
ATOM 4214 C CA . LEU B 1 189 ? 1.852 -14.891 -8.922 1 96.88 189 LEU B CA 1
ATOM 4215 C C . LEU B 1 189 ? 1.175 -13.562 -8.594 1 96.88 189 LEU B C 1
ATOM 4217 O O . LEU B 1 189 ? 0.322 -13.094 -9.344 1 96.88 189 LEU B O 1
ATOM 4221 N N . LEU B 1 190 ? 1.529 -13.016 -7.465 1 95.62 190 LEU B N 1
ATOM 4222 C CA . LEU B 1 190 ? 0.921 -11.773 -6.996 1 95.62 190 LEU B CA 1
ATOM 4223 C C . LEU B 1 190 ? 1.959 -10.664 -6.906 1 95.62 190 LEU B C 1
ATOM 4225 O O . LEU B 1 190 ? 2.98 -10.812 -6.234 1 95.62 190 LEU B O 1
ATOM 4229 N N . ASP B 1 191 ? 1.694 -9.609 -7.574 1 93.69 191 ASP B N 1
ATOM 4230 C CA . ASP B 1 191 ? 2.598 -8.461 -7.582 1 93.69 191 ASP B CA 1
ATOM 4231 C C . ASP B 1 191 ? 1.928 -7.23 -6.98 1 93.69 191 ASP B C 1
ATOM 4233 O O . ASP B 1 191 ? 1.228 -6.496 -7.676 1 93.69 191 ASP B O 1
ATOM 4237 N N . GLU B 1 192 ? 2.164 -6.98 -5.703 1 89.5 192 GLU B N 1
ATOM 4238 C CA . GLU B 1 192 ? 1.707 -5.82 -4.949 1 89.5 192 GLU B CA 1
ATOM 4239 C C . GLU B 1 192 ? 0.204 -5.609 -5.117 1 89.5 192 GLU B C 1
ATOM 4241 O O . GLU B 1 192 ? -0.26 -4.473 -5.23 1 89.5 192 GLU B O 1
ATOM 4246 N N . ILE B 1 193 ? -0.542 -6.598 -5.117 1 85.94 193 ILE B N 1
ATOM 4247 C CA . ILE B 1 193 ? -1.943 -6.535 -5.516 1 85.94 193 ILE B CA 1
ATOM 4248 C C . ILE B 1 193 ? -2.805 -6.145 -4.316 1 85.94 193 ILE B C 1
ATOM 4250 O O . ILE B 1 193 ? -3.93 -5.668 -4.477 1 85.94 193 ILE B O 1
ATOM 4254 N N . THR B 1 194 ? -2.326 -6.27 -3.127 1 86.75 194 THR B N 1
ATOM 4255 C CA . THR B 1 194 ? -3.18 -6.098 -1.957 1 86.75 194 THR B CA 1
ATOM 4256 C C . THR B 1 194 ? -3.113 -4.664 -1.445 1 86.75 194 THR B C 1
ATOM 4258 O O . THR B 1 194 ? -3.781 -4.316 -0.469 1 86.75 194 THR B O 1
ATOM 4261 N N . THR B 1 195 ? -2.387 -3.789 -2.078 1 81.38 195 THR B N 1
ATOM 4262 C CA . THR B 1 195 ? -2.174 -2.422 -1.614 1 81.38 195 THR B CA 1
ATOM 4263 C C . THR B 1 195 ? -3.477 -1.629 -1.649 1 81.38 195 THR B C 1
ATOM 4265 O O . THR B 1 195 ? -3.646 -0.668 -0.895 1 81.38 195 THR B O 1
ATOM 4268 N N . SER B 1 196 ? -4.422 -2.016 -2.469 1 76.19 196 SER B N 1
ATOM 4269 C CA . SER B 1 196 ? -5.66 -1.254 -2.623 1 76.19 196 SER B CA 1
ATOM 4270 C C . SER B 1 196 ? -6.758 -1.791 -1.71 1 76.19 196 SER B C 1
ATOM 4272 O O . SER B 1 196 ? -7.848 -1.224 -1.643 1 76.19 196 SER B O 1
ATOM 4274 N N . LEU B 1 197 ? -6.461 -2.844 -1.049 1 88.12 197 LEU B N 1
ATOM 4275 C CA . LEU B 1 197 ? -7.457 -3.482 -0.199 1 88.12 197 LEU B CA 1
ATOM 4276 C C . LEU B 1 197 ? -7.398 -2.93 1.221 1 88.12 197 LEU B C 1
ATOM 4278 O O . LEU B 1 197 ? -6.32 -2.578 1.708 1 88.12 197 LEU B O 1
ATOM 4282 N N . ASP B 1 198 ? -8.602 -2.857 1.896 1 88.12 198 ASP B N 1
ATOM 4283 C CA . ASP B 1 198 ? -8.609 -2.494 3.309 1 88.12 198 ASP B CA 1
ATOM 4284 C C . ASP B 1 198 ? -8.078 -3.639 4.172 1 88.12 198 ASP B C 1
ATOM 4286 O O . ASP B 1 198 ? -7.832 -4.738 3.67 1 88.12 198 ASP B O 1
ATOM 4290 N N . VAL B 1 199 ? -7.934 -3.34 5.387 1 90.88 199 VAL B N 1
ATOM 4291 C CA . VAL B 1 199 ? -7.246 -4.207 6.34 1 90.88 199 VAL B CA 1
ATOM 4292 C C . VAL B 1 199 ? -7.965 -5.555 6.418 1 90.88 199 VAL B C 1
ATOM 4294 O O . VAL B 1 199 ? -7.34 -6.605 6.258 1 90.88 199 VAL B O 1
ATOM 4297 N N . CYS B 1 200 ? -9.266 -5.582 6.609 1 93.31 200 CYS B N 1
ATOM 4298 C CA . CYS B 1 200 ? -10.016 -6.812 6.84 1 93.31 200 CYS B CA 1
ATOM 4299 C C . CYS B 1 200 ? -10.094 -7.652 5.57 1 93.31 200 CYS B C 1
ATOM 4301 O O . CYS B 1 200 ? -9.93 -8.875 5.613 1 93.31 200 CYS B O 1
ATOM 4303 N N . VAL B 1 201 ? -10.336 -7.031 4.477 1 92.88 201 VAL B N 1
ATOM 4304 C CA . VAL B 1 201 ? -10.438 -7.734 3.203 1 92.88 201 VAL B CA 1
ATOM 4305 C C . VAL B 1 201 ? -9.086 -8.352 2.846 1 92.88 201 VAL B C 1
ATOM 4307 O O . VAL B 1 201 ? -9.023 -9.492 2.377 1 92.88 201 VAL B O 1
ATOM 4310 N N . ARG B 1 202 ? -8.047 -7.641 3.041 1 93.88 202 ARG B N 1
ATOM 4311 C CA . ARG B 1 202 ? -6.707 -8.164 2.795 1 93.88 202 ARG B CA 1
ATOM 4312 C C . ARG B 1 202 ? -6.449 -9.414 3.631 1 93.88 202 ARG B C 1
ATOM 4314 O O . ARG B 1 202 ? -5.957 -10.422 3.115 1 93.88 202 ARG B O 1
ATOM 4321 N N . GLN B 1 203 ? -6.781 -9.352 4.855 1 93.69 203 GLN B N 1
ATOM 4322 C CA . GLN B 1 203 ? -6.586 -10.492 5.742 1 93.69 203 GLN B CA 1
ATOM 4323 C C . GLN B 1 203 ? -7.402 -11.703 5.281 1 93.69 203 GLN B C 1
ATOM 4325 O O . GLN B 1 203 ? -6.91 -12.828 5.289 1 93.69 203 GLN B O 1
ATOM 4330 N N . ASP B 1 204 ? -8.602 -11.43 4.918 1 95.38 204 ASP B N 1
ATOM 4331 C CA . ASP B 1 204 ? -9.461 -12.516 4.441 1 95.38 204 ASP B CA 1
ATOM 4332 C C . ASP B 1 204 ? -8.883 -13.156 3.178 1 95.38 204 ASP B C 1
ATOM 4334 O O . ASP B 1 204 ? -8.898 -14.375 3.035 1 95.38 204 ASP B O 1
ATOM 4338 N N . LEU B 1 205 ? -8.445 -12.336 2.326 1 96.12 205 LEU B N 1
ATOM 4339 C CA . LEU B 1 205 ? -7.848 -12.852 1.101 1 96.12 205 LEU B CA 1
ATOM 4340 C C . LEU B 1 205 ? -6.625 -13.711 1.414 1 96.12 205 LEU B C 1
ATOM 4342 O O . LEU B 1 205 ? -6.473 -14.797 0.859 1 96.12 205 LEU B O 1
ATOM 4346 N N . LEU B 1 206 ? -5.797 -13.258 2.26 1 96.25 206 LEU B N 1
ATOM 4347 C CA . LEU B 1 206 ? -4.59 -13.992 2.621 1 96.25 206 LEU B CA 1
ATOM 4348 C C . LEU B 1 206 ? -4.941 -15.328 3.268 1 96.25 206 LEU B C 1
ATOM 4350 O O . LEU B 1 206 ? -4.301 -16.344 2.99 1 96.25 206 LEU B O 1
ATOM 4354 N N . LYS B 1 207 ? -5.938 -15.297 4.082 1 96.19 207 LYS B N 1
ATOM 4355 C CA . LYS B 1 207 ? -6.402 -16.547 4.684 1 96.19 207 LYS B CA 1
ATOM 4356 C C . LYS B 1 207 ? -6.941 -17.5 3.621 1 96.19 207 LYS B C 1
ATOM 4358 O O . LYS B 1 207 ? -6.68 -18.703 3.672 1 96.19 207 LYS B O 1
ATOM 4363 N N . TRP B 1 208 ? -7.664 -16.922 2.762 1 97.19 208 TRP B N 1
ATOM 4364 C CA . TRP B 1 208 ? -8.211 -17.719 1.663 1 97.19 208 TRP B CA 1
ATOM 4365 C C . TRP B 1 208 ? -7.09 -18.344 0.84 1 97.19 208 TRP B C 1
ATOM 4367 O O . TRP B 1 208 ? -7.188 -19.5 0.427 1 97.19 208 TRP B O 1
ATOM 4377 N N . LEU B 1 209 ? -6.055 -17.688 0.637 1 97.44 209 LEU B N 1
ATOM 4378 C CA . LEU B 1 209 ? -4.922 -18.188 -0.137 1 97.44 209 LEU B CA 1
ATOM 4379 C C . LEU B 1 209 ? -4.203 -19.312 0.61 1 97.44 209 LEU B C 1
ATOM 4381 O O . LEU B 1 209 ? -3.666 -20.234 -0.009 1 97.44 209 LEU B O 1
ATOM 4385 N N . VAL B 1 210 ? -4.16 -19.25 1.884 1 97.62 210 VAL B N 1
ATOM 4386 C CA . VAL B 1 210 ? -3.598 -20.328 2.674 1 97.62 210 VAL B CA 1
ATOM 4387 C C . VAL B 1 210 ? -4.395 -21.609 2.426 1 97.62 210 VAL B C 1
ATOM 4389 O O . VAL B 1 210 ? -3.812 -22.688 2.232 1 97.62 210 VAL B O 1
ATOM 4392 N N . LYS B 1 211 ? -5.68 -21.422 2.426 1 96.19 211 LYS B N 1
ATOM 4393 C CA . LYS B 1 211 ? -6.547 -22.562 2.166 1 96.19 211 LYS B CA 1
ATOM 4394 C C . LYS B 1 211 ? -6.281 -23.156 0.785 1 96.19 211 LYS B C 1
ATOM 4396 O O . LYS B 1 211 ? -6.207 -24.375 0.63 1 96.19 211 LYS B O 1
ATOM 4401 N N . GLU B 1 212 ? -6.109 -22.297 -0.191 1 96.38 212 GLU B N 1
ATOM 4402 C CA . GLU B 1 212 ? -5.812 -22.75 -1.551 1 96.38 212 GLU B CA 1
ATOM 4403 C C . GLU B 1 212 ? -4.512 -23.531 -1.603 1 96.38 212 GLU B C 1
ATOM 4405 O O . GLU B 1 212 ? -4.418 -24.547 -2.311 1 96.38 212 GLU B O 1
ATOM 4410 N N . SER B 1 213 ? -3.535 -23.141 -0.897 1 96.5 213 SER B N 1
ATOM 4411 C CA . SER B 1 213 ? -2.238 -23.812 -0.868 1 96.5 213 SER B CA 1
ATOM 4412 C C . SER B 1 213 ? -2.311 -25.125 -0.094 1 96.5 213 SER B C 1
ATOM 4414 O O . SER B 1 213 ? -1.88 -26.172 -0.589 1 96.5 213 SER B O 1
ATOM 4416 N N . ASP B 1 214 ? -2.92 -25.125 1.023 1 95.31 214 ASP B N 1
ATOM 4417 C CA . ASP B 1 214 ? -2.93 -26.281 1.925 1 95.31 214 ASP B CA 1
ATOM 4418 C C . ASP B 1 214 ? -3.857 -27.375 1.407 1 95.31 214 ASP B C 1
ATOM 4420 O O . ASP B 1 214 ? -3.521 -28.562 1.469 1 95.31 214 ASP B O 1
ATOM 4424 N N . GLU B 1 215 ? -4.98 -26.953 0.902 1 94.62 215 GLU B N 1
ATOM 4425 C CA . GLU B 1 215 ? -5.992 -27.938 0.525 1 94.62 215 GLU B CA 1
ATOM 4426 C C . GLU B 1 215 ? -5.844 -28.359 -0.936 1 94.62 215 GLU B C 1
ATOM 4428 O O . GLU B 1 215 ? -6.031 -29.516 -1.277 1 94.62 215 GLU B O 1
ATOM 4433 N N . ARG B 1 216 ? -5.461 -27.391 -1.766 1 93.25 216 ARG B N 1
ATOM 4434 C CA . ARG B 1 216 ? -5.441 -27.688 -3.193 1 93.25 216 ARG B CA 1
ATOM 4435 C C . ARG B 1 216 ? -4.016 -27.844 -3.703 1 93.25 216 ARG B C 1
ATOM 4437 O O . ARG B 1 216 ? -3.799 -28.219 -4.855 1 93.25 216 ARG B O 1
ATOM 4444 N N . GLY B 1 217 ? -3.047 -27.453 -2.904 1 94.19 217 GLY B N 1
ATOM 4445 C CA . GLY B 1 217 ? -1.653 -27.609 -3.287 1 94.19 217 GLY B CA 1
ATOM 4446 C C . GLY B 1 217 ? -1.157 -26.5 -4.203 1 94.19 217 GLY B C 1
ATOM 4447 O O . GLY B 1 217 ? -0.187 -26.688 -4.941 1 94.19 217 GLY B O 1
ATOM 4448 N N . ALA B 1 218 ? -1.828 -25.422 -4.234 1 96.12 218 ALA B N 1
ATOM 4449 C CA . ALA B 1 218 ? -1.42 -24.281 -5.066 1 96.12 218 ALA B CA 1
ATOM 4450 C C . ALA B 1 218 ? -0.118 -23.672 -4.555 1 96.12 218 ALA B C 1
ATOM 4452 O O . ALA B 1 218 ? 0.083 -23.547 -3.346 1 96.12 218 ALA B O 1
ATOM 4453 N N . THR B 1 219 ? 0.797 -23.375 -5.48 1 97.75 219 THR B N 1
ATOM 4454 C CA . THR B 1 219 ? 2.029 -22.656 -5.168 1 97.75 219 THR B CA 1
ATOM 4455 C C . THR B 1 219 ? 1.854 -21.156 -5.391 1 97.75 219 THR B C 1
ATOM 4457 O O . THR B 1 219 ? 1.372 -20.734 -6.441 1 97.75 219 THR B O 1
ATOM 4460 N N . ILE B 1 220 ? 2.197 -20.375 -4.391 1 98 220 ILE B N 1
ATOM 4461 C CA . ILE B 1 220 ? 1.944 -18.953 -4.449 1 98 220 ILE B CA 1
ATOM 4462 C C . ILE B 1 220 ? 3.256 -18.188 -4.266 1 98 220 ILE B C 1
ATOM 4464 O O . ILE B 1 220 ? 4.023 -18.469 -3.346 1 98 220 ILE B O 1
ATOM 4468 N N . LEU B 1 221 ? 3.605 -17.312 -5.168 1 98.31 221 LEU B N 1
ATOM 4469 C CA . LEU B 1 221 ? 4.684 -16.344 -5.055 1 98.31 221 LEU B CA 1
ATOM 4470 C C . LEU B 1 221 ? 4.129 -14.922 -4.945 1 98.31 221 LEU B C 1
ATOM 4472 O O . LEU B 1 221 ? 3.49 -14.43 -5.879 1 98.31 221 LEU B O 1
ATOM 4476 N N . TYR B 1 222 ? 4.375 -14.32 -3.801 1 97.75 222 TYR B N 1
ATOM 4477 C CA . TYR B 1 222 ? 3.729 -13.062 -3.451 1 97.75 222 TYR B CA 1
ATOM 4478 C C . TYR B 1 222 ? 4.762 -11.984 -3.16 1 97.75 222 TYR B C 1
ATOM 4480 O O . TYR B 1 222 ? 5.512 -12.078 -2.186 1 97.75 222 TYR B O 1
ATOM 4488 N N . ALA B 1 223 ? 4.828 -10.953 -4.051 1 96.5 223 ALA B N 1
ATOM 4489 C CA . ALA B 1 223 ? 5.66 -9.773 -3.826 1 96.5 223 ALA B CA 1
ATOM 4490 C C . ALA B 1 223 ? 4.863 -8.656 -3.152 1 96.5 223 ALA B C 1
ATOM 4492 O O . ALA B 1 223 ? 3.838 -8.219 -3.678 1 96.5 223 ALA B O 1
ATOM 4493 N N . THR B 1 224 ? 5.344 -8.188 -2 1 93.06 224 THR B N 1
ATOM 4494 C CA . THR B 1 224 ? 4.66 -7.105 -1.3 1 93.06 224 THR B CA 1
ATOM 4495 C C . THR B 1 224 ? 5.625 -6.359 -0.38 1 93.06 224 THR B C 1
ATOM 4497 O O . THR B 1 224 ? 6.668 -6.895 -0.006 1 93.06 224 THR B O 1
ATOM 4500 N N . HIS B 1 225 ? 5.277 -5.129 -0.106 1 91.25 225 HIS B N 1
ATOM 4501 C CA . HIS B 1 225 ? 5.996 -4.336 0.885 1 91.25 225 HIS B CA 1
ATOM 4502 C C . HIS B 1 225 ? 5.172 -4.16 2.154 1 91.25 225 HIS B C 1
ATOM 4504 O O . HIS B 1 225 ? 5.582 -3.449 3.076 1 91.25 225 HIS B O 1
ATOM 4510 N N . ILE B 1 226 ? 4.098 -4.742 2.215 1 91.56 226 ILE B N 1
ATOM 4511 C CA . ILE B 1 226 ? 3.223 -4.715 3.381 1 91.56 226 ILE B CA 1
ATOM 4512 C C . ILE B 1 226 ? 3.275 -6.066 4.098 1 91.56 226 ILE B C 1
ATOM 4514 O O . ILE B 1 226 ? 2.91 -7.094 3.523 1 91.56 226 ILE B O 1
ATOM 4518 N N . PHE B 1 227 ? 3.662 -6.051 5.348 1 92.62 227 PHE B N 1
ATOM 4519 C CA . PHE B 1 227 ? 3.889 -7.316 6.031 1 92.62 227 PHE B CA 1
ATOM 4520 C C . PHE B 1 227 ? 2.865 -7.523 7.145 1 92.62 227 PHE B C 1
ATOM 4522 O O . PHE B 1 227 ? 2.938 -8.5 7.887 1 92.62 227 PHE B O 1
ATOM 4529 N N . ASP B 1 228 ? 1.861 -6.648 7.156 1 89.69 228 ASP B N 1
ATOM 4530 C CA . ASP B 1 228 ? 0.78 -6.777 8.125 1 89.69 228 ASP B CA 1
ATOM 4531 C C . ASP B 1 228 ? 0.079 -8.125 7.992 1 89.69 228 ASP B C 1
ATOM 4533 O O . ASP B 1 228 ? -0.468 -8.445 6.934 1 89.69 228 ASP B O 1
ATOM 4537 N N . GLY B 1 229 ? 0.157 -8.938 9.062 1 86.44 229 GLY B N 1
ATOM 4538 C CA . GLY B 1 229 ? -0.589 -10.188 9.078 1 86.44 229 GLY B CA 1
ATOM 4539 C C . GLY B 1 229 ? 0.121 -11.312 8.352 1 86.44 229 GLY B C 1
ATOM 4540 O O . GLY B 1 229 ? -0.463 -12.375 8.117 1 86.44 229 GLY B O 1
ATOM 4541 N N . LEU B 1 230 ? 1.361 -11.109 8.016 1 90.62 230 LEU B N 1
ATOM 4542 C CA . LEU B 1 230 ? 2.033 -12.102 7.184 1 90.62 230 LEU B CA 1
ATOM 4543 C C . LEU B 1 230 ? 2.975 -12.969 8.016 1 90.62 230 LEU B C 1
ATOM 4545 O O . LEU B 1 230 ? 3.588 -13.906 7.5 1 90.62 230 LEU B O 1
ATOM 4549 N N . ASP B 1 231 ? 3.082 -12.805 9.266 1 85.94 231 ASP B N 1
ATOM 4550 C CA . ASP B 1 231 ? 4.066 -13.469 10.109 1 85.94 231 ASP B CA 1
ATOM 4551 C C . ASP B 1 231 ? 3.891 -14.984 10.07 1 85.94 231 ASP B C 1
ATOM 4553 O O . ASP B 1 231 ? 4.871 -15.727 10.148 1 85.94 231 ASP B O 1
ATOM 4557 N N . ASP B 1 232 ? 2.686 -15.469 9.867 1 87.44 232 ASP B N 1
ATOM 4558 C CA . ASP B 1 232 ? 2.453 -16.906 9.828 1 87.44 232 ASP B CA 1
ATOM 4559 C C . ASP B 1 232 ? 1.894 -17.344 8.477 1 87.44 232 ASP B C 1
ATOM 4561 O O . ASP B 1 232 ? 1.367 -18.453 8.344 1 87.44 232 ASP B O 1
ATOM 4565 N N . TRP B 1 233 ? 2.02 -16.516 7.59 1 95.06 233 TRP B N 1
ATOM 4566 C CA . TRP B 1 233 ? 1.405 -16.781 6.293 1 95.06 233 TRP B CA 1
ATOM 4567 C C . TRP B 1 233 ? 2.375 -17.5 5.367 1 95.06 233 TRP B C 1
ATOM 4569 O O . TRP B 1 233 ? 2.01 -18.484 4.727 1 95.06 233 TRP B O 1
ATOM 4579 N N . ALA B 1 234 ? 3.637 -17.094 5.355 1 96.5 234 ALA B N 1
ATOM 4580 C CA . ALA B 1 234 ? 4.609 -17.594 4.383 1 96.5 234 ALA B CA 1
ATOM 4581 C C . ALA B 1 234 ? 5.25 -18.891 4.855 1 96.5 234 ALA B C 1
ATOM 4583 O O . ALA B 1 234 ? 5.559 -19.047 6.039 1 96.5 234 ALA B O 1
ATOM 4584 N N . SER B 1 235 ? 5.453 -19.828 3.998 1 96.94 235 SER B N 1
ATOM 4585 C CA . SER B 1 235 ? 6.242 -21.031 4.262 1 96.94 235 SER B CA 1
ATOM 4586 C C . SER B 1 235 ? 7.691 -20.844 3.822 1 96.94 235 SER B C 1
ATOM 4588 O O . SER B 1 235 ? 8.609 -21.406 4.438 1 96.94 235 SER B O 1
ATOM 4590 N N . HIS B 1 236 ? 7.875 -20.109 2.775 1 97.81 236 HIS B N 1
ATOM 4591 C CA . HIS B 1 236 ? 9.18 -19.859 2.174 1 97.81 236 HIS B CA 1
ATOM 4592 C C . HIS B 1 236 ? 9.422 -18.375 1.958 1 97.81 236 HIS B C 1
ATOM 4594 O O . HIS B 1 236 ? 8.477 -17.578 1.912 1 97.81 236 HIS B O 1
ATOM 4600 N N . LEU B 1 237 ? 10.664 -18.016 1.889 1 97.94 237 LEU B N 1
ATOM 4601 C CA . LEU B 1 237 ? 11.078 -16.641 1.576 1 97.94 237 LEU B CA 1
ATOM 4602 C C . LEU B 1 237 ? 12.078 -16.641 0.425 1 97.94 237 LEU B C 1
ATOM 4604 O O . LEU B 1 237 ? 12.844 -17.578 0.254 1 97.94 237 LEU B O 1
ATOM 4608 N N . PHE B 1 238 ? 12.031 -15.625 -0.363 1 98.25 238 PHE B N 1
ATOM 4609 C CA . PHE B 1 238 ? 13.023 -15.336 -1.392 1 98.25 238 PHE B CA 1
ATOM 4610 C C . PHE B 1 238 ? 13.453 -13.875 -1.322 1 98.25 238 PHE B C 1
ATOM 4612 O O . PHE B 1 238 ? 12.617 -12.969 -1.417 1 98.25 238 PHE B O 1
ATOM 4619 N N . TYR B 1 239 ? 14.719 -13.742 -1.073 1 98.12 239 TYR B N 1
ATOM 4620 C CA . TYR B 1 239 ? 15.297 -12.398 -1.017 1 98.12 239 TYR B CA 1
ATOM 4621 C C . TYR B 1 239 ? 15.977 -12.047 -2.332 1 98.12 239 TYR B C 1
ATOM 4623 O O . TYR B 1 239 ? 17.016 -12.609 -2.674 1 98.12 239 TYR B O 1
ATOM 4631 N N . LEU B 1 240 ? 15.336 -11.094 -3.113 1 97.62 240 LEU B N 1
ATOM 4632 C CA . LEU B 1 240 ? 15.898 -10.547 -4.344 1 97.62 240 LEU B CA 1
ATOM 4633 C C . LEU B 1 240 ? 16.688 -9.281 -4.062 1 97.62 240 LEU B C 1
ATOM 4635 O O . LEU B 1 240 ? 16.125 -8.25 -3.709 1 97.62 240 LEU B O 1
ATOM 4639 N N . THR B 1 241 ? 17.984 -9.312 -4.293 1 96.44 241 THR B N 1
ATOM 4640 C CA . THR B 1 241 ? 18.844 -8.18 -3.977 1 96.44 241 THR B CA 1
ATOM 4641 C C . THR B 1 241 ? 18.656 -7.059 -4.996 1 96.44 241 THR B C 1
ATOM 4643 O O . THR B 1 241 ? 18.109 -7.281 -6.078 1 96.44 241 THR B O 1
ATOM 4646 N N . ASN B 1 242 ? 19.172 -5.895 -4.641 1 91.31 242 ASN B N 1
ATOM 4647 C CA . ASN B 1 242 ? 19.078 -4.75 -5.543 1 91.31 242 ASN B CA 1
ATOM 4648 C C . ASN B 1 242 ? 19.984 -4.926 -6.758 1 91.31 242 ASN B C 1
ATOM 4650 O O . ASN B 1 242 ? 19.922 -4.145 -7.711 1 91.31 242 ASN B O 1
ATOM 4654 N N . LYS B 1 243 ? 20.75 -5.93 -6.824 1 91.81 243 LYS B N 1
ATOM 4655 C CA . LYS B 1 243 ? 21.625 -6.242 -7.961 1 91.81 243 LYS B CA 1
ATOM 4656 C C . LYS B 1 243 ? 20.984 -7.301 -8.859 1 91.81 243 LYS B C 1
ATOM 4658 O O . LYS B 1 243 ? 21.625 -7.793 -9.789 1 91.81 243 LYS B O 1
ATOM 4663 N N . GLY B 1 244 ? 19.781 -7.699 -8.484 1 94.38 244 GLY B N 1
ATOM 4664 C CA . GLY B 1 244 ? 19.078 -8.672 -9.305 1 94.38 244 GLY B CA 1
ATOM 4665 C C . GLY B 1 244 ? 19.547 -10.102 -9.062 1 94.38 244 GLY B C 1
ATOM 4666 O O . GLY B 1 244 ? 19.453 -10.945 -9.961 1 94.38 244 GLY B O 1
ATOM 4667 N N . THR B 1 245 ? 20.125 -10.328 -7.961 1 96.31 245 THR B N 1
ATOM 4668 C CA . THR B 1 245 ? 20.625 -11.656 -7.609 1 96.31 245 THR B CA 1
ATOM 4669 C C . THR B 1 245 ? 19.859 -12.211 -6.41 1 96.31 245 THR B C 1
ATOM 4671 O O . THR B 1 245 ? 19.125 -11.484 -5.742 1 96.31 245 THR B O 1
ATOM 4674 N N . CYS B 1 246 ? 20.016 -13.516 -6.219 1 97.62 246 CYS B N 1
ATOM 4675 C CA . CYS B 1 246 ? 19.406 -14.156 -5.062 1 97.62 246 CYS B CA 1
ATOM 4676 C C . CYS B 1 246 ? 20.219 -13.922 -3.805 1 97.62 246 CYS B C 1
ATOM 4678 O O . CYS B 1 246 ? 21.375 -14.375 -3.715 1 97.62 246 CYS B O 1
ATOM 4680 N N . GLY B 1 247 ? 19.672 -13.266 -2.865 1 97.06 247 GLY B N 1
ATOM 4681 C CA . GLY B 1 247 ? 20.359 -13.07 -1.593 1 97.06 247 GLY B CA 1
ATOM 4682 C C . GLY B 1 247 ? 20.141 -14.219 -0.623 1 97.06 247 GLY B C 1
ATOM 4683 O O . GLY B 1 247 ? 21.031 -14.531 0.177 1 97.06 247 GLY B O 1
ATOM 4684 N N . TRP B 1 248 ? 19 -14.727 -0.599 1 97.56 248 TRP B N 1
ATOM 4685 C CA . TRP B 1 248 ? 18.641 -15.859 0.245 1 97.56 248 TRP B CA 1
ATOM 4686 C C . TRP B 1 248 ? 17.344 -16.516 -0.243 1 97.56 248 TRP B C 1
ATOM 4688 O O . TRP B 1 248 ? 16.484 -15.844 -0.823 1 97.56 248 TRP B O 1
ATOM 4698 N N . GLN B 1 249 ? 17.234 -17.766 -0.071 1 98 249 GLN B N 1
ATOM 4699 C CA . GLN B 1 249 ? 15.984 -18.469 -0.337 1 98 249 GLN B CA 1
ATOM 4700 C C . GLN B 1 249 ? 15.867 -19.719 0.523 1 98 249 GLN B C 1
ATOM 4702 O O . GLN B 1 249 ? 16.875 -20.328 0.891 1 98 249 GLN B O 1
ATOM 4707 N N . GLY B 1 250 ? 14.664 -20.047 0.897 1 97.5 250 GLY B N 1
ATOM 4708 C CA . GLY B 1 250 ? 14.445 -21.266 1.659 1 97.5 250 GLY B CA 1
ATOM 4709 C C . GLY B 1 250 ? 13.219 -21.203 2.553 1 97.5 250 GLY B C 1
ATOM 4710 O O . GLY B 1 250 ? 12.398 -20.281 2.428 1 97.5 250 GLY B O 1
ATOM 4711 N N . LYS B 1 251 ? 13.094 -22.25 3.311 1 97.38 251 LYS B N 1
ATOM 4712 C CA . LYS B 1 251 ? 12.039 -22.266 4.316 1 97.38 251 LYS B CA 1
ATOM 4713 C C . LYS B 1 251 ? 12.266 -21.172 5.371 1 97.38 251 LYS B C 1
ATOM 4715 O O . LYS B 1 251 ? 13.391 -20.984 5.828 1 97.38 251 LYS B O 1
ATOM 4720 N N . MET B 1 252 ? 11.203 -20.516 5.645 1 95.81 252 MET B N 1
ATOM 4721 C CA . MET B 1 252 ? 11.289 -19.438 6.625 1 95.81 252 MET B CA 1
ATOM 4722 C C . MET B 1 252 ? 11.922 -19.938 7.922 1 95.81 252 MET B C 1
ATOM 4724 O O . MET B 1 252 ? 12.75 -19.234 8.516 1 95.81 252 MET B O 1
ATOM 4728 N N . GLU B 1 253 ? 11.641 -21.125 8.328 1 94.56 253 GLU B N 1
ATOM 4729 C CA . GLU B 1 253 ? 12.109 -21.703 9.586 1 94.56 253 GLU B CA 1
ATOM 4730 C C . GLU B 1 253 ? 13.617 -21.906 9.57 1 94.56 253 GLU B C 1
ATOM 4732 O O . GLU B 1 253 ? 14.25 -22.031 10.625 1 94.56 253 GLU B O 1
ATOM 4737 N N . ASP B 1 254 ? 14.172 -21.938 8.391 1 96.69 254 ASP B N 1
ATOM 4738 C CA . ASP B 1 254 ? 15.602 -22.203 8.25 1 96.69 254 ASP B CA 1
ATOM 4739 C C . ASP B 1 254 ? 16.406 -20.906 8.32 1 96.69 254 ASP B C 1
ATOM 4741 O O . ASP B 1 254 ? 17.641 -20.938 8.383 1 96.69 254 ASP B O 1
ATOM 4745 N N . LEU B 1 255 ? 15.75 -19.766 8.312 1 96.19 255 LEU B N 1
ATOM 4746 C CA . LEU B 1 255 ? 16.422 -18.484 8.367 1 96.19 255 LEU B CA 1
ATOM 4747 C C . LEU B 1 255 ? 16.891 -18.172 9.789 1 96.19 255 LEU B C 1
ATOM 4749 O O . LEU B 1 255 ? 16.062 -18.125 10.711 1 96.19 255 LEU B O 1
ATOM 4753 N N . GLU B 1 256 ? 18.141 -17.875 9.977 1 95.94 256 GLU B N 1
ATOM 4754 C CA . GLU B 1 256 ? 18.703 -17.609 11.289 1 95.94 256 GLU B CA 1
ATOM 4755 C C . GLU B 1 256 ? 18.062 -16.406 11.953 1 95.94 256 GLU B C 1
ATOM 4757 O O . GLU B 1 256 ? 17.719 -16.438 13.133 1 95.94 256 GLU B O 1
ATOM 4762 N N . VAL B 1 257 ? 17.906 -15.43 11.195 1 94.62 257 VAL B N 1
ATOM 4763 C CA . VAL B 1 257 ? 17.312 -14.211 11.727 1 94.62 257 VAL B CA 1
ATOM 4764 C C . VAL B 1 257 ? 15.898 -14.508 12.234 1 94.62 257 VAL B C 1
ATOM 4766 O O . VAL B 1 257 ? 15.477 -13.984 13.273 1 94.62 257 VAL B O 1
ATOM 4769 N N . TYR B 1 258 ? 15.172 -15.289 11.547 1 94.5 258 TYR B N 1
ATOM 4770 C CA . TYR B 1 258 ? 13.82 -15.656 11.961 1 94.5 258 TYR B CA 1
ATOM 4771 C C . TYR B 1 258 ? 13.852 -16.406 13.289 1 94.5 258 TYR B C 1
ATOM 4773 O O . TYR B 1 258 ? 13.023 -16.156 14.172 1 94.5 258 TYR B O 1
ATOM 4781 N N . LYS B 1 259 ? 14.75 -17.312 13.438 1 94.44 259 LYS B N 1
ATOM 4782 C CA . LYS B 1 259 ? 14.883 -18.078 14.672 1 94.44 259 LYS B CA 1
ATOM 4783 C C . LYS B 1 259 ? 15.141 -17.156 15.867 1 94.44 259 LYS B C 1
ATOM 4785 O O . LYS B 1 259 ? 14.555 -17.344 16.938 1 94.44 259 LYS B O 1
ATOM 4790 N N . GLU B 1 260 ? 15.969 -16.25 15.641 1 95.56 260 GLU B N 1
ATOM 4791 C CA . GLU B 1 260 ? 16.281 -15.289 16.688 1 95.56 260 GLU B CA 1
ATOM 4792 C C . GLU B 1 260 ? 15.062 -14.445 17.062 1 95.56 260 GLU B C 1
ATOM 4794 O O . GLU B 1 260 ? 14.789 -14.234 18.25 1 95.56 260 GLU B O 1
ATOM 4799 N N . LEU B 1 261 ? 14.391 -14.016 16.062 1 93.38 261 LEU B N 1
ATOM 4800 C CA . LEU B 1 261 ? 13.211 -13.188 16.297 1 93.38 261 LEU B CA 1
ATOM 4801 C C . LEU B 1 261 ? 12.125 -13.984 17 1 93.38 261 LEU B C 1
ATOM 4803 O O . LEU B 1 261 ? 11.445 -13.453 17.891 1 93.38 261 LEU B O 1
ATOM 4807 N N . LYS B 1 262 ? 11.977 -15.164 16.625 1 90.56 262 LYS B N 1
ATOM 4808 C CA . LYS B 1 262 ? 10.992 -16.031 17.25 1 90.56 262 LYS B CA 1
ATOM 4809 C C . LYS B 1 262 ? 11.344 -16.297 18.719 1 90.56 262 LYS B C 1
ATOM 4811 O O . LYS B 1 262 ? 10.469 -16.25 19.594 1 90.56 262 LYS B O 1
ATOM 4816 N N . ALA B 1 263 ? 12.562 -16.578 18.984 1 93 263 ALA B N 1
ATOM 4817 C CA . ALA B 1 263 ? 13.039 -16.828 20.344 1 93 263 ALA B CA 1
ATOM 4818 C C . ALA B 1 263 ? 12.789 -15.625 21.234 1 93 263 ALA B C 1
ATOM 4820 O O . ALA B 1 263 ? 12.469 -15.773 22.422 1 93 263 ALA B O 1
ATOM 4821 N N . ASN B 1 264 ? 12.828 -14.453 20.672 1 92.31 264 ASN B N 1
ATOM 4822 C CA . ASN B 1 264 ? 12.664 -13.219 21.438 1 92.31 264 ASN B CA 1
ATOM 4823 C C . ASN B 1 264 ? 11.219 -12.734 21.406 1 92.31 264 ASN B C 1
ATOM 4825 O O . ASN B 1 264 ? 10.922 -11.625 21.859 1 92.31 264 ASN B O 1
ATOM 4829 N N . ASN B 1 265 ? 10.406 -13.484 20.781 1 87.38 265 ASN B N 1
ATOM 4830 C CA . ASN B 1 265 ? 9 -13.133 20.641 1 87.38 265 ASN B CA 1
ATOM 4831 C C . ASN B 1 265 ? 8.828 -11.734 20.062 1 87.38 265 ASN B C 1
ATOM 4833 O O . ASN B 1 265 ? 8.055 -10.93 20.562 1 87.38 265 ASN B O 1
ATOM 4837 N N . HIS B 1 266 ? 9.625 -11.539 19.094 1 89 266 HIS B N 1
ATOM 4838 C CA . HIS B 1 266 ? 9.555 -10.227 18.453 1 89 266 HIS B CA 1
ATOM 4839 C C . HIS B 1 266 ? 8.195 -10 17.812 1 89 266 HIS B C 1
ATOM 4841 O O . HIS B 1 266 ? 7.664 -10.898 17.141 1 89 266 HIS B O 1
ATOM 4847 N N . PRO B 1 267 ? 7.598 -8.867 17.938 1 84.88 267 PRO B N 1
ATOM 4848 C CA . PRO B 1 267 ? 6.223 -8.641 17.5 1 84.88 267 PRO B CA 1
ATOM 4849 C C . PRO B 1 267 ? 6.105 -8.539 15.977 1 84.88 267 PRO B C 1
ATOM 4851 O O . PRO B 1 267 ? 5.035 -8.805 15.414 1 84.88 267 PRO B O 1
ATOM 4854 N N . ALA B 1 268 ? 7.035 -8.109 15.258 1 88.62 268 ALA B N 1
ATOM 4855 C CA . ALA B 1 268 ? 6.98 -7.902 13.812 1 88.62 268 ALA B CA 1
ATOM 4856 C C . ALA B 1 268 ? 8.117 -8.648 13.109 1 88.62 268 ALA B C 1
ATOM 4858 O O . ALA B 1 268 ? 9.016 -8.023 12.539 1 88.62 268 ALA B O 1
ATOM 4859 N N . LYS B 1 269 ? 7.965 -9.938 13.016 1 92.19 269 LYS B N 1
ATOM 4860 C CA . LYS B 1 269 ? 9.062 -10.781 12.555 1 92.19 269 LYS B CA 1
ATOM 4861 C C . LYS B 1 269 ? 9.328 -10.562 11.062 1 92.19 269 LYS B C 1
ATOM 4863 O O . LYS B 1 269 ? 10.469 -10.336 10.656 1 92.19 269 LYS B O 1
ATOM 4868 N N . MET B 1 270 ? 8.25 -10.586 10.266 1 93.25 270 MET B N 1
ATOM 4869 C CA . MET B 1 270 ? 8.438 -10.453 8.828 1 93.25 270 MET B CA 1
ATOM 4870 C C . MET B 1 270 ? 8.969 -9.062 8.477 1 93.25 270 MET B C 1
ATOM 4872 O O . MET B 1 270 ? 9.836 -8.93 7.613 1 93.25 270 MET B O 1
ATOM 4876 N N . LEU B 1 271 ? 8.414 -8.102 9.117 1 92.62 271 LEU B N 1
ATOM 4877 C CA . LEU B 1 271 ? 8.906 -6.746 8.922 1 92.62 271 LEU B CA 1
ATOM 4878 C C . LEU B 1 271 ? 10.383 -6.648 9.281 1 92.62 271 LEU B C 1
ATOM 4880 O O . LEU B 1 271 ? 11.164 -6.031 8.547 1 92.62 271 LEU B O 1
ATOM 4884 N N . SER B 1 272 ? 10.742 -7.234 10.359 1 94.06 272 SER B N 1
ATOM 4885 C CA . SER B 1 272 ? 12.117 -7.195 10.828 1 94.06 272 SER B CA 1
ATOM 4886 C C . SER B 1 272 ? 13.055 -7.91 9.867 1 94.06 272 SER B C 1
ATOM 4888 O O . SER B 1 272 ? 14.188 -7.465 9.641 1 94.06 272 SER B O 1
ATOM 4890 N N . ILE B 1 273 ? 12.625 -8.984 9.367 1 95.31 273 ILE B N 1
ATOM 4891 C CA . ILE B 1 273 ? 13.414 -9.727 8.391 1 95.31 273 ILE B CA 1
ATOM 4892 C C . ILE B 1 273 ? 13.641 -8.859 7.152 1 95.31 273 ILE B C 1
ATOM 4894 O O . ILE B 1 273 ? 14.766 -8.742 6.668 1 95.31 273 ILE B O 1
ATOM 4898 N N . ALA B 1 274 ? 12.539 -8.289 6.594 1 95.38 274 ALA B N 1
ATOM 4899 C CA . ALA B 1 274 ? 12.656 -7.398 5.441 1 95.38 274 ALA B CA 1
ATOM 4900 C C . ALA B 1 274 ? 13.625 -6.254 5.727 1 95.38 274 ALA B C 1
ATOM 4902 O O . ALA B 1 274 ? 14.477 -5.93 4.895 1 95.38 274 ALA B O 1
ATOM 4903 N N . GLU B 1 275 ? 13.492 -5.688 6.895 1 94.06 275 GLU B N 1
ATOM 4904 C CA . GLU B 1 275 ? 14.375 -4.59 7.281 1 94.06 275 GLU B CA 1
ATOM 4905 C C . GLU B 1 275 ? 15.828 -5.047 7.328 1 94.06 275 GLU B C 1
ATOM 4907 O O . GLU B 1 275 ? 16.719 -4.316 6.895 1 94.06 275 GLU B O 1
ATOM 4912 N N . HIS B 1 276 ? 16 -6.145 7.895 1 93.75 276 HIS B N 1
ATOM 4913 C CA . HIS B 1 276 ? 17.344 -6.703 8.008 1 93.75 276 HIS B CA 1
ATOM 4914 C C . HIS B 1 276 ? 18.031 -6.773 6.648 1 93.75 276 HIS B C 1
ATOM 4916 O O . HIS B 1 276 ? 19.188 -6.367 6.512 1 93.75 276 HIS B O 1
ATOM 4922 N N . TRP B 1 277 ? 17.391 -7.23 5.68 1 95.06 277 TRP B N 1
ATOM 4923 C CA . TRP B 1 277 ? 17.953 -7.395 4.344 1 95.06 277 TRP B CA 1
ATOM 4924 C C . TRP B 1 277 ? 18.031 -6.055 3.615 1 95.06 277 TRP B C 1
ATOM 4926 O O . TRP B 1 277 ? 19.062 -5.715 3.035 1 95.06 277 TRP B O 1
ATOM 4936 N N . LEU B 1 278 ? 17.016 -5.242 3.682 1 95.06 278 LEU B N 1
ATOM 4937 C CA . LEU B 1 278 ? 16.875 -4.07 2.828 1 95.06 278 LEU B CA 1
ATOM 4938 C C . LEU B 1 278 ? 17.656 -2.887 3.4 1 95.06 278 LEU B C 1
ATOM 4940 O O . LEU B 1 278 ? 18.125 -2.029 2.654 1 95.06 278 LEU B O 1
ATOM 4944 N N . ARG B 1 279 ? 17.766 -2.832 4.695 1 94.19 279 ARG B N 1
ATOM 4945 C CA . ARG B 1 279 ? 18.5 -1.747 5.336 1 94.19 279 ARG B CA 1
ATOM 4946 C C . ARG B 1 279 ? 19.969 -1.764 4.922 1 94.19 279 ARG B C 1
ATOM 4948 O O . ARG B 1 279 ? 20.547 -0.714 4.648 1 94.19 279 ARG B O 1
ATOM 4955 N N . LYS B 1 280 ? 20.484 -2.918 4.93 1 90.94 280 LYS B N 1
ATOM 4956 C CA . LYS B 1 280 ? 21.875 -3.066 4.508 1 90.94 280 LYS B CA 1
ATOM 4957 C C . LYS B 1 280 ? 22.078 -2.541 3.092 1 90.94 280 LYS B C 1
ATOM 4959 O O . LYS B 1 280 ? 23.031 -1.802 2.83 1 90.94 280 LYS B O 1
ATOM 4964 N N . GLU B 1 281 ? 21.219 -2.871 2.262 1 92.25 281 GLU B N 1
ATOM 4965 C CA . GLU B 1 281 ? 21.312 -2.426 0.873 1 92.25 281 GLU B CA 1
ATOM 4966 C C . GLU B 1 281 ? 21.156 -0.91 0.771 1 92.25 281 GLU B C 1
ATOM 4968 O O . GLU B 1 281 ? 21.875 -0.263 0.001 1 92.25 281 GLU B O 1
ATOM 4973 N N . LEU B 1 282 ? 20.266 -0.404 1.529 1 89.31 282 LEU B N 1
ATOM 4974 C CA . LEU B 1 282 ? 20 1.03 1.512 1 89.31 282 LEU B CA 1
ATOM 4975 C C . LEU B 1 282 ? 21.219 1.813 1.991 1 89.31 282 LEU B C 1
ATOM 4977 O O . LEU B 1 282 ? 21.594 2.82 1.386 1 89.31 282 LEU B O 1
ATOM 4981 N N . GLU B 1 283 ? 21.797 1.392 3.037 1 90.12 283 GLU B N 1
ATOM 4982 C CA . GLU B 1 283 ? 22.969 2.061 3.6 1 90.12 283 GLU B CA 1
ATOM 4983 C C . GLU B 1 283 ? 24.156 1.982 2.646 1 90.12 283 GLU B C 1
ATOM 4985 O O . GLU B 1 283 ? 24.906 2.949 2.506 1 90.12 283 GLU B O 1
ATOM 4990 N N . GLU B 1 284 ? 24.297 0.878 2.037 1 88.06 284 GLU B N 1
ATOM 4991 C CA . GLU B 1 284 ? 25.359 0.735 1.04 1 88.06 284 GLU B CA 1
ATOM 4992 C C . GLU B 1 284 ? 25.141 1.682 -0.136 1 88.06 284 GLU B C 1
ATOM 4994 O O . GLU B 1 284 ? 26.078 2.287 -0.636 1 88.06 284 GLU B O 1
ATOM 4999 N N . ALA B 1 285 ? 23.938 1.762 -0.54 1 82.5 285 ALA B N 1
ATOM 5000 C CA . ALA B 1 285 ? 23.609 2.654 -1.647 1 82.5 285 ALA B CA 1
ATOM 5001 C C . ALA B 1 285 ? 23.859 4.113 -1.271 1 82.5 285 ALA B C 1
ATOM 5003 O O . ALA B 1 285 ? 24.375 4.891 -2.082 1 82.5 285 ALA B O 1
ATOM 5004 N N . ARG B 1 286 ? 23.516 4.457 -0.107 1 84.31 286 ARG B N 1
ATOM 5005 C CA . ARG B 1 286 ? 23.719 5.816 0.383 1 84.31 286 ARG B CA 1
ATOM 5006 C C . ARG B 1 286 ? 25.219 6.141 0.473 1 84.31 286 ARG B C 1
ATOM 5008 O O . ARG B 1 286 ? 25.641 7.238 0.115 1 84.31 286 ARG B O 1
ATOM 5015 N N . ALA B 1 287 ? 25.906 5.23 0.992 1 84.5 287 ALA B N 1
ATOM 5016 C CA . ALA B 1 287 ? 27.359 5.414 1.113 1 84.5 287 ALA B CA 1
ATOM 5017 C C . ALA B 1 287 ? 28 5.594 -0.258 1 84.5 287 ALA B C 1
ATOM 5019 O O . ALA B 1 287 ? 28.891 6.438 -0.429 1 84.5 287 ALA B O 1
ATOM 5020 N N . LYS B 1 288 ? 27.578 4.902 -1.18 1 81.75 288 LYS B N 1
ATOM 5021 C CA . LYS B 1 288 ? 28.094 4.992 -2.539 1 81.75 288 LYS B CA 1
ATOM 5022 C C . LYS B 1 288 ? 27.766 6.348 -3.164 1 81.75 288 LYS B C 1
ATOM 5024 O O . LYS B 1 288 ? 28.609 6.953 -3.824 1 81.75 288 LYS B O 1
ATOM 5029 N N . ASN B 1 289 ? 26.594 6.762 -2.98 1 77.75 289 ASN B N 1
ATOM 5030 C CA . ASN B 1 289 ? 26.156 8.055 -3.512 1 77.75 289 ASN B CA 1
ATOM 5031 C C . ASN B 1 289 ? 26.953 9.203 -2.9 1 77.75 289 ASN B C 1
ATOM 5033 O O . ASN B 1 289 ? 27.328 10.148 -3.596 1 77.75 289 ASN B O 1
ATOM 5037 N N . GLU B 1 290 ? 27.125 9.117 -1.64 1 76.94 290 GLU B N 1
ATOM 5038 C CA . GLU B 1 290 ? 27.906 10.141 -0.952 1 76.94 290 GLU B CA 1
ATOM 5039 C C . GLU B 1 290 ? 29.344 10.18 -1.472 1 76.94 290 GLU B C 1
ATOM 5041 O O . GLU B 1 290 ? 29.922 11.25 -1.647 1 76.94 290 GLU B O 1
ATOM 5046 N N . TYR B 1 291 ? 29.828 9.055 -1.672 1 72.12 291 TYR B N 1
ATOM 5047 C CA . TYR B 1 291 ? 31.188 8.945 -2.184 1 72.12 291 TYR B CA 1
ATOM 5048 C C . TYR B 1 291 ? 31.297 9.531 -3.588 1 72.12 291 TYR B C 1
ATOM 5050 O O . TYR B 1 291 ? 32.25 10.258 -3.898 1 72.12 291 TYR B O 1
ATOM 5058 N N . GLU B 1 292 ? 30.328 9.227 -4.406 1 72 292 GLU B N 1
ATOM 5059 C CA . GLU B 1 292 ? 30.312 9.734 -5.773 1 72 292 GLU B CA 1
ATOM 5060 C C . GLU B 1 292 ? 30.141 11.25 -5.797 1 72 292 GLU B C 1
ATOM 5062 O O . GLU B 1 292 ? 30.797 11.938 -6.582 1 72 292 GLU B O 1
ATOM 5067 N N . LYS B 1 293 ? 29.344 11.734 -4.945 1 70.5 293 LYS B N 1
ATOM 5068 C CA . LYS B 1 293 ? 29.156 13.18 -4.844 1 70.5 293 LYS B CA 1
ATOM 5069 C C . LYS B 1 293 ? 30.438 13.867 -4.367 1 70.5 293 LYS B C 1
ATOM 5071 O O . LYS B 1 293 ? 30.781 14.945 -4.855 1 70.5 293 LYS B O 1
ATOM 5076 N N . ALA B 1 294 ? 31.016 13.227 -3.439 1 68.75 294 ALA B N 1
ATOM 5077 C CA . ALA B 1 294 ? 32.25 13.766 -2.918 1 68.75 294 ALA B CA 1
ATOM 5078 C C . ALA B 1 294 ? 33.344 13.781 -3.994 1 68.75 294 ALA B C 1
ATOM 5080 O O . ALA B 1 294 ? 34.125 14.727 -4.086 1 68.75 294 ALA B O 1
ATOM 5081 N N . GLN B 1 295 ? 33.375 12.742 -4.805 1 63.66 295 GLN B N 1
ATOM 5082 C CA . GLN B 1 295 ? 34.344 12.648 -5.891 1 63.66 295 GLN B CA 1
ATOM 5083 C C . GLN B 1 295 ? 34.062 13.695 -6.965 1 63.66 295 GLN B C 1
ATOM 5085 O O . GLN B 1 295 ? 34.969 14.312 -7.504 1 63.66 295 GLN B O 1
ATOM 5090 N N . TYR B 1 296 ? 32.781 13.758 -7.223 1 59.16 296 TYR B N 1
ATOM 5091 C CA . TYR B 1 296 ? 32.406 14.75 -8.219 1 59.16 296 TYR B CA 1
ATOM 5092 C C . TYR B 1 296 ? 32.625 16.156 -7.703 1 59.16 296 TYR B C 1
ATOM 5094 O O . TYR B 1 296 ? 33.062 17.047 -8.453 1 59.16 296 TYR B O 1
ATOM 5102 N N . ALA B 1 297 ? 32.281 16.344 -6.484 1 56.94 297 ALA B N 1
ATOM 5103 C CA . ALA B 1 297 ? 32.562 17.625 -5.867 1 56.94 297 ALA B CA 1
ATOM 5104 C C . ALA B 1 297 ? 34.062 17.891 -5.812 1 56.94 297 ALA B C 1
ATOM 5106 O O . ALA B 1 297 ? 34.531 19.031 -5.945 1 56.94 297 ALA B O 1
ATOM 5107 N N . GLY B 1 298 ? 34.812 16.766 -5.609 1 51.88 298 GLY B N 1
ATOM 5108 C CA . GLY B 1 298 ? 36.281 16.891 -5.645 1 51.88 298 GLY B CA 1
ATOM 5109 C C . GLY B 1 298 ? 36.812 17.047 -7.047 1 51.88 298 GLY B C 1
ATOM 5110 O O . GLY B 1 298 ? 37.906 17.578 -7.227 1 51.88 298 GLY B O 1
ATOM 5111 N N . MET B 1 299 ? 36.219 16.344 -7.934 1 47.5 299 MET B N 1
ATOM 5112 C CA . MET B 1 299 ? 36.656 16.531 -9.312 1 47.5 299 MET B CA 1
ATOM 5113 C C . MET B 1 299 ? 36.25 17.906 -9.836 1 47.5 299 MET B C 1
ATOM 5115 O O . MET B 1 299 ? 36.469 18.234 -11 1 47.5 299 MET B O 1
ATOM 5119 N N . GLU B 1 300 ? 35.531 18.578 -9.219 1 41.69 300 GLU B N 1
ATOM 5120 C CA . GLU B 1 300 ? 35.312 19.938 -9.703 1 41.69 300 GLU B CA 1
ATOM 5121 C C . GLU B 1 300 ? 36.594 20.594 -10.164 1 41.69 300 GLU B C 1
ATOM 5123 O O . GLU B 1 300 ? 37.656 20.359 -9.594 1 41.69 300 GLU B O 1
ATOM 5128 N N . LEU B 1 301 ? 36.469 21.609 -11.266 1 38.06 301 LEU B N 1
ATOM 5129 C CA . LEU B 1 301 ? 37.156 22.359 -12.312 1 38.06 301 LEU B CA 1
ATOM 5130 C C . LEU B 1 301 ? 38.344 23.109 -11.742 1 38.06 301 LEU B C 1
ATOM 5132 O O . LEU B 1 301 ? 38.219 23.875 -10.789 1 38.06 301 LEU B O 1
ATOM 5136 N N . ASP B 1 302 ? 39.438 22.5 -11.789 1 35.84 302 ASP B N 1
ATOM 5137 C CA . ASP B 1 302 ? 40.5 23.484 -11.992 1 35.84 302 ASP B CA 1
ATOM 5138 C C . ASP B 1 302 ? 40.062 24.594 -12.945 1 35.84 302 ASP B C 1
ATOM 5140 O O . ASP B 1 302 ? 39.75 24.328 -14.109 1 35.84 302 ASP B O 1
ATOM 5144 N N . PRO B 1 303 ? 39.469 25.656 -12.477 1 37 303 PRO B N 1
ATOM 5145 C CA . PRO B 1 303 ? 39.125 26.781 -13.352 1 37 303 PRO B CA 1
ATOM 5146 C C . PRO B 1 303 ? 40.156 27.031 -14.438 1 37 303 PRO B C 1
ATOM 5148 O O . PRO B 1 303 ? 39.938 27.875 -15.312 1 37 303 PRO B O 1
ATOM 5151 N N . THR B 1 304 ? 41.375 26.578 -14.172 1 36.25 304 THR B N 1
ATOM 5152 C CA . THR B 1 304 ? 42.375 26.953 -15.156 1 36.25 304 THR B CA 1
ATOM 5153 C C . THR B 1 304 ? 42.156 26.234 -16.469 1 36.25 304 THR B C 1
ATOM 5155 O O . THR B 1 304 ? 42.781 26.547 -17.484 1 36.25 304 THR B O 1
ATOM 5158 N N . ASP B 1 305 ? 41.562 25.031 -16.344 1 31.84 305 ASP B N 1
ATOM 5159 C CA . ASP B 1 305 ? 41.531 24.312 -17.609 1 31.84 305 ASP B CA 1
ATOM 5160 C C . ASP B 1 305 ? 40.406 24.844 -18.5 1 31.84 305 ASP B C 1
ATOM 5162 O O . ASP B 1 305 ? 39.938 24.156 -19.406 1 31.84 305 ASP B O 1
ATOM 5166 N N . ARG B 1 306 ? 39.688 25.875 -18.031 1 30.89 306 ARG B N 1
ATOM 5167 C CA . ARG B 1 306 ? 38.75 26.562 -18.922 1 30.89 306 ARG B CA 1
ATOM 5168 C C . ARG B 1 306 ? 39.469 27.016 -20.203 1 30.89 306 ARG B C 1
ATOM 5170 O O . ARG B 1 306 ? 38.906 27.797 -20.984 1 30.89 306 ARG B O 1
ATOM 5177 N N . GLN B 1 307 ? 40.844 26.797 -20.188 1 27.47 307 GLN B N 1
ATOM 5178 C CA . GLN B 1 307 ? 41.469 27.266 -21.422 1 27.47 307 GLN B CA 1
ATOM 5179 C C . GLN B 1 307 ? 41.125 26.359 -22.594 1 27.47 307 GLN B C 1
ATOM 5181 O O . GLN B 1 307 ? 41.906 25.484 -22.953 1 27.47 307 GLN B O 1
ATOM 5186 N N . GLY B 1 308 ? 40.031 25.594 -22.547 1 25.8 308 GLY B N 1
ATOM 5187 C CA . GLY B 1 308 ? 39.75 25.016 -23.844 1 25.8 308 GLY B CA 1
ATOM 5188 C C . GLY B 1 308 ? 39.875 26 -24.984 1 25.8 308 GLY B C 1
ATOM 5189 O O . GLY B 1 308 ? 39.188 27.016 -25.016 1 25.8 308 GLY B O 1
ATOM 5190 N N . GLY B 1 309 ? 41.094 26.109 -25.5 1 23.45 309 GLY B N 1
ATOM 5191 C CA . GLY B 1 309 ? 41.5 26.781 -26.719 1 23.45 309 GLY B CA 1
ATOM 5192 C C . GLY B 1 309 ? 40.531 26.594 -27.859 1 23.45 309 GLY B C 1
ATOM 5193 O O . GLY B 1 309 ? 40.219 25.453 -28.234 1 23.45 309 GLY B O 1
ATOM 5194 N N . TYR B 1 310 ? 39.438 27.406 -27.938 1 25.41 310 TYR B N 1
ATOM 5195 C CA . TYR B 1 310 ? 38.781 27.562 -29.219 1 25.41 310 TYR B CA 1
ATOM 5196 C C . TYR B 1 310 ? 39.781 27.609 -30.359 1 25.41 310 TYR B C 1
ATOM 5198 O O . TYR B 1 310 ? 40.531 28.578 -30.484 1 25.41 310 TYR B O 1
ATOM 5206 N N . ALA B 1 311 ? 40.469 26.484 -30.625 1 22.8 311 ALA B N 1
ATOM 5207 C CA . ALA B 1 311 ? 41.188 26.562 -31.891 1 22.8 311 ALA B CA 1
ATOM 5208 C C . ALA B 1 311 ? 40.375 27.297 -32.938 1 22.8 311 ALA B C 1
ATOM 5210 O O . ALA B 1 311 ? 39.188 26.984 -33.156 1 22.8 311 ALA B O 1
ATOM 5211 N N . SER B 1 312 ? 40.688 28.516 -33.188 1 23.69 312 SER B N 1
ATOM 5212 C CA . SER B 1 312 ? 40.406 29.406 -34.312 1 23.69 312 SER B CA 1
ATOM 5213 C C . SER B 1 312 ? 40.312 28.656 -35.625 1 23.69 312 SER B C 1
ATOM 5215 O O . SER B 1 312 ? 41.281 28.062 -36.094 1 23.69 312 SER B O 1
ATOM 5217 N N . GLY B 1 313 ? 39.219 27.734 -35.781 1 21.23 313 GLY B N 1
ATOM 5218 C CA . GLY B 1 313 ? 39 27.25 -37.125 1 21.23 313 GLY B CA 1
ATOM 5219 C C . GLY B 1 313 ? 39.406 28.25 -38.188 1 21.23 313 GLY B C 1
ATOM 5220 O O . GLY B 1 313 ? 39.062 29.438 -38.094 1 21.23 313 GLY B O 1
ATOM 5221 N N . ARG B 1 314 ? 40.531 28.062 -38.781 1 22.02 314 ARG B N 1
ATOM 5222 C CA . ARG B 1 314 ? 41.125 28.766 -39.938 1 22.02 314 ARG B CA 1
ATOM 5223 C C . ARG B 1 314 ? 40.062 29.141 -40.938 1 22.02 314 ARG B C 1
ATOM 5225 O O . ARG B 1 314 ? 39.062 28.422 -41.094 1 22.02 314 ARG B O 1
ATOM 5232 N N . ASN B 1 315 ? 39.938 30.406 -41.312 1 22.19 315 ASN B N 1
ATOM 5233 C CA . ASN B 1 315 ? 39.281 31.172 -42.344 1 22.19 315 ASN B CA 1
ATOM 5234 C C . ASN B 1 315 ? 39.219 30.375 -43.656 1 22.19 315 ASN B C 1
ATOM 5236 O O . ASN B 1 315 ? 40.156 30.375 -44.438 1 22.19 315 ASN B O 1
ATOM 5240 N N . ILE B 1 316 ? 38.906 29.031 -43.562 1 24.23 316 ILE B N 1
ATOM 5241 C CA . ILE B 1 316 ? 38.969 28.578 -44.969 1 24.23 316 ILE B CA 1
ATOM 5242 C C . ILE B 1 316 ? 38.031 29.469 -45.812 1 24.23 316 ILE B C 1
ATOM 5244 O O . ILE B 1 316 ? 36.906 29.734 -45.438 1 24.23 316 ILE B O 1
ATOM 5248 N N . PRO B 1 317 ? 38.594 30.219 -46.688 1 22.52 317 PRO B N 1
ATOM 5249 C CA . PRO B 1 317 ? 37.938 31.188 -47.594 1 22.52 317 PRO B CA 1
ATOM 5250 C C . PRO B 1 317 ? 36.688 30.625 -48.25 1 22.52 317 PRO B C 1
ATOM 5252 O O . PRO B 1 317 ? 36.719 29.531 -48.844 1 22.52 317 PRO B O 1
ATOM 5255 N N . MET B 1 318 ? 35.531 30.547 -47.344 1 22.45 318 MET B N 1
ATOM 5256 C CA . MET B 1 318 ? 34.344 30.172 -48.062 1 22.45 318 MET B CA 1
ATOM 5257 C C . MET B 1 318 ? 34.25 30.891 -49.406 1 22.45 318 MET B C 1
ATOM 5259 O O . MET B 1 318 ? 34.281 32.125 -49.438 1 22.45 318 MET B O 1
ATOM 5263 N N . GLU B 1 319 ? 34.906 30.344 -50.375 1 20.66 319 GLU B N 1
ATOM 5264 C CA . GLU B 1 319 ? 34.688 30.922 -51.688 1 20.66 319 GLU B CA 1
ATOM 5265 C C . GLU B 1 319 ? 33.219 31.188 -51.938 1 20.66 319 GLU B C 1
ATOM 5267 O O . GLU B 1 319 ? 32.344 30.375 -51.594 1 20.66 319 GLU B O 1
ATOM 5272 N N . GLU B 1 320 ? 32.844 32.469 -52.031 1 22.22 320 GLU B N 1
ATOM 5273 C CA . GLU B 1 320 ? 31.656 33.188 -52.406 1 22.22 320 GLU B CA 1
ATOM 5274 C C . GLU B 1 320 ? 30.922 32.5 -53.562 1 22.22 320 GLU B C 1
ATOM 5276 O O . GLU B 1 320 ? 31.062 32.875 -54.719 1 22.22 320 GLU B O 1
ATOM 5281 N N . THR B 1 321 ? 30.953 31.094 -53.5 1 20.12 321 THR B N 1
ATOM 5282 C CA . THR B 1 321 ? 30.375 30.844 -54.812 1 20.12 321 THR B CA 1
ATOM 5283 C C . THR B 1 321 ? 29 31.469 -54.938 1 20.12 321 THR B C 1
ATOM 5285 O O . THR B 1 321 ? 28.141 31.297 -54.062 1 20.12 321 THR B O 1
ATOM 5288 N N . THR B 1 322 ? 28.844 32.438 -55.75 1 20.06 322 THR B N 1
ATOM 5289 C CA . THR B 1 322 ? 27.844 33.312 -56.312 1 20.06 322 THR B CA 1
ATOM 5290 C C . THR B 1 322 ? 26.641 32.531 -56.812 1 20.06 322 THR B C 1
ATOM 5292 O O . THR B 1 322 ? 25.797 33.062 -57.531 1 20.06 322 THR B O 1
ATOM 5295 N N . THR B 1 323 ? 26.438 31.219 -56.219 1 19.69 323 THR B N 1
ATOM 5296 C CA . THR B 1 323 ? 25.484 30.734 -57.188 1 19.69 323 THR B CA 1
ATOM 5297 C C . THR B 1 323 ? 24.219 31.594 -57.188 1 19.69 323 THR B C 1
ATOM 5299 O O . THR B 1 323 ? 23.672 31.906 -56.125 1 19.69 323 THR B O 1
ATOM 5302 N N . THR B 1 324 ? 23.797 32.125 -58.312 1 18.22 324 THR B N 1
ATOM 5303 C CA . THR B 1 324 ? 22.875 33.062 -58.938 1 18.22 324 THR B CA 1
ATOM 5304 C C . THR B 1 324 ? 21.422 32.656 -58.688 1 18.22 324 THR B C 1
ATOM 5306 O O . THR B 1 324 ? 20.531 33.5 -58.594 1 18.22 324 THR B O 1
ATOM 5309 N N . GLY B 1 325 ? 21.156 31.312 -58.812 1 19.34 325 GLY B N 1
ATOM 5310 C CA . GLY B 1 325 ? 19.891 31.281 -59.531 1 19.34 325 GLY B CA 1
ATOM 5311 C C . GLY B 1 325 ? 18.703 31.625 -58.688 1 19.34 325 GLY B C 1
ATOM 5312 O O . GLY B 1 325 ? 18.75 31.484 -57.438 1 19.34 325 GLY B O 1
ATOM 5313 N N . GLY B 1 326 ? 17.844 32.469 -59.125 1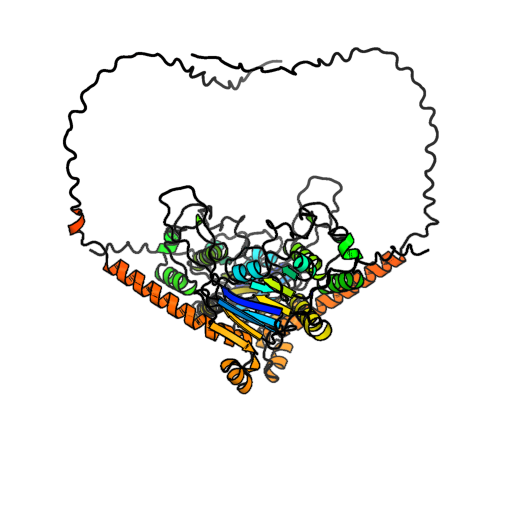 18.53 326 GLY B N 1
ATOM 5314 C CA . GLY B 1 326 ? 16.719 33.344 -58.875 1 18.53 326 GLY B CA 1
ATOM 5315 C C . GLY B 1 326 ? 15.461 32.625 -58.406 1 18.53 326 GLY B C 1
ATOM 5316 O O . GLY B 1 326 ? 14.414 33.219 -58.219 1 18.53 326 GLY B O 1
ATOM 5317 N N . VAL B 1 327 ? 15.391 31.203 -58.281 1 20.38 327 VAL B N 1
ATOM 5318 C CA . VAL B 1 327 ? 14.008 30.906 -58.625 1 20.38 327 VAL B CA 1
ATOM 5319 C C . VAL B 1 327 ? 13.086 31.344 -57.5 1 20.38 327 VAL B C 1
ATOM 5321 O O . VAL B 1 327 ? 13.367 31.094 -56.312 1 20.38 327 VAL B O 1
ATOM 5324 N N . LYS B 1 328 ? 12.211 32.219 -57.812 1 18.02 328 LYS B N 1
ATOM 5325 C CA . LYS B 1 328 ? 11.141 33.031 -57.25 1 18.02 328 LYS B CA 1
ATOM 5326 C C . LYS B 1 328 ? 10.102 32.188 -56.531 1 18.02 328 LYS B C 1
ATOM 5328 O O . LYS B 1 328 ? 9.273 31.531 -57.188 1 18.02 328 LYS B O 1
ATOM 5333 N N . ARG B 1 329 ? 10.531 31.266 -55.531 1 18.11 329 ARG B N 1
ATOM 5334 C CA . ARG B 1 329 ? 9.414 30.453 -55.062 1 18.11 329 ARG B CA 1
ATOM 5335 C C . ARG B 1 329 ? 8.312 31.344 -54.5 1 18.11 329 ARG B C 1
ATOM 5337 O O . ARG B 1 329 ? 8.562 32.156 -53.594 1 18.11 329 ARG B O 1
ATOM 5344 N N . GLN B 1 330 ? 7.324 31.672 -55.25 1 17.16 330 GLN B N 1
ATOM 5345 C CA . GLN B 1 330 ? 6.129 32.5 -55.094 1 17.16 330 GLN B CA 1
ATOM 5346 C C . GLN B 1 330 ? 5.285 32 -53.906 1 17.16 330 GLN B C 1
ATOM 5348 O O . GLN B 1 330 ? 4.055 32.094 -53.969 1 17.16 330 GLN B O 1
ATOM 5353 N N . GLY B 1 331 ? 5.801 31.25 -52.938 1 18.08 331 GLY B N 1
ATOM 5354 C CA . GLY B 1 331 ? 4.746 30.656 -52.125 1 18.08 331 GLY B CA 1
ATOM 5355 C C . GLY B 1 331 ? 3.896 31.688 -51.406 1 18.08 331 GLY B C 1
ATOM 5356 O O . GLY B 1 331 ? 4.426 32.625 -50.812 1 18.08 331 GLY B O 1
ATOM 5357 N N . ARG B 1 332 ? 2.688 31.922 -51.906 1 16.27 332 ARG B N 1
ATOM 5358 C CA . ARG B 1 332 ? 1.623 32.844 -51.562 1 16.27 332 ARG B CA 1
ATOM 5359 C C . ARG B 1 332 ? 1.288 32.812 -50.094 1 16.27 332 ARG B C 1
ATOM 5361 O O . ARG B 1 332 ? 1.08 31.719 -49.531 1 16.27 332 ARG B O 1
ATOM 5368 N N . LEU B 1 333 ? 1.627 33.812 -49.312 1 16.66 333 LEU B N 1
ATOM 5369 C CA . LEU B 1 333 ? 1.462 34.312 -47.969 1 16.66 333 LEU B CA 1
ATOM 5370 C C . LEU B 1 333 ? -0.014 34.5 -47.625 1 16.66 333 LEU B C 1
ATOM 5372 O O . LEU B 1 333 ? -0.35 35.125 -46.625 1 16.66 333 LEU B O 1
ATOM 5376 N N . SER B 1 334 ? -0.935 33.812 -48.438 1 16.25 334 SER B N 1
ATOM 5377 C CA . SER B 1 334 ? -2.213 34.5 -48.281 1 16.25 334 SER B CA 1
ATOM 5378 C C . SER B 1 334 ? -2.496 34.781 -46.812 1 16.25 334 SER B C 1
ATOM 5380 O O . SER B 1 334 ? -2.16 34 -45.938 1 16.25 334 SER B O 1
ATOM 5382 N N . ASP B 1 335 ? -3.066 36.094 -46.5 1 15.71 335 ASP B N 1
ATOM 5383 C CA . ASP B 1 335 ? -3.465 37.375 -45.906 1 15.71 335 ASP B CA 1
ATOM 5384 C C . ASP B 1 335 ? -4.535 37.156 -44.844 1 15.71 335 ASP B C 1
ATOM 5386 O O . ASP B 1 335 ? -5.371 36.25 -44.969 1 15.71 335 ASP B O 1
ATOM 5390 N N . LEU B 1 336 ? -4.559 37.844 -43.594 1 17 336 LEU B N 1
ATOM 5391 C CA . LEU B 1 336 ? -4.742 38.25 -42.219 1 17 336 LEU B CA 1
ATOM 5392 C C . LEU B 1 336 ? -6.133 38.844 -42 1 17 336 LEU B C 1
ATOM 5394 O O . LEU B 1 336 ? -6.434 39.344 -40.906 1 17 336 LEU B O 1
ATOM 5398 N N . MET B 1 337 ? -7.18 38.844 -42.938 1 17.03 337 MET B N 1
ATOM 5399 C CA . MET B 1 337 ? -8.094 40 -42.875 1 17.03 337 MET B CA 1
ATOM 5400 C C . MET B 1 337 ? -8.844 40 -41.562 1 17.03 337 MET B C 1
ATOM 5402 O O . MET B 1 337 ? -8.984 38.969 -40.906 1 17.03 337 MET B O 1
ATOM 5406 N N . GLY B 1 338 ? -9.539 41.312 -41.125 1 16.62 338 GLY B N 1
ATOM 5407 C CA . GLY B 1 338 ? -10.016 42.375 -40.25 1 16.62 338 GLY B CA 1
ATOM 5408 C C . GLY B 1 338 ? -11.383 42.094 -39.656 1 16.62 338 GLY B C 1
ATOM 5409 O O . GLY B 1 338 ? -12.359 41.906 -40.375 1 16.62 338 GLY B O 1
ATOM 5410 N N . ASN B 1 339 ? -11.617 41.281 -38.688 1 16.23 339 ASN B N 1
ATOM 5411 C CA . ASN B 1 339 ? -12.953 41 -38.156 1 16.23 339 ASN B CA 1
ATOM 5412 C C . ASN B 1 339 ? -13.648 42.281 -37.719 1 16.23 339 ASN B C 1
ATOM 5414 O O . ASN B 1 339 ? -13.195 42.938 -36.75 1 16.23 339 ASN B O 1
ATOM 5418 N N . ALA B 1 340 ? -14.32 43.156 -38.562 1 16.42 340 ALA B N 1
ATOM 5419 C CA . ALA B 1 340 ? -15.055 44.375 -38.281 1 16.42 340 ALA B CA 1
ATOM 5420 C C . ALA B 1 340 ? -16.25 44.125 -37.375 1 16.42 340 ALA B C 1
ATOM 5422 O O . ALA B 1 340 ? -17.031 43.188 -37.594 1 16.42 340 ALA B O 1
ATOM 5423 N N . GLY B 1 341 ? -16.25 44.562 -36.156 1 17.27 341 GLY B N 1
ATOM 5424 C CA . GLY B 1 341 ? -17.266 44.781 -35.156 1 17.27 341 GLY B CA 1
ATOM 5425 C C . GLY B 1 341 ? -18.359 45.75 -35.594 1 17.27 341 GLY B C 1
ATOM 5426 O O . GLY B 1 341 ? -19.078 46.281 -34.75 1 17.27 341 GLY B O 1
ATOM 5427 N N . LYS B 1 342 ? -19.094 45.688 -36.719 1 17.56 342 LYS B N 1
ATOM 5428 C CA . LYS B 1 342 ? -20.047 46.719 -37.062 1 17.56 342 LYS B CA 1
ATOM 5429 C C . LYS B 1 342 ? -21.094 46.906 -35.969 1 17.56 342 LYS B C 1
ATOM 5431 O O . LYS B 1 342 ? -21.547 45.938 -35.375 1 17.56 342 LYS B O 1
ATOM 5436 N N . MET B 1 343 ? -21.375 48.281 -35.531 1 19.56 343 MET B N 1
ATOM 5437 C CA . MET B 1 343 ? -22.109 49.219 -34.688 1 19.56 343 MET B CA 1
ATOM 5438 C C . MET B 1 343 ? -23.594 49.25 -35.062 1 19.56 343 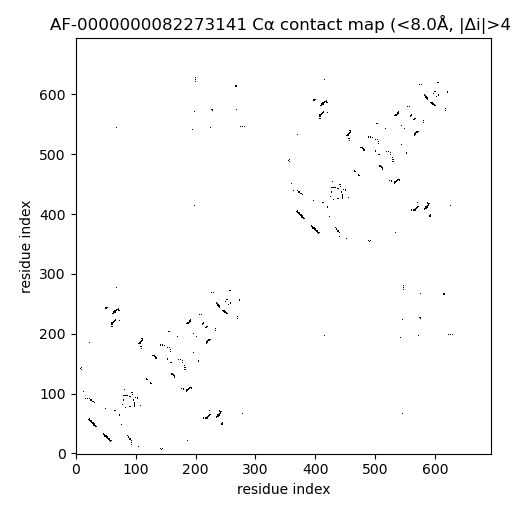MET B C 1
ATOM 5440 O O . MET B 1 343 ? -24.438 49.625 -34.25 1 19.56 343 MET B O 1
ATOM 5444 N N . ASP B 1 344 ? -24.141 48.969 -36.344 1 17.64 344 ASP B N 1
ATOM 5445 C CA . ASP B 1 344 ? -25.141 49.906 -36.875 1 17.64 344 ASP B CA 1
ATOM 5446 C C . ASP B 1 344 ? -26.422 49.875 -36.031 1 17.64 344 ASP B C 1
ATOM 5448 O O . ASP B 1 344 ? -26.688 48.875 -35.344 1 17.64 344 ASP B O 1
ATOM 5452 N N . SER B 1 345 ? -27.406 50.75 -36.469 1 19.34 345 SER B N 1
ATOM 5453 C CA . SER B 1 345 ? -28.438 51.781 -36.312 1 19.34 345 SER B CA 1
ATOM 5454 C C . SER B 1 345 ? -29.828 51.188 -36.156 1 19.34 345 SER B C 1
ATOM 5456 O O . SER B 1 345 ? -30.672 51.719 -35.438 1 19.34 345 SER B O 1
ATOM 5458 N N . HIS B 1 346 ? -30.391 50.312 -37.219 1 19.38 346 HIS B N 1
ATOM 5459 C CA . HIS B 1 346 ? -31.672 50.719 -37.781 1 19.38 346 HIS B CA 1
ATOM 5460 C C . HIS B 1 346 ? -32.781 50.594 -36.75 1 19.38 346 HIS B C 1
ATOM 5462 O O . HIS B 1 346 ? -32.625 49.906 -35.719 1 19.38 346 HIS B O 1
ATOM 5468 N N . ARG B 1 347 ? -34.188 50.625 -37.25 1 21.09 347 ARG B N 1
ATOM 5469 C CA . ARG B 1 347 ? -35.594 50.969 -37.031 1 21.09 347 ARG B CA 1
ATOM 5470 C C . ARG B 1 347 ? -36.281 49.969 -36.125 1 21.09 347 ARG B C 1
ATOM 5472 O O . ARG B 1 347 ? -36.031 48.75 -36.219 1 21.09 347 ARG B O 1
#

Foldseek 3Di:
DPVPVPLPADDDADDAPQDDQWQKWFFQFWDFDPPDDDDDPDDPPSPILAGGATDTHGFLFFEEEFEDVSSCLVVVLCLQCQNDDTPGAIDGSNHGSNPDCSQLQAEFEDALPPPPDQVPNPPDSDPLLDFDFLCPVPVVLCSNQVVLLVVLCVLLVHDRRDTRNPDDSLNNLSSRVSVRVSRHHQEYEEYQSCVSPDDRSSLSVLVVVNCSSPVVRHYYYYYHPDCVNVLPRGQKYWYRYSSNYTPDIDGCVPDPQLVVCVVVVPPRSVNVVSCVRVVVRVVVVVVVVVVVVVVVVVPPDPVVVVPPPPPPPPPPVPPPPPPDDDDDPVPDPDDPDDPPPDPDDDD/DPVPVPLPADDDADDAPQDDQWQKWFFQFWDFDPPDDDDDPDDPPSPILAGGATDTHGFLFFEEEFEDVSSCLVVVLCLQCQVDDTPGAIDGSNHGSNPDCSQLQAEFEDALPPPPDQVVNPPDSDPLQDFDFLCPVPVVLCSNQVVLLVVLCVLLVHDRRDTRNPDDSLNNLSSRVSVRVSRHHQEYEEYQSCVSPDDRSSLSVLVVVNCSSPVVRHYYYYYHPDCVNVLPRGQKYWYRYSSNYTPDIDGCVPDPQLVVCVVVVPPRSVNVVSCVRVVVRVVVVVVVVVVVVVVVVVPDDPVVVVPPPPPPPPCPPPPPPCPDDDDPPVPDPPDDDDPDPDDDDDD

InterPro domains:
  IPR003439 ABC transporter-like, ATP-binding domain [PF00005] (50-194)
  IPR003439 ABC transporter-like, ATP-binding domain [PS50893] (24-267)
  IPR003593 AAA+ ATPase domain [SM00382] (59-244)

Radius of gyration: 32.28 Å; Cα contacts (8 Å, |Δi|>4): 974; chains: 2; bounding box: 102×87×95 Å

Solvent-accessible surface area (backbone atoms only — not comparable to full-atom values): 40169 Å² total; per-residue (Å²): 129,77,79,64,70,75,77,51,73,56,75,80,71,81,82,72,69,88,50,72,70,42,34,33,43,32,50,56,31,55,43,54,68,76,74,84,81,71,79,81,78,63,81,77,75,63,62,58,42,31,41,60,24,60,46,77,37,50,60,31,34,33,27,38,41,39,60,50,84,85,12,34,67,66,57,52,52,36,34,66,64,29,73,40,86,65,87,42,62,42,29,42,56,71,31,46,29,52,77,41,67,68,46,63,66,33,44,32,72,45,60,69,74,62,83,77,51,43,64,72,44,93,84,58,67,66,68,68,72,41,91,40,37,48,60,62,54,62,35,68,62,43,52,43,29,50,69,53,34,49,53,42,28,59,60,63,68,53,59,51,74,43,39,41,55,76,46,53,72,55,54,46,48,46,51,51,52,42,66,55,55,39,57,74,51,48,33,38,38,37,40,50,57,59,76,70,44,45,62,55,46,41,50,50,51,54,52,50,50,49,48,42,17,73,75,70,43,18,22,33,44,37,32,56,72,71,48,72,85,40,71,81,60,51,51,25,38,34,33,38,31,75,73,14,28,64,71,45,71,46,49,44,85,74,35,64,68,50,51,53,31,57,74,64,63,49,52,54,50,51,52,48,52,52,39,60,60,46,43,54,52,50,53,52,51,50,52,51,50,51,49,50,49,48,48,51,63,63,60,54,72,62,73,72,65,65,62,65,69,71,69,70,74,70,79,64,74,72,70,75,71,74,78,70,83,73,81,77,78,70,82,77,82,67,91,73,86,74,91,70,90,82,78,85,77,85,134,129,76,78,64,69,74,77,51,73,57,75,80,72,81,82,73,69,89,50,73,69,41,35,33,42,32,49,57,31,55,44,53,69,76,73,86,81,70,78,81,78,65,80,76,76,64,62,58,40,32,39,59,23,57,47,77,38,49,60,32,34,32,27,39,40,40,60,49,84,85,12,34,65,68,58,52,51,35,34,66,66,30,74,41,86,67,86,42,63,41,31,41,55,71,31,46,28,51,77,40,67,68,46,65,66,33,46,32,72,44,61,68,72,62,82,77,53,44,64,73,44,93,85,58,68,69,66,66,70,41,90,41,37,47,60,63,53,62,36,68,62,44,52,42,29,49,69,53,36,51,53,45,28,61,60,63,68,53,59,52,75,42,41,40,55,76,46,50,72,55,53,47,48,45,51,50,50,41,66,56,55,39,58,74,51,48,33,38,39,38,40,51,58,60,77,70,45,44,61,57,44,40,51,50,51,54,52,52,50,49,48,42,17,74,75,69,43,17,22,34,43,36,34,56,76,72,48,74,85,40,70,80,60,52,52,25,37,35,33,38,31,74,72,13,27,62,69,46,71,45,49,44,85,72,35,65,68,51,50,54,34,57,76,65,61,49,52,54,51,49,51,49,53,51,38,61,60,46,42,56,52,49,52,52,51,50,51,50,50,53,49,51,48,51,46,51,63,61,62,51,74,63,73,73,66,69,63,65,71,74,70,74,76,71,80,67,76,73,71,75,72,67,84,70,85,69,83,73,77,71,79,77,73,85,85,84,87,80,87,77,78,84,82,88,82,88,135